Protein AF-A0A1W9S7Y4-F1 (afdb_monomer)

Solvent-accessible surface area (backbone atoms only — not comparable to full-atom values): 22734 Å² total; per-residue (Å²): 76,41,42,30,61,41,64,40,86,88,25,51,48,56,68,81,78,66,54,66,69,29,31,41,44,26,36,72,85,42,73,23,64,47,72,65,46,46,64,62,51,49,66,34,43,63,36,37,33,36,35,32,50,96,88,46,73,50,77,47,74,38,72,44,56,48,90,48,71,52,38,79,37,60,56,84,74,87,75,45,64,47,84,69,55,33,65,71,39,63,50,79,38,55,73,86,80,46,40,71,72,58,64,60,48,64,41,31,66,64,48,6,48,75,71,58,40,63,22,66,68,70,80,64,48,71,72,54,56,50,48,35,53,78,69,57,55,55,48,32,25,33,41,58,49,42,67,50,62,67,52,40,19,60,47,30,59,35,99,75,60,73,69,56,60,68,54,54,49,55,34,38,79,55,76,30,33,28,37,36,32,30,62,37,39,71,92,68,30,45,68,72,47,38,54,54,29,53,50,62,42,53,73,40,52,77,23,44,56,30,36,39,44,33,69,44,77,58,44,75,58,41,57,82,88,63,57,69,68,45,44,74,51,19,44,49,51,47,50,52,29,52,48,45,21,68,73,67,27,50,94,91,45,43,38,43,41,53,16,48,64,37,32,58,52,41,73,44,78,81,65,62,69,84,76,46,64,91,43,90,42,40,95,66,43,24,48,52,66,43,58,28,57,76,32,55,68,80,62,77,94,65,95,57,61,27,34,37,44,37,12,48,56,58,45,62,52,42,66,71,58,52,64,77,61,40,93,67,57,49,43,78,40,64,39,64,24,69,88,47,24,75,77,42,27,59,40,59,73,37,36,46,68,35,50,45,59,55,54,73,73,46,90,75,88,53,52,40,34,36,35,49,47,55,25,38,50,97,86,51,30,18,51,58,60,37,44,62,63,66,46,24,73,75,67,74,37,48,74,40,77,34,51,74,36,51,48,58,34,53,59,76,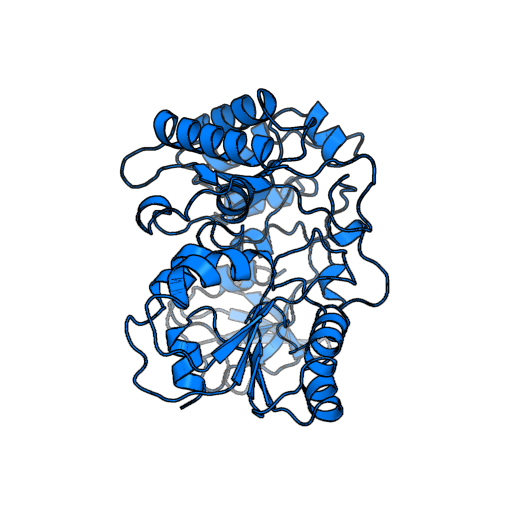74,107

Sequence (414 aa):
MLNIKKIITGSPADNGIIKPGDELMSINGHDITDVIDYLFHQADAFPKLILKRKGKKYEVKINKDIDREMGLVFYPDKIIRCNNKCIFCFCHNNPKHLRRSLYIKDDDYRLSFLYGNFITLTNLLEKNIQRIIDMKLSPLYISVQAIDDETRRKLFAKKHVPPILPILRRFAENDIYFHCQVVVVPGYNDKEILYKTAAALADLKPYASSLAVVPVGLTRYSNPDLKPVGTKGATRLVNDVFYFRKRYGTKGNHFAYAADELFISAGLDIPPESYYDDFPQIENGVGMVRRFLDTIPGRLNKDIKGYWVTGRLMFKLWRNTIIRENNFRLKLVPVANYLFGPRVTVSGLLAGKDILKVLSRMRLKDNLVILPPNCLNDDGLFIDNLTPSDIENQLGVKLIKGDYSFAETLEMLS

Mean predicted aligned error: 5.82 Å

Structure (mmCIF, N/CA/C/O backbone):
data_AF-A0A1W9S7Y4-F1
#
_entry.id   AF-A0A1W9S7Y4-F1
#
loop_
_atom_site.group_PDB
_atom_site.id
_atom_site.type_symbol
_atom_site.label_atom_id
_atom_site.label_alt_id
_atom_site.label_comp_id
_atom_site.label_asym_id
_atom_site.label_entity_id
_atom_site.label_seq_id
_atom_site.pdbx_PDB_ins_code
_atom_site.Cartn_x
_atom_site.Cartn_y
_atom_site.Cartn_z
_atom_site.occupancy
_atom_site.B_iso_or_equiv
_atom_site.auth_seq_id
_atom_site.auth_comp_id
_atom_site.auth_asym_id
_atom_site.auth_atom_id
_atom_site.pdbx_PDB_model_num
ATOM 1 N N . MET A 1 1 ? 3.844 -20.150 -18.969 1.00 84.31 1 MET A N 1
ATOM 2 C CA . MET A 1 1 ? 2.609 -20.632 -19.616 1.00 84.31 1 MET A CA 1
ATOM 3 C C . MET A 1 1 ? 1.455 -20.223 -18.737 1.00 84.31 1 MET A C 1
ATOM 5 O O . MET A 1 1 ? 1.572 -20.364 -17.521 1.00 84.31 1 MET A O 1
ATOM 9 N N . LEU A 1 2 ? 0.379 -19.723 -19.332 1.00 91.75 2 LEU A N 1
ATOM 10 C CA . LEU A 1 2 ? -0.789 -19.246 -18.595 1.00 91.75 2 LEU A CA 1
ATOM 11 C C . LEU A 1 2 ? -1.982 -20.174 -18.808 1.00 91.75 2 LEU A C 1
ATOM 13 O O . LEU A 1 2 ? -2.216 -20.628 -19.921 1.00 91.75 2 LEU A O 1
ATOM 17 N N . ASN A 1 3 ? -2.763 -20.419 -17.758 1.00 93.31 3 ASN A N 1
ATOM 18 C CA . ASN A 1 3 ? -3.982 -21.224 -17.850 1.00 93.31 3 ASN A CA 1
ATOM 19 C C . ASN A 1 3 ? -5.204 -20.320 -17.972 1.00 93.31 3 ASN A C 1
ATOM 21 O O . ASN A 1 3 ? -5.435 -19.480 -17.097 1.00 93.31 3 ASN A O 1
ATOM 25 N N . ILE A 1 4 ? -6.001 -20.513 -19.019 1.00 95.62 4 ILE A N 1
ATOM 26 C CA . ILE A 1 4 ? -7.210 -19.724 -19.264 1.00 95.62 4 ILE A CA 1
ATOM 27 C C . ILE A 1 4 ? -8.286 -20.144 -18.256 1.00 95.62 4 ILE A C 1
ATOM 29 O O . ILE A 1 4 ? -8.739 -21.286 -18.243 1.00 95.62 4 ILE A O 1
ATOM 33 N N . LYS A 1 5 ? -8.709 -19.213 -17.401 1.00 94.81 5 LYS A N 1
ATOM 34 C CA . LYS A 1 5 ? -9.783 -19.393 -16.413 1.00 94.81 5 LYS A CA 1
ATOM 35 C C . LYS A 1 5 ? -11.151 -19.120 -17.026 1.00 94.81 5 LYS A C 1
ATOM 37 O O . LYS A 1 5 ? -12.103 -19.850 -16.765 1.00 94.81 5 LYS A O 1
ATOM 42 N N . LYS A 1 6 ? -11.263 -18.043 -17.801 1.00 95.62 6 LYS A N 1
ATOM 43 C CA . LYS A 1 6 ? -12.522 -17.581 -18.392 1.00 95.62 6 LYS A CA 1
ATOM 44 C C . LYS A 1 6 ? -12.239 -16.857 -19.706 1.00 95.62 6 LYS A C 1
ATOM 46 O O . LYS A 1 6 ? -11.176 -16.269 -19.877 1.00 95.62 6 LYS A O 1
ATOM 51 N N . ILE A 1 7 ? -13.214 -16.892 -20.606 1.00 96.56 7 ILE A N 1
ATOM 52 C CA . ILE A 1 7 ? -13.256 -16.065 -21.812 1.00 96.56 7 ILE A CA 1
ATOM 53 C C . ILE A 1 7 ? -14.382 -15.049 -21.613 1.00 96.56 7 ILE A C 1
ATOM 55 O O . ILE A 1 7 ? -15.461 -15.407 -21.127 1.00 96.56 7 ILE A O 1
ATOM 59 N N . ILE A 1 8 ? -14.117 -13.777 -21.899 1.00 95.81 8 ILE A N 1
ATOM 60 C CA . ILE A 1 8 ? -15.126 -12.718 -21.816 1.00 95.81 8 ILE A CA 1
ATOM 61 C C . ILE A 1 8 ? -16.103 -12.892 -22.982 1.00 95.81 8 ILE A C 1
ATOM 63 O O . ILE A 1 8 ? -15.686 -12.978 -24.134 1.00 95.81 8 ILE A O 1
ATOM 67 N N . THR A 1 9 ? -17.401 -12.944 -22.691 1.00 94.50 9 THR A N 1
ATOM 68 C CA . THR A 1 9 ? -18.445 -13.094 -23.712 1.00 94.50 9 THR A CA 1
ATOM 69 C C . THR A 1 9 ? -18.417 -11.928 -24.698 1.00 94.50 9 THR A C 1
ATOM 71 O O . THR A 1 9 ? -18.336 -10.772 -24.281 1.00 94.50 9 THR A O 1
ATOM 74 N N . GLY A 1 10 ? -18.466 -12.228 -25.998 1.00 92.25 10 GLY A N 1
ATOM 75 C CA . GLY A 1 10 ? -18.404 -11.223 -27.068 1.00 92.25 10 GLY A CA 1
ATOM 76 C C . GLY A 1 10 ? -17.015 -10.610 -27.302 1.00 92.25 10 GLY A C 1
ATOM 77 O O . GLY A 1 10 ? -16.880 -9.657 -28.074 1.00 92.25 10 GLY A O 1
ATOM 78 N N . SER A 1 11 ? -15.975 -11.131 -26.644 1.00 94.38 11 SER A N 1
ATOM 79 C CA . SER A 1 11 ? -14.586 -10.745 -26.910 1.00 94.38 11 SER A CA 1
ATOM 80 C C . SER A 1 11 ? -14.032 -11.422 -28.172 1.00 94.38 11 SER A C 1
ATOM 82 O O . SER A 1 11 ? -14.582 -12.430 -28.614 1.00 94.38 11 SER A O 1
ATOM 84 N N . PRO A 1 12 ? -12.921 -10.930 -28.752 1.00 92.38 12 PRO A N 1
ATOM 85 C CA . PRO A 1 12 ? -12.281 -11.579 -29.900 1.00 92.38 12 PRO A CA 1
ATOM 86 C C . PRO A 1 12 ? -11.898 -13.053 -29.674 1.00 92.38 12 PRO A C 1
ATOM 88 O O . PRO A 1 12 ? -11.881 -13.843 -30.619 1.00 92.38 12 PRO A O 1
ATOM 91 N N . ALA A 1 13 ? -11.602 -13.446 -28.430 1.00 94.00 13 ALA A N 1
ATOM 92 C CA . ALA A 1 13 ? -11.313 -14.834 -28.076 1.00 94.00 13 ALA A CA 1
ATOM 93 C C . ALA A 1 13 ? -12.567 -15.716 -27.926 1.00 94.00 13 ALA A C 1
ATOM 95 O O . ALA A 1 13 ? -12.436 -16.942 -27.872 1.00 94.00 13 ALA A O 1
ATOM 96 N N . ASP A 1 14 ? -13.771 -15.138 -27.891 1.00 94.06 14 ASP A N 1
ATOM 97 C CA . ASP A 1 14 ? -15.051 -15.857 -27.836 1.00 94.06 14 ASP A CA 1
ATOM 98 C C . ASP A 1 14 ? -15.470 -16.369 -29.227 1.00 94.06 14 ASP A C 1
ATOM 100 O O . ASP A 1 14 ? -16.532 -16.064 -29.761 1.00 94.06 14 ASP A O 1
ATOM 104 N N . ASN A 1 15 ? -14.579 -17.135 -29.855 1.00 89.19 15 ASN A N 1
ATOM 105 C CA . ASN A 1 15 ? -14.715 -17.630 -31.228 1.00 89.19 15 ASN A CA 1
ATOM 106 C C . ASN A 1 15 ? -15.115 -19.114 -31.302 1.00 89.19 15 ASN A C 1
ATOM 108 O O . ASN A 1 15 ? -15.084 -19.730 -32.365 1.00 89.19 15 ASN A O 1
ATOM 112 N N . GLY A 1 16 ? -15.424 -19.727 -30.157 1.00 89.44 16 GLY A N 1
ATOM 113 C CA . GLY A 1 16 ? -15.772 -21.144 -30.047 1.00 89.44 16 GLY A CA 1
ATOM 114 C C . GLY A 1 16 ? -14.591 -22.127 -30.103 1.00 89.44 16 GLY A C 1
ATOM 115 O O . GLY A 1 16 ? -14.786 -23.286 -29.724 1.00 89.44 16 GLY A O 1
ATOM 116 N N . ILE A 1 17 ? -13.386 -21.692 -30.493 1.00 93.62 17 ILE A N 1
ATOM 117 C CA . ILE A 1 17 ? -12.183 -22.533 -30.624 1.00 93.62 17 ILE A CA 1
ATOM 118 C C . ILE A 1 17 ? -11.446 -22.637 -29.283 1.00 93.62 17 ILE A C 1
ATOM 120 O O . ILE A 1 17 ? -11.158 -23.743 -28.803 1.00 93.62 17 ILE A O 1
ATOM 124 N N . ILE A 1 18 ? -11.180 -21.487 -28.659 1.00 95.75 18 ILE A N 1
ATOM 125 C CA . ILE A 1 18 ? -10.519 -21.395 -27.352 1.00 95.75 18 ILE A CA 1
ATOM 126 C C . ILE A 1 18 ? -11.514 -21.793 -26.257 1.00 95.75 18 ILE A C 1
ATOM 128 O O . ILE A 1 18 ? -12.708 -21.492 -26.345 1.00 95.75 18 ILE A O 1
ATOM 132 N N . LYS A 1 19 ? -11.050 -22.507 -25.229 1.00 95.56 19 LYS A N 1
ATOM 133 C CA . LYS A 1 19 ? -11.876 -22.950 -24.099 1.00 95.56 19 LYS A CA 1
ATOM 134 C C . LYS A 1 19 ? -11.193 -22.650 -22.760 1.00 95.56 19 LYS A C 1
ATOM 136 O O . LYS A 1 19 ? -9.965 -22.680 -22.668 1.00 95.56 19 LYS A O 1
ATOM 141 N N . PRO A 1 20 ? -11.973 -22.421 -21.688 1.00 95.69 20 PRO A N 1
ATOM 142 C CA . PRO A 1 20 ? -11.446 -22.475 -20.330 1.00 95.69 20 PRO A CA 1
ATOM 143 C C . PRO A 1 20 ? -10.683 -23.784 -20.079 1.00 95.69 20 PRO A C 1
ATOM 145 O O . PRO A 1 20 ? -11.123 -24.858 -20.492 1.00 95.69 20 PRO A O 1
ATOM 148 N N . GLY A 1 21 ? -9.542 -23.683 -19.404 1.00 94.38 21 GLY A N 1
ATOM 149 C CA . GLY A 1 21 ? -8.611 -24.782 -19.151 1.00 94.38 21 GLY A CA 1
ATOM 150 C C . GLY A 1 21 ? -7.497 -24.936 -20.190 1.00 94.38 21 GLY A C 1
ATOM 151 O O . GLY A 1 21 ? -6.595 -25.739 -19.967 1.00 94.38 21 GLY A O 1
ATOM 152 N N . ASP A 1 22 ? -7.523 -24.185 -21.293 1.00 96.19 22 ASP A N 1
ATOM 153 C CA . ASP A 1 22 ? -6.417 -24.177 -22.251 1.00 96.19 22 ASP A CA 1
ATOM 154 C C . ASP A 1 22 ? -5.169 -23.478 -21.694 1.00 96.19 22 ASP A C 1
ATOM 156 O O . ASP A 1 22 ? -5.253 -22.459 -21.002 1.00 96.19 22 ASP A O 1
ATOM 160 N N . GLU A 1 23 ? -4.002 -24.024 -22.039 1.00 95.56 23 GLU A N 1
ATOM 161 C CA . GLU A 1 23 ? -2.683 -23.484 -21.705 1.00 95.56 23 GLU A CA 1
ATOM 162 C C . GLU A 1 23 ? -2.187 -22.583 -22.850 1.00 95.56 23 GLU A C 1
ATOM 164 O O . GLU A 1 23 ? -1.911 -23.072 -23.948 1.00 95.56 23 GLU A O 1
ATOM 169 N N . LEU A 1 24 ? -2.024 -21.282 -22.605 1.00 96.00 24 LEU A N 1
ATOM 170 C CA . LEU A 1 24 ? -1.359 -20.356 -23.522 1.00 96.00 24 LEU A CA 1
ATOM 171 C C . LEU A 1 24 ? 0.159 -20.509 -23.426 1.00 96.00 24 LEU A C 1
ATOM 173 O O . LEU A 1 24 ? 0.757 -20.322 -22.358 1.00 96.00 24 LEU A O 1
ATOM 177 N N . MET A 1 25 ? 0.758 -20.872 -24.561 1.00 95.94 25 MET A N 1
ATOM 178 C CA . MET A 1 25 ? 2.175 -21.203 -24.676 1.00 95.94 25 MET A CA 1
ATOM 179 C C . MET A 1 25 ? 2.980 -20.078 -25.306 1.00 95.94 25 MET A C 1
ATOM 181 O O . MET A 1 25 ? 3.981 -19.680 -24.723 1.00 95.94 25 MET A O 1
ATOM 185 N N . SER A 1 26 ? 2.542 -19.561 -26.454 1.00 96.06 26 SER A N 1
ATOM 186 C CA . SER A 1 26 ? 3.204 -18.447 -27.134 1.00 96.06 26 SER A CA 1
ATOM 187 C C . SER A 1 26 ? 2.210 -17.558 -27.880 1.00 96.06 26 SER A C 1
ATOM 189 O O . SER A 1 26 ? 1.127 -18.016 -28.260 1.00 96.06 26 SER A O 1
ATOM 191 N N . ILE A 1 27 ? 2.585 -16.295 -28.090 1.00 95.06 27 ILE A N 1
ATOM 192 C CA . ILE A 1 27 ? 1.908 -15.353 -28.990 1.00 95.06 27 ILE A CA 1
ATOM 193 C C . ILE A 1 27 ? 2.948 -14.838 -29.981 1.00 95.06 27 ILE A C 1
ATOM 195 O O . ILE A 1 27 ? 4.027 -14.417 -29.576 1.00 95.06 27 ILE A O 1
ATOM 199 N N . ASN A 1 28 ? 2.651 -14.896 -31.280 1.00 91.75 28 ASN A N 1
ATOM 200 C CA . ASN A 1 28 ? 3.536 -14.412 -32.347 1.00 91.75 28 ASN A CA 1
ATOM 201 C C . ASN A 1 28 ? 4.960 -15.001 -32.290 1.00 91.75 28 ASN A C 1
ATOM 203 O O . ASN A 1 28 ? 5.932 -14.356 -32.661 1.00 91.75 28 ASN A O 1
ATOM 207 N N . GLY A 1 29 ? 5.089 -16.246 -31.820 1.00 91.00 29 GLY A N 1
ATOM 208 C CA . GLY A 1 29 ? 6.383 -16.919 -31.662 1.00 91.00 29 GLY A CA 1
ATOM 209 C C . GLY A 1 29 ? 7.135 -16.588 -30.368 1.00 91.00 29 GLY A C 1
ATOM 210 O O . GLY A 1 29 ? 8.151 -17.224 -30.105 1.00 91.00 29 GLY A O 1
ATOM 211 N N . HIS A 1 30 ? 6.625 -15.676 -29.536 1.00 92.31 30 HIS A N 1
ATOM 212 C CA . HIS A 1 30 ? 7.187 -15.355 -28.225 1.00 92.31 30 HIS A CA 1
ATOM 213 C C . HIS A 1 30 ? 6.542 -16.198 -27.127 1.00 92.31 30 HIS A C 1
ATOM 215 O O . HIS A 1 30 ? 5.315 -16.252 -27.020 1.00 92.31 30 HIS A O 1
ATOM 221 N N . ASP A 1 31 ? 7.360 -16.853 -26.306 1.00 93.25 31 ASP A N 1
ATOM 222 C CA . ASP A 1 31 ? 6.884 -17.652 -25.178 1.00 93.25 31 ASP A CA 1
ATOM 223 C C . ASP A 1 31 ? 6.171 -16.781 -24.136 1.00 93.25 31 ASP A C 1
ATOM 225 O O . ASP A 1 31 ? 6.691 -15.761 -23.694 1.00 93.25 31 ASP A O 1
ATOM 229 N N . ILE A 1 32 ? 4.991 -17.224 -23.697 1.00 92.81 32 ILE A N 1
ATOM 230 C CA . ILE A 1 32 ? 4.214 -16.549 -22.656 1.00 92.81 32 ILE A CA 1
ATOM 231 C C . ILE A 1 32 ? 4.492 -17.221 -21.320 1.00 92.81 32 ILE A C 1
ATOM 233 O O . ILE A 1 32 ? 4.051 -18.351 -21.050 1.00 92.81 32 ILE A O 1
ATOM 237 N N . THR A 1 33 ? 5.228 -16.532 -20.453 1.00 89.44 33 THR A N 1
ATOM 238 C CA . THR A 1 33 ? 5.569 -17.039 -19.123 1.00 89.44 33 THR A CA 1
ATOM 239 C C . THR A 1 33 ? 4.590 -16.570 -18.060 1.00 89.44 33 THR A C 1
ATOM 241 O O . THR A 1 33 ? 4.237 -17.390 -17.210 1.00 89.44 33 THR A O 1
ATOM 244 N N . ASP A 1 34 ? 4.102 -15.336 -18.171 1.00 91.31 34 ASP A N 1
ATOM 245 C CA . ASP A 1 34 ? 3.159 -14.710 -17.247 1.00 91.31 34 ASP A CA 1
ATOM 246 C C . ASP A 1 34 ? 2.247 -13.678 -17.934 1.00 91.31 34 ASP A C 1
ATOM 248 O O . ASP A 1 34 ? 2.296 -13.484 -19.153 1.00 91.31 34 ASP A O 1
ATOM 252 N N . VAL A 1 35 ? 1.377 -13.037 -17.147 1.00 89.94 35 VAL A N 1
ATOM 253 C CA . VAL A 1 35 ? 0.405 -12.057 -17.654 1.00 89.94 35 VAL A CA 1
ATOM 254 C C . VAL A 1 35 ? 1.050 -10.841 -18.334 1.00 89.94 35 VAL A C 1
ATOM 256 O O . VAL A 1 35 ? 0.437 -10.278 -19.234 1.00 89.94 35 VAL A O 1
ATOM 259 N N . ILE A 1 36 ? 2.279 -10.449 -17.976 1.00 91.56 36 ILE A N 1
ATOM 260 C CA . ILE A 1 36 ? 2.946 -9.299 -18.609 1.00 91.56 36 ILE A CA 1
ATOM 261 C C . ILE A 1 36 ? 3.334 -9.646 -20.045 1.00 91.56 36 ILE A C 1
ATOM 263 O O . ILE A 1 36 ? 3.079 -8.847 -20.943 1.00 91.56 36 ILE A O 1
ATOM 267 N N . ASP A 1 37 ? 3.866 -10.849 -20.286 1.00 91.56 37 ASP A N 1
ATOM 268 C CA . ASP A 1 37 ? 4.162 -11.302 -21.653 1.00 91.56 37 ASP A CA 1
ATOM 269 C C . ASP A 1 37 ? 2.886 -11.328 -22.502 1.00 91.56 37 ASP A C 1
ATOM 271 O O . ASP A 1 37 ? 2.889 -10.912 -23.659 1.00 91.56 37 ASP A O 1
ATOM 275 N N . TYR A 1 38 ? 1.773 -11.787 -21.917 1.00 91.56 38 TYR A N 1
ATOM 276 C CA . TYR A 1 38 ? 0.475 -11.778 -22.589 1.00 91.56 38 TYR A CA 1
ATOM 277 C C . TYR A 1 38 ? 0.044 -10.358 -22.967 1.00 91.56 38 TYR A C 1
ATOM 279 O O . TYR A 1 38 ? -0.307 -10.128 -24.123 1.00 91.56 38 TYR A O 1
ATOM 287 N N . LEU A 1 39 ? 0.087 -9.416 -22.018 1.00 88.25 39 LEU A N 1
ATOM 288 C CA . LEU A 1 39 ? -0.305 -8.026 -22.259 1.00 88.25 39 LEU A CA 1
ATOM 289 C C . LEU A 1 39 ? 0.579 -7.365 -23.324 1.00 88.25 39 LEU A C 1
ATOM 291 O O . LEU A 1 39 ? 0.069 -6.629 -24.164 1.00 88.25 39 LEU A O 1
ATOM 295 N N . PHE A 1 40 ? 1.877 -7.663 -23.314 1.00 87.44 40 PHE A N 1
ATOM 296 C CA . PHE A 1 40 ? 2.838 -7.104 -24.257 1.00 87.44 40 PHE A CA 1
ATOM 297 C C . PHE A 1 40 ? 2.645 -7.663 -25.672 1.00 87.44 40 PHE A C 1
ATOM 299 O O . PHE A 1 40 ? 2.549 -6.912 -26.639 1.00 87.44 40 PHE A O 1
ATOM 306 N N . HIS A 1 41 ? 2.533 -8.986 -25.809 1.00 88.19 41 HIS A N 1
ATOM 307 C CA . HIS A 1 41 ? 2.468 -9.632 -27.120 1.00 88.19 41 HIS A CA 1
ATOM 308 C C . HIS A 1 41 ? 1.056 -9.697 -27.719 1.00 88.19 41 HIS A C 1
ATOM 310 O O . HIS A 1 41 ? 0.923 -10.017 -28.899 1.00 88.19 41 HIS A O 1
ATOM 316 N N . GLN A 1 42 ? -0.004 -9.383 -26.960 1.00 84.81 42 GLN A N 1
ATOM 317 C CA . GLN A 1 42 ? -1.357 -9.276 -27.525 1.00 84.81 42 GLN A CA 1
ATOM 318 C C . GLN A 1 42 ? -1.591 -8.002 -28.347 1.00 84.81 42 GLN A C 1
ATOM 320 O O . GLN A 1 42 ? -2.614 -7.922 -29.026 1.00 84.81 42 GLN A O 1
ATOM 325 N N . ALA A 1 43 ? -0.706 -7.005 -28.269 1.00 81.00 43 ALA A N 1
ATOM 326 C CA . ALA A 1 43 ? -0.836 -5.712 -28.944 1.00 81.00 43 ALA A CA 1
ATOM 327 C C . ALA A 1 43 ? -0.522 -5.809 -30.456 1.00 81.00 43 ALA A C 1
ATOM 329 O O . ALA A 1 43 ? 0.362 -5.139 -30.977 1.00 81.00 43 ALA A O 1
ATOM 330 N N . ASP A 1 44 ? -1.247 -6.684 -31.153 1.00 77.44 44 ASP A N 1
ATOM 331 C CA . ASP A 1 44 ? -1.179 -6.935 -32.594 1.00 77.44 44 ASP A CA 1
ATOM 332 C C . ASP A 1 44 ? -2.616 -7.048 -33.145 1.00 77.44 44 ASP A C 1
ATOM 334 O O . ASP A 1 44 ? -3.548 -7.382 -32.405 1.00 77.44 44 ASP A O 1
ATOM 338 N N . ALA A 1 45 ? -2.811 -6.768 -34.433 1.00 75.12 45 ALA A N 1
ATOM 339 C CA . ALA A 1 45 ? -4.094 -6.925 -35.118 1.00 75.12 45 ALA A CA 1
ATOM 340 C C . ALA A 1 45 ? -4.444 -8.408 -35.356 1.00 75.12 45 ALA A C 1
ATOM 342 O O . ALA A 1 45 ? -5.613 -8.803 -35.319 1.00 75.12 45 ALA A O 1
ATOM 343 N N . PHE A 1 46 ? -3.426 -9.254 -35.561 1.00 83.06 46 PHE A N 1
ATOM 344 C CA . PHE A 1 46 ? -3.619 -10.680 -35.841 1.00 83.06 46 PHE A CA 1
ATOM 345 C C . PHE A 1 46 ? -2.723 -11.579 -34.985 1.00 83.06 46 PHE A C 1
ATOM 347 O O . PHE A 1 46 ? -1.920 -12.343 -35.536 1.00 83.06 46 PHE A O 1
ATOM 354 N N . PRO A 1 47 ? -2.843 -11.540 -33.643 1.00 89.00 47 PRO A N 1
ATOM 355 C CA . PRO A 1 47 ? -1.977 -12.340 -32.802 1.00 89.00 47 PRO A CA 1
ATOM 356 C C . PRO A 1 47 ? -2.214 -13.829 -33.078 1.00 89.00 47 PRO A C 1
ATOM 358 O O . PRO A 1 47 ? -3.347 -14.333 -33.085 1.00 89.00 47 PRO A O 1
ATOM 361 N N . LYS A 1 48 ? -1.113 -14.538 -33.320 1.00 93.88 48 LYS A N 1
ATOM 362 C CA . LYS A 1 48 ? -1.063 -15.982 -33.541 1.00 93.88 48 LYS A CA 1
ATOM 363 C C . LYS A 1 48 ? -0.718 -16.676 -32.232 1.00 93.88 48 LYS A C 1
ATOM 365 O O . LYS A 1 48 ? 0.411 -16.589 -31.754 1.00 93.88 48 LYS A O 1
ATOM 370 N N . LEU A 1 49 ? -1.693 -17.373 -31.664 1.00 95.88 49 LEU A N 1
ATOM 371 C CA . LEU A 1 49 ? -1.592 -18.047 -30.378 1.00 95.88 49 LEU A CA 1
ATOM 372 C C . LEU A 1 49 ? -1.238 -19.514 -30.602 1.00 95.88 49 LEU A C 1
ATOM 374 O O . LEU A 1 49 ? -1.904 -20.204 -31.376 1.00 95.88 49 LEU A O 1
ATOM 378 N N . ILE A 1 50 ? -0.254 -20.013 -29.859 1.00 97.00 50 ILE A N 1
ATOM 379 C CA . ILE A 1 50 ? -0.066 -21.450 -29.663 1.00 97.00 50 ILE A CA 1
ATOM 380 C C . ILE A 1 50 ? -0.673 -21.817 -28.314 1.00 97.00 50 ILE A C 1
ATOM 382 O O . ILE A 1 50 ? -0.219 -21.368 -27.258 1.00 97.00 50 ILE A O 1
ATOM 386 N N . LEU A 1 51 ? -1.710 -22.645 -28.362 1.00 96.88 51 LEU A N 1
ATOM 387 C CA . LEU A 1 51 ? -2.440 -23.146 -27.206 1.00 96.88 51 LEU A CA 1
ATOM 388 C C . LEU A 1 51 ? -2.166 -24.637 -27.033 1.00 96.88 51 LEU A C 1
ATOM 390 O O . LEU A 1 51 ? -1.814 -25.345 -27.979 1.00 96.88 51 LEU A O 1
ATOM 394 N N . LYS A 1 52 ? -2.349 -25.140 -25.818 1.00 97.00 52 LYS A N 1
ATOM 395 C CA . LYS A 1 52 ? -2.251 -26.563 -25.510 1.00 97.00 52 LYS A CA 1
ATOM 396 C C . LYS A 1 52 ? -3.475 -27.011 -24.721 1.00 97.00 52 LYS A C 1
ATOM 398 O O . LYS A 1 52 ? -3.826 -26.424 -23.704 1.00 97.00 52 LYS A O 1
ATOM 403 N N . ARG A 1 53 ? -4.109 -28.087 -25.195 1.00 95.88 53 ARG A N 1
ATOM 404 C CA . ARG A 1 53 ? -5.266 -28.734 -24.559 1.00 95.88 53 ARG A CA 1
ATOM 405 C C . ARG A 1 53 ? -4.973 -30.216 -24.391 1.00 95.88 53 ARG A C 1
ATOM 407 O O . ARG A 1 53 ? -4.708 -30.908 -25.373 1.00 95.88 53 ARG A O 1
ATOM 414 N N . LYS A 1 54 ? -5.020 -30.719 -23.152 1.00 93.38 54 LYS A N 1
ATOM 415 C CA . LYS A 1 54 ? -4.770 -32.144 -22.834 1.00 93.38 54 LYS A CA 1
ATOM 416 C C . LYS A 1 54 ? -3.475 -32.680 -23.479 1.00 93.38 54 LYS A C 1
ATOM 418 O O . LYS A 1 54 ? -3.459 -33.759 -24.062 1.00 93.38 54 LYS A O 1
ATOM 423 N N . GLY A 1 55 ? -2.401 -31.889 -23.442 1.00 92.81 55 GLY A N 1
ATOM 424 C CA . GLY A 1 55 ? -1.101 -32.267 -24.014 1.00 92.81 55 GLY A CA 1
ATOM 425 C C . GLY A 1 55 ? -0.912 -31.970 -25.506 1.00 92.81 55 GLY A C 1
ATOM 426 O O . GLY A 1 55 ? 0.232 -31.895 -25.948 1.00 92.81 55 GLY A O 1
ATOM 427 N N . LYS A 1 56 ? -1.982 -31.743 -26.277 1.00 95.62 56 LYS A N 1
ATOM 428 C CA . LYS A 1 56 ? -1.892 -31.458 -27.717 1.00 95.62 56 LYS A CA 1
ATOM 429 C C . LYS A 1 56 ? -1.819 -29.956 -27.972 1.00 95.62 56 LYS A C 1
ATOM 431 O O . LYS A 1 56 ? -2.669 -29.211 -27.484 1.00 95.62 56 LYS A O 1
ATOM 436 N N . LYS A 1 57 ? -0.809 -29.529 -28.735 1.00 96.69 57 LYS A N 1
ATOM 437 C CA . LYS A 1 57 ? -0.661 -28.141 -29.187 1.00 96.69 57 LYS A CA 1
ATOM 438 C C . LYS A 1 57 ? -1.543 -27.880 -30.403 1.00 96.69 57 LYS A C 1
ATOM 440 O O . LYS A 1 57 ? -1.681 -28.753 -31.257 1.00 96.69 57 LYS A O 1
ATOM 445 N N . TYR A 1 58 ? -2.108 -26.686 -30.478 1.00 97.06 58 TYR A N 1
ATOM 446 C CA . TYR A 1 58 ? -2.857 -26.208 -31.630 1.00 97.06 58 TYR A CA 1
ATOM 447 C C . TYR A 1 58 ? -2.706 -24.691 -31.756 1.00 97.06 58 TYR A C 1
ATOM 449 O O . TYR A 1 58 ? -2.321 -24.009 -30.806 1.00 97.06 58 TYR A O 1
ATOM 457 N N . GLU A 1 59 ? -2.972 -24.178 -32.950 1.00 96.81 59 GLU A N 1
ATOM 458 C CA . GLU A 1 59 ? -2.800 -22.770 -33.286 1.00 96.81 59 GLU A CA 1
ATOM 459 C C . GLU A 1 59 ? -4.152 -22.092 -33.482 1.00 96.81 59 GLU A C 1
ATOM 461 O O . GLU A 1 59 ? -5.062 -22.672 -34.078 1.00 96.81 59 GLU A O 1
ATOM 466 N N . VAL A 1 60 ? -4.267 -20.855 -33.004 1.00 95.12 60 VAL A N 1
ATOM 467 C CA . VAL A 1 60 ? -5.432 -19.997 -33.232 1.00 95.12 60 VAL A CA 1
ATOM 468 C C . VAL A 1 60 ? -4.947 -18.607 -33.605 1.00 95.12 60 VAL A C 1
ATOM 470 O O . VAL A 1 60 ? -4.107 -18.036 -32.916 1.00 95.12 60 VAL A O 1
ATOM 473 N N . LYS A 1 61 ? -5.492 -18.044 -34.682 1.00 92.94 61 LYS A N 1
ATOM 474 C CA . LYS A 1 61 ? -5.326 -16.625 -35.008 1.00 92.94 61 LYS A CA 1
ATOM 475 C C . LYS A 1 61 ? -6.541 -15.869 -34.501 1.00 92.94 61 LYS A C 1
ATOM 477 O O . LYS A 1 61 ? -7.669 -16.278 -34.778 1.00 92.94 61 LYS A O 1
ATOM 482 N N . ILE A 1 62 ? -6.315 -14.794 -33.761 1.00 91.75 62 ILE A N 1
ATOM 483 C CA . ILE A 1 62 ? -7.387 -13.899 -33.328 1.00 91.75 62 ILE A CA 1
ATOM 484 C C . ILE A 1 62 ? -7.450 -12.725 -34.295 1.00 91.75 62 ILE A C 1
ATOM 486 O O . ILE A 1 62 ? -6.417 -12.187 -34.669 1.00 91.75 62 ILE A O 1
ATOM 490 N N . ASN A 1 63 ? -8.658 -12.351 -34.709 1.00 88.75 63 ASN A N 1
ATOM 491 C CA . ASN A 1 63 ? -8.895 -11.125 -35.458 1.00 88.75 63 ASN A CA 1
ATOM 492 C C . ASN A 1 63 ? -9.408 -10.066 -34.483 1.00 88.75 63 ASN A C 1
ATOM 494 O O . ASN A 1 63 ? -10.462 -10.262 -33.867 1.00 88.75 63 ASN A O 1
ATOM 498 N N . LYS A 1 64 ? -8.651 -8.986 -34.309 1.00 87.81 64 LYS A N 1
ATOM 499 C CA . LYS A 1 64 ? -9.014 -7.882 -33.424 1.00 87.81 64 LYS A CA 1
ATOM 500 C C . LYS A 1 64 ? -8.377 -6.587 -33.908 1.00 87.81 64 LYS A C 1
ATOM 502 O O . LYS A 1 64 ? -7.333 -6.603 -34.548 1.00 87.81 64 LYS A O 1
ATOM 507 N N . ASP A 1 65 ? -8.952 -5.465 -33.508 1.00 83.81 65 ASP A N 1
ATOM 508 C CA . ASP A 1 65 ? -8.238 -4.196 -33.589 1.00 83.81 65 ASP A CA 1
ATOM 509 C C . ASP A 1 65 ? -7.044 -4.217 -32.624 1.00 83.81 65 ASP A C 1
ATOM 511 O O . ASP A 1 65 ? -7.075 -4.895 -31.586 1.00 83.81 65 ASP A O 1
ATOM 515 N N . ILE A 1 66 ? -5.982 -3.480 -32.952 1.00 80.12 66 ILE A N 1
ATOM 516 C CA . ILE A 1 66 ? -4.744 -3.443 -32.153 1.00 80.12 66 ILE A CA 1
ATOM 517 C C . ILE A 1 66 ? -5.055 -3.076 -30.695 1.00 80.12 66 ILE A C 1
ATOM 519 O O . ILE A 1 66 ? -4.601 -3.770 -29.783 1.00 80.12 66 ILE A O 1
ATOM 523 N N . ASP A 1 67 ? -5.934 -2.092 -30.497 1.00 81.62 67 ASP A N 1
ATOM 524 C CA . ASP A 1 67 ? -6.296 -1.548 -29.182 1.00 81.62 67 ASP A CA 1
ATOM 525 C C . ASP A 1 67 ? -7.358 -2.373 -28.439 1.00 81.62 67 ASP A C 1
ATOM 527 O O . ASP A 1 67 ? -7.648 -2.126 -27.268 1.00 81.62 67 ASP A O 1
ATOM 531 N N . ARG A 1 68 ? -7.964 -3.371 -29.095 1.00 87.06 68 ARG A N 1
ATOM 532 C CA . ARG A 1 68 ? -8.984 -4.216 -28.471 1.00 87.06 68 ARG A CA 1
ATOM 533 C C . ARG A 1 68 ? -8.327 -5.399 -27.769 1.00 87.06 68 ARG A C 1
ATOM 535 O O . ARG A 1 68 ? -7.571 -6.154 -28.381 1.00 87.06 68 ARG A O 1
ATOM 542 N N . GLU A 1 69 ? -8.646 -5.614 -26.496 1.00 90.12 69 GLU A N 1
ATOM 543 C CA . GLU A 1 69 ? -8.178 -6.795 -25.762 1.00 90.12 69 GLU A CA 1
ATOM 544 C C . GLU A 1 69 ? -8.764 -8.095 -26.330 1.00 90.12 69 GLU A C 1
ATOM 546 O O . GLU A 1 69 ? -9.913 -8.136 -26.780 1.00 90.12 69 GLU A O 1
ATOM 551 N N . MET A 1 70 ? -8.008 -9.197 -26.248 1.00 91.62 70 MET A N 1
ATOM 552 C CA . MET A 1 70 ? -8.508 -10.510 -26.682 1.00 91.62 70 MET A CA 1
ATOM 553 C C . MET A 1 70 ? -9.642 -11.050 -25.800 1.00 91.62 70 MET A C 1
ATOM 555 O O . MET A 1 70 ? -10.451 -11.838 -26.280 1.00 91.62 70 MET A O 1
ATOM 559 N N . GLY A 1 71 ? -9.711 -10.643 -24.529 1.00 92.75 71 GLY A N 1
ATOM 560 C CA . GLY A 1 71 ? -10.716 -11.109 -23.567 1.00 92.75 71 GLY A CA 1
ATOM 561 C C . GLY A 1 71 ? -10.429 -12.474 -22.934 1.00 92.75 71 GLY A C 1
ATOM 562 O O . GLY A 1 71 ? -11.355 -13.162 -22.494 1.00 92.75 71 GLY A O 1
ATOM 563 N N . LEU A 1 72 ? -9.157 -12.876 -22.869 1.00 94.50 72 LEU A N 1
ATOM 564 C CA . LEU A 1 72 ? -8.718 -14.042 -22.103 1.00 94.50 72 LEU A CA 1
ATOM 565 C C . LEU A 1 72 ? -8.431 -13.648 -20.651 1.00 94.50 72 LEU A C 1
ATOM 567 O O . LEU A 1 72 ? -7.611 -12.776 -20.382 1.00 94.50 72 LEU A O 1
ATOM 571 N N . VAL A 1 73 ? -9.078 -14.330 -19.708 1.00 92.94 73 VAL A N 1
ATOM 572 C CA . VAL A 1 73 ? -8.834 -14.174 -18.269 1.00 92.94 73 VAL A CA 1
ATOM 573 C C . VAL A 1 73 ? -8.112 -15.413 -17.768 1.00 92.94 73 VAL A C 1
ATOM 575 O O . VAL A 1 73 ? -8.605 -16.531 -17.933 1.00 92.94 73 VAL A O 1
ATOM 578 N N . PHE A 1 74 ? -6.967 -15.228 -17.119 1.00 93.00 74 PHE A N 1
ATOM 579 C CA . PHE A 1 74 ? -6.111 -16.320 -16.658 1.00 93.00 74 PHE A CA 1
ATOM 580 C C . PHE A 1 74 ? -6.272 -16.606 -15.163 1.00 93.00 74 PHE A C 1
ATOM 582 O O . PHE A 1 74 ? -6.782 -15.790 -14.391 1.00 93.00 74 PHE A O 1
ATOM 589 N N . TYR A 1 75 ? -5.838 -17.791 -14.738 1.00 88.88 75 TYR A N 1
ATOM 590 C CA . TYR A 1 75 ? -5.586 -18.035 -13.320 1.00 88.88 75 TYR A CA 1
ATOM 591 C C . TYR A 1 75 ? -4.400 -17.184 -12.839 1.00 88.88 75 TYR A C 1
ATOM 593 O O . TYR A 1 75 ? -3.451 -17.010 -13.603 1.00 88.88 75 TYR A O 1
ATOM 601 N N . PRO A 1 76 ? -4.415 -16.693 -11.585 1.00 81.62 76 PRO A N 1
ATOM 602 C CA . PRO A 1 76 ? -3.306 -15.915 -11.046 1.00 81.62 76 PRO A CA 1
ATOM 603 C C . PRO A 1 76 ? -1.981 -16.678 -11.094 1.00 81.62 76 PRO A C 1
ATOM 605 O O . PRO A 1 76 ? -1.917 -17.861 -10.739 1.00 81.62 76 PRO A O 1
ATOM 608 N N . ASP A 1 77 ? -0.917 -15.978 -11.480 1.00 80.69 77 ASP A N 1
ATOM 609 C CA . ASP A 1 77 ? 0.436 -16.516 -11.474 1.00 80.69 77 ASP A CA 1
ATOM 610 C C . ASP A 1 77 ? 0.907 -16.879 -10.061 1.00 80.69 77 ASP A C 1
ATO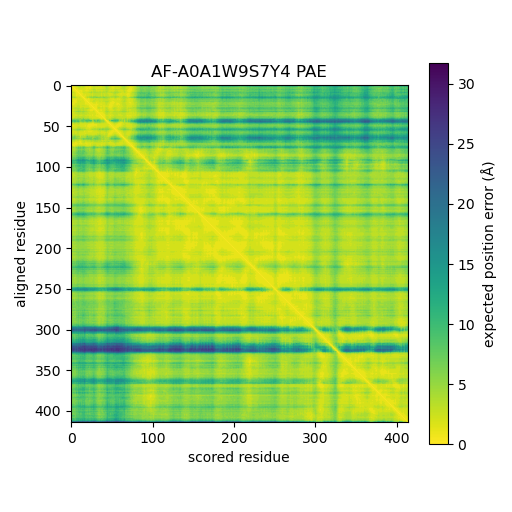M 612 O O . ASP A 1 77 ? 0.469 -16.334 -9.041 1.00 80.69 77 ASP A O 1
ATOM 616 N N . LYS A 1 78 ? 1.883 -17.791 -9.988 1.00 85.94 78 LYS A N 1
ATOM 617 C CA . LYS A 1 78 ? 2.614 -18.007 -8.737 1.00 85.94 78 LYS A CA 1
ATOM 618 C C . LYS A 1 78 ? 3.388 -16.736 -8.398 1.00 85.94 78 LYS A C 1
ATOM 620 O O . LYS A 1 78 ? 4.278 -16.338 -9.144 1.00 85.94 78 LYS A O 1
ATOM 625 N N . ILE A 1 79 ? 3.059 -16.148 -7.254 1.00 87.50 79 ILE A N 1
ATOM 626 C CA . ILE A 1 79 ? 3.686 -14.929 -6.740 1.00 87.50 79 ILE A CA 1
ATOM 627 C C . ILE A 1 79 ? 5.137 -15.212 -6.335 1.00 87.50 79 ILE A C 1
ATOM 629 O O . ILE A 1 79 ? 5.408 -16.182 -5.613 1.00 87.50 79 ILE A O 1
ATOM 633 N N . ILE A 1 80 ? 6.058 -14.341 -6.748 1.00 89.50 80 ILE A N 1
ATOM 634 C CA . ILE A 1 80 ? 7.430 -14.306 -6.233 1.00 89.50 80 ILE A CA 1
ATOM 635 C C . ILE A 1 80 ? 7.377 -13.862 -4.770 1.00 89.50 80 ILE A C 1
ATOM 637 O O . ILE A 1 80 ? 6.944 -12.757 -4.443 1.00 89.50 80 ILE A O 1
ATOM 641 N N . ARG A 1 81 ? 7.794 -14.753 -3.867 1.00 90.06 81 ARG A N 1
ATOM 642 C CA . ARG A 1 81 ? 7.665 -14.527 -2.426 1.00 90.06 81 ARG A CA 1
ATOM 643 C C . ARG A 1 81 ? 8.878 -13.834 -1.827 1.00 90.06 81 ARG A C 1
ATOM 645 O O . ARG A 1 81 ? 10.018 -14.218 -2.083 1.00 90.06 81 ARG A O 1
ATOM 652 N N . CYS A 1 82 ? 8.613 -12.909 -0.911 1.00 91.75 82 CYS A N 1
ATOM 653 C CA . CYS A 1 82 ? 9.635 -12.267 -0.101 1.00 91.75 82 CYS A CA 1
ATOM 654 C C . CYS A 1 82 ? 10.265 -13.253 0.892 1.00 91.75 82 CYS A C 1
ATOM 656 O O . CYS A 1 82 ? 9.570 -13.821 1.748 1.00 91.75 82 CYS A O 1
ATOM 658 N N . ASN A 1 83 ? 11.595 -13.367 0.896 1.00 90.81 83 ASN A N 1
ATOM 659 C CA . ASN A 1 83 ? 12.322 -14.152 1.903 1.00 90.81 83 ASN A CA 1
ATOM 660 C C . ASN A 1 83 ? 12.886 -13.315 3.075 1.00 90.81 83 ASN A C 1
ATOM 662 O O . ASN A 1 83 ? 13.539 -13.874 3.956 1.00 90.81 83 ASN A O 1
ATOM 666 N N . ASN A 1 84 ? 12.620 -12.002 3.128 1.00 92.00 84 ASN A N 1
ATOM 667 C CA . ASN A 1 84 ? 13.108 -11.140 4.214 1.00 92.00 84 ASN A CA 1
ATOM 668 C C . ASN A 1 84 ? 12.493 -11.504 5.563 1.00 92.00 84 ASN A C 1
ATOM 670 O O . ASN A 1 84 ? 11.347 -11.945 5.629 1.00 92.00 84 ASN A O 1
ATOM 674 N N . LYS A 1 85 ? 13.218 -11.272 6.655 1.00 92.00 85 LYS A N 1
ATOM 675 C CA . LYS A 1 85 ? 12.725 -11.499 8.020 1.00 92.00 85 LYS A CA 1
ATOM 676 C C . LYS A 1 85 ? 12.590 -10.171 8.752 1.00 92.00 85 LYS A C 1
ATOM 678 O O . LYS A 1 85 ? 13.077 -10.030 9.865 1.00 92.00 85 LYS A O 1
ATOM 683 N N . CYS A 1 86 ? 11.986 -9.182 8.085 1.00 93.75 86 CYS A N 1
ATOM 684 C CA . CYS A 1 86 ? 12.022 -7.809 8.568 1.00 93.75 86 CYS A CA 1
ATOM 685 C C . CYS A 1 86 ? 11.555 -7.729 10.019 1.00 93.75 86 CYS A C 1
ATOM 687 O O . CYS A 1 86 ? 10.519 -8.307 10.357 1.00 93.75 86 CYS A O 1
ATOM 689 N N . ILE A 1 87 ? 12.274 -6.975 10.848 1.00 93.75 87 ILE A N 1
ATOM 690 C CA . ILE A 1 87 ? 11.971 -6.857 12.283 1.00 93.75 87 ILE A CA 1
ATOM 691 C C . ILE A 1 87 ? 10.553 -6.312 12.527 1.00 93.75 87 ILE A C 1
ATOM 693 O O . ILE A 1 87 ? 9.933 -6.611 13.542 1.00 93.75 87 ILE A O 1
ATOM 697 N N . PHE A 1 88 ? 10.016 -5.576 11.550 1.00 92.06 88 PHE A N 1
ATOM 698 C CA . PHE A 1 88 ? 8.682 -4.980 11.538 1.00 92.06 88 PHE A CA 1
ATOM 699 C C . PHE A 1 88 ? 7.686 -5.683 10.593 1.00 92.06 88 PHE A C 1
ATOM 701 O O . PHE A 1 88 ? 6.617 -5.145 10.315 1.00 92.06 88 PHE A O 1
ATOM 708 N N . CYS A 1 89 ? 8.010 -6.864 10.050 1.00 90.44 89 CYS A N 1
ATOM 709 C CA . CYS A 1 89 ? 7.173 -7.520 9.041 1.00 90.44 89 CYS A CA 1
ATOM 710 C C . CYS A 1 89 ? 5.795 -7.897 9.609 1.00 90.44 89 CYS A C 1
ATOM 712 O O . CYS A 1 89 ? 5.690 -8.773 10.469 1.00 90.44 89 CYS A O 1
ATOM 714 N N . PHE A 1 90 ? 4.732 -7.287 9.078 1.00 85.81 90 PHE A N 1
ATOM 715 C CA . PHE A 1 90 ? 3.357 -7.592 9.476 1.00 85.81 90 PHE A CA 1
ATOM 716 C C . PHE A 1 90 ? 3.008 -9.071 9.237 1.00 85.81 90 PHE A C 1
ATOM 718 O O . PHE A 1 90 ? 2.583 -9.768 10.152 1.00 85.81 90 PHE A O 1
ATOM 725 N N . CYS A 1 91 ? 3.298 -9.587 8.038 1.00 85.50 91 CYS A N 1
ATOM 726 C CA . CYS A 1 91 ? 2.989 -10.967 7.656 1.00 85.50 91 CYS A CA 1
ATOM 727 C C . CYS A 1 91 ? 3.691 -12.022 8.527 1.00 85.50 91 CYS A C 1
ATOM 729 O O . CYS A 1 91 ? 3.132 -13.087 8.775 1.00 85.50 91 CYS A O 1
ATOM 731 N N . HIS A 1 92 ? 4.925 -11.754 8.971 1.00 83.50 92 HIS A N 1
ATOM 732 C CA . HIS A 1 92 ? 5.698 -12.708 9.774 1.00 83.50 92 HIS A CA 1
ATOM 733 C C . HIS A 1 92 ? 5.157 -12.843 11.199 1.00 83.50 92 HIS A C 1
ATOM 735 O O . HIS A 1 92 ? 5.187 -13.930 11.766 1.00 83.50 92 HIS A O 1
ATOM 741 N N . ASN A 1 93 ? 4.650 -11.742 11.751 1.00 81.44 93 ASN A N 1
ATOM 742 C CA . ASN A 1 93 ? 4.211 -11.660 13.139 1.00 81.44 93 ASN A CA 1
ATOM 743 C C . ASN A 1 93 ? 2.719 -11.996 13.315 1.00 81.44 93 ASN A C 1
ATOM 745 O O . ASN A 1 93 ? 2.203 -11.917 14.424 1.00 81.44 93 ASN A O 1
ATOM 749 N N . ASN A 1 94 ? 1.997 -12.356 12.251 1.00 85.75 94 ASN A N 1
ATOM 750 C CA . ASN A 1 94 ? 0.566 -12.633 12.348 1.00 85.75 94 ASN A CA 1
ATOM 751 C C . ASN A 1 94 ? 0.274 -13.909 13.169 1.00 85.75 94 ASN A C 1
ATOM 753 O O . ASN A 1 94 ? 0.967 -14.918 13.008 1.00 85.75 94 ASN A O 1
ATOM 757 N N . PRO A 1 95 ? -0.781 -13.913 14.012 1.00 87.00 95 PRO A N 1
ATOM 758 C CA . PRO A 1 95 ? -1.228 -15.123 14.700 1.00 87.00 95 PRO A CA 1
ATOM 759 C C . PRO A 1 95 ? -1.717 -16.153 13.681 1.00 87.00 95 PRO A C 1
ATOM 761 O O . PRO A 1 95 ? -1.990 -15.804 12.538 1.00 87.00 95 PRO A O 1
ATOM 764 N N . LYS A 1 96 ? -1.858 -17.422 14.078 1.00 86.94 96 LYS A N 1
ATOM 765 C CA . LYS A 1 96 ? -2.422 -18.480 13.218 1.00 86.94 96 LYS A CA 1
ATOM 766 C C . LYS A 1 96 ? -3.929 -18.266 12.973 1.00 86.94 96 LYS A C 1
ATOM 768 O O . LYS A 1 96 ? -4.591 -17.591 13.754 1.00 86.94 96 LYS A O 1
ATOM 773 N N . HIS A 1 97 ? -4.463 -18.911 11.933 1.00 86.62 97 HIS A N 1
ATOM 774 C CA . HIS A 1 97 ? -5.901 -18.985 11.600 1.00 86.62 97 HIS A CA 1
ATOM 775 C C . HIS A 1 97 ? -6.572 -17.687 11.119 1.00 86.62 97 HIS A C 1
ATOM 777 O O . HIS A 1 97 ? -7.796 -17.579 11.144 1.00 86.62 97 HIS A O 1
ATOM 783 N N . LEU A 1 98 ? -5.793 -16.723 10.636 1.00 89.69 98 LEU A N 1
ATOM 784 C CA . LEU A 1 98 ? -6.308 -15.578 9.888 1.00 89.69 98 LEU A CA 1
ATOM 785 C C . LEU A 1 98 ? -6.529 -15.935 8.416 1.00 89.69 98 LEU A C 1
ATOM 787 O O . LEU A 1 98 ? -6.167 -17.027 7.960 1.00 89.69 98 LEU A O 1
ATOM 791 N N . ARG A 1 99 ? -7.129 -15.019 7.656 1.00 87.88 99 ARG A N 1
ATOM 792 C CA . ARG A 1 99 ? -7.307 -15.208 6.212 1.00 87.88 99 ARG A CA 1
ATOM 793 C C . ARG A 1 99 ? -5.969 -15.406 5.501 1.00 87.88 99 ARG A C 1
ATOM 795 O O . ARG A 1 99 ? -4.974 -14.744 5.804 1.00 87.88 99 ARG A O 1
ATOM 802 N N . ARG A 1 100 ? -5.950 -16.322 4.527 1.00 84.25 100 ARG A N 1
ATOM 803 C CA . ARG A 1 100 ? -4.721 -16.814 3.876 1.00 84.25 100 ARG A CA 1
ATOM 804 C C . ARG A 1 100 ? -3.864 -15.700 3.274 1.00 84.25 100 ARG A C 1
ATOM 806 O O . ARG A 1 100 ? -2.638 -15.793 3.333 1.00 84.25 100 ARG A O 1
ATOM 813 N N . SER A 1 101 ? -4.497 -14.670 2.713 1.00 83.06 101 SER A N 1
ATOM 814 C CA . SER A 1 101 ? -3.815 -13.539 2.078 1.00 83.06 101 SER A CA 1
ATOM 815 C C . SER A 1 101 ? -2.835 -12.826 3.015 1.00 83.06 101 SER A C 1
ATOM 817 O O . SER A 1 101 ? -1.792 -12.382 2.558 1.00 83.06 101 SER A O 1
ATOM 819 N N . LEU A 1 102 ? -3.078 -12.819 4.331 1.00 84.88 102 LEU A N 1
ATOM 820 C CA . LEU A 1 102 ? -2.198 -12.168 5.310 1.00 84.88 102 LEU A CA 1
ATOM 821 C C . LEU A 1 102 ? -0.869 -12.879 5.588 1.00 84.88 102 LEU A C 1
ATOM 823 O O . LEU A 1 102 ? -0.008 -12.327 6.277 1.00 84.88 102 LEU A O 1
ATOM 827 N N . TYR A 1 103 ? -0.713 -14.112 5.113 1.00 85.94 103 TYR A N 1
ATOM 828 C CA . TYR A 1 103 ? 0.533 -14.870 5.244 1.00 85.94 103 TYR A CA 1
ATOM 829 C C . TYR A 1 103 ? 1.328 -14.904 3.939 1.00 85.94 103 TYR A C 1
ATOM 831 O O . TYR A 1 103 ? 2.410 -15.496 3.882 1.00 85.94 103 TYR A O 1
ATOM 839 N N . ILE A 1 104 ? 0.791 -14.307 2.874 1.00 85.56 104 ILE A N 1
ATOM 840 C CA . ILE A 1 104 ? 1.486 -14.194 1.601 1.00 85.56 104 ILE A CA 1
ATOM 841 C C . ILE A 1 104 ? 2.388 -12.971 1.698 1.00 85.56 104 ILE A C 1
ATOM 843 O O . ILE A 1 104 ? 1.920 -11.846 1.769 1.00 85.56 104 ILE A O 1
ATOM 847 N N . LYS A 1 105 ? 3.696 -13.217 1.713 1.00 88.81 105 LYS A N 1
ATOM 848 C CA . LYS A 1 105 ? 4.697 -12.164 1.584 1.00 88.81 105 LYS A CA 1
ATOM 849 C C . LYS A 1 105 ? 5.079 -12.057 0.121 1.00 88.81 105 LYS A C 1
ATOM 851 O O . LYS A 1 105 ? 5.812 -12.924 -0.364 1.00 88.81 105 LYS A O 1
ATOM 856 N N . ASP A 1 106 ? 4.581 -11.053 -0.568 1.00 89.12 106 ASP A N 1
ATOM 857 C CA . ASP A 1 106 ? 4.960 -10.750 -1.938 1.00 89.12 106 ASP A CA 1
ATOM 858 C C . ASP A 1 106 ? 6.240 -9.901 -1.987 1.00 89.12 106 ASP A C 1
ATOM 860 O O . ASP A 1 106 ? 6.588 -9.186 -1.050 1.00 89.12 106 ASP A O 1
ATOM 864 N N . ASP A 1 107 ? 7.012 -10.092 -3.051 1.00 92.62 107 ASP A N 1
ATOM 865 C CA . ASP A 1 107 ? 8.142 -9.241 -3.452 1.00 92.62 107 ASP A CA 1
ATOM 866 C C . ASP A 1 107 ? 8.267 -9.318 -4.982 1.00 92.62 107 ASP A C 1
ATOM 868 O O . ASP A 1 107 ? 9.345 -9.518 -5.542 1.00 92.62 107 ASP A O 1
ATOM 872 N N . ASP A 1 108 ? 7.111 -9.299 -5.648 1.00 94.06 108 ASP A N 1
ATOM 873 C CA . ASP A 1 108 ? 6.960 -9.608 -7.063 1.00 94.06 108 ASP A CA 1
ATOM 874 C C . ASP A 1 108 ? 6.858 -8.322 -7.881 1.00 94.06 108 ASP A C 1
ATOM 876 O O . ASP A 1 108 ? 5.867 -7.598 -7.802 1.00 94.06 108 ASP A O 1
ATOM 880 N N . TYR A 1 109 ? 7.880 -8.043 -8.692 1.00 95.19 109 TYR A N 1
ATOM 881 C CA . TYR A 1 109 ? 7.920 -6.838 -9.522 1.00 95.19 109 TYR A CA 1
ATOM 882 C C . TYR A 1 109 ? 6.765 -6.762 -10.523 1.00 95.19 109 TYR A C 1
ATOM 884 O O . TYR A 1 109 ? 6.382 -5.666 -10.921 1.00 95.19 109 TYR A O 1
ATOM 892 N N . ARG A 1 110 ? 6.170 -7.903 -10.888 1.00 94.62 110 ARG A N 1
ATOM 893 C CA . ARG A 1 110 ? 5.020 -7.934 -11.793 1.00 94.62 110 ARG A CA 1
ATOM 894 C C . ARG A 1 110 ? 3.789 -7.349 -11.118 1.00 94.62 110 ARG A C 1
ATOM 896 O O . ARG A 1 110 ? 3.085 -6.553 -11.719 1.00 94.62 110 ARG A O 1
ATOM 903 N N . LEU A 1 111 ? 3.566 -7.698 -9.850 1.00 93.00 111 LEU A N 1
ATOM 904 C CA . LEU A 1 111 ? 2.487 -7.113 -9.050 1.00 93.00 111 LEU A CA 1
ATOM 905 C C . LEU A 1 111 ? 2.775 -5.651 -8.705 1.00 93.00 111 LEU A C 1
ATOM 907 O O . LEU A 1 111 ? 1.845 -4.862 -8.590 1.00 93.00 111 LEU A O 1
ATOM 911 N N . SER A 1 112 ? 4.052 -5.288 -8.572 1.00 95.19 112 SER A N 1
ATOM 912 C CA . SER A 1 112 ? 4.460 -3.893 -8.407 1.00 95.19 112 SER A CA 1
ATOM 913 C C . SER A 1 112 ? 4.022 -3.032 -9.586 1.00 95.19 112 SER A C 1
ATOM 915 O O . SER A 1 112 ? 3.365 -2.019 -9.386 1.00 95.19 112 SER A O 1
ATOM 917 N N . PHE A 1 113 ? 4.316 -3.482 -10.805 1.00 95.00 113 PHE A N 1
ATOM 918 C CA . PHE A 1 113 ? 3.914 -2.800 -12.031 1.00 95.00 113 PHE A CA 1
ATOM 919 C C . PHE A 1 113 ? 2.391 -2.814 -12.252 1.00 95.00 113 PHE A C 1
ATOM 921 O O . PHE A 1 113 ? 1.809 -1.785 -12.571 1.00 95.00 113 PHE A O 1
ATOM 928 N N . LEU A 1 114 ? 1.734 -3.965 -12.070 1.00 91.75 114 LEU A N 1
ATOM 929 C CA . LEU A 1 114 ? 0.312 -4.124 -12.406 1.00 91.75 114 LEU A CA 1
ATOM 930 C C . LEU A 1 114 ? -0.645 -3.520 -11.373 1.00 91.75 114 LEU A C 1
ATOM 932 O O . LEU A 1 114 ? -1.729 -3.078 -11.738 1.00 91.75 114 LEU A O 1
ATOM 936 N N . TYR A 1 115 ? -0.280 -3.561 -10.089 1.00 89.88 115 TYR A N 1
ATOM 937 C CA . TYR A 1 115 ? -1.202 -3.269 -8.984 1.00 89.88 115 TYR A CA 1
ATOM 938 C C . TYR A 1 115 ? -0.624 -2.321 -7.931 1.00 89.88 115 TYR A C 1
ATOM 940 O O . TYR A 1 115 ? -1.281 -2.043 -6.935 1.00 89.88 115 TYR A O 1
ATOM 948 N N . GLY A 1 116 ? 0.606 -1.841 -8.110 1.00 92.19 116 GLY A N 1
ATOM 949 C CA . GLY A 1 116 ? 1.221 -0.919 -7.163 1.00 92.19 116 GLY A CA 1
ATOM 950 C C . GLY A 1 116 ? 1.799 -1.559 -5.901 1.00 92.19 116 GLY A C 1
ATOM 951 O O . GLY A 1 116 ? 2.100 -0.863 -4.930 1.00 92.19 116 GLY A O 1
ATOM 952 N N . ASN A 1 117 ? 1.984 -2.883 -5.884 1.00 92.12 117 ASN A N 1
ATOM 953 C CA . ASN A 1 117 ? 2.536 -3.570 -4.717 1.00 92.12 117 ASN A CA 1
ATOM 954 C C . ASN A 1 117 ? 3.997 -3.175 -4.448 1.00 92.12 117 ASN A C 1
ATOM 956 O O . ASN A 1 117 ? 4.849 -3.162 -5.341 1.00 92.12 117 ASN A O 1
ATOM 960 N N . PHE A 1 118 ? 4.319 -2.929 -3.178 1.00 93.88 118 PHE A N 1
ATOM 961 C CA . PHE A 1 118 ? 5.652 -2.498 -2.774 1.00 93.88 118 PHE A CA 1
ATOM 962 C C . PHE A 1 118 ? 6.655 -3.653 -2.708 1.00 93.88 118 PHE A C 1
ATOM 964 O O . PHE A 1 118 ? 6.525 -4.558 -1.885 1.00 93.88 118 PHE A O 1
ATOM 971 N N . ILE A 1 119 ? 7.721 -3.566 -3.506 1.00 95.88 119 ILE A N 1
ATOM 972 C CA . ILE A 1 119 ? 8.826 -4.529 -3.515 1.00 95.88 119 ILE A CA 1
ATOM 973 C C . ILE A 1 119 ? 10.076 -3.960 -2.848 1.00 95.88 119 ILE A C 1
ATOM 975 O O . ILE A 1 119 ? 10.415 -2.787 -2.950 1.00 95.88 119 ILE A O 1
ATOM 979 N N . THR A 1 120 ? 10.814 -4.815 -2.165 1.00 95.31 120 THR A N 1
ATOM 980 C CA . THR A 1 120 ? 12.039 -4.483 -1.425 1.00 95.31 120 THR A CA 1
ATOM 981 C C . THR A 1 120 ? 13.299 -4.505 -2.295 1.00 95.31 120 THR A C 1
ATOM 983 O O . THR A 1 120 ? 14.372 -4.110 -1.829 1.00 95.31 120 THR A O 1
ATOM 986 N N . LEU A 1 121 ? 13.188 -5.041 -3.520 1.00 95.31 121 LEU A N 1
ATOM 987 C CA . LEU A 1 121 ? 14.281 -5.369 -4.452 1.00 95.31 121 LEU A CA 1
ATOM 988 C C . LEU A 1 121 ? 15.300 -6.394 -3.930 1.00 95.31 121 LEU A C 1
ATOM 990 O O . LEU A 1 121 ? 16.276 -6.710 -4.600 1.00 95.31 121 LEU A O 1
ATOM 994 N N . THR A 1 122 ? 15.087 -6.954 -2.742 1.00 92.00 122 THR A N 1
ATOM 995 C CA . THR A 1 122 ? 16.060 -7.866 -2.120 1.00 92.00 122 THR A CA 1
ATOM 996 C C . THR A 1 122 ? 16.072 -9.265 -2.729 1.00 92.00 122 THR A C 1
ATOM 998 O O . THR A 1 122 ? 17.059 -9.982 -2.567 1.00 92.00 122 THR A O 1
ATOM 1001 N N . ASN A 1 123 ? 14.978 -9.662 -3.386 1.00 86.94 123 ASN A N 1
ATOM 1002 C CA . ASN A 1 123 ? 14.815 -10.966 -4.036 1.00 86.94 123 ASN A CA 1
ATOM 1003 C C . ASN A 1 123 ? 14.868 -10.866 -5.564 1.00 86.94 123 ASN A C 1
ATOM 1005 O O . ASN A 1 123 ? 14.603 -11.847 -6.262 1.00 86.94 123 ASN A O 1
ATOM 1009 N N . LEU A 1 124 ? 15.188 -9.679 -6.086 1.00 91.69 124 LEU A N 1
ATOM 1010 C CA . LEU A 1 124 ? 15.189 -9.417 -7.511 1.00 91.69 124 LEU A CA 1
ATOM 1011 C C . LEU A 1 124 ? 16.484 -9.950 -8.133 1.00 91.69 124 LEU A C 1
ATOM 1013 O O . LEU A 1 124 ? 17.580 -9.511 -7.799 1.00 91.69 124 LEU A O 1
ATOM 1017 N N . LEU A 1 125 ? 16.347 -10.939 -9.015 1.00 93.44 125 LEU A N 1
ATOM 1018 C CA . LEU A 1 125 ? 17.462 -11.506 -9.768 1.00 93.44 125 LEU A CA 1
ATOM 1019 C C . LEU A 1 125 ? 17.854 -10.579 -10.922 1.00 93.44 125 LEU A C 1
ATOM 1021 O O . LEU A 1 125 ? 17.000 -9.890 -11.473 1.00 93.44 125 LEU A O 1
ATOM 1025 N N . GLU A 1 126 ? 19.106 -10.659 -11.366 1.00 95.38 126 GLU A N 1
ATOM 1026 C CA . GLU A 1 126 ? 19.626 -9.870 -12.493 1.00 95.38 126 GLU A CA 1
ATOM 1027 C C . GLU A 1 126 ? 18.773 -10.012 -13.766 1.00 95.38 126 GLU A C 1
ATOM 1029 O O . GLU A 1 126 ? 18.385 -9.022 -14.372 1.00 95.38 126 GLU A O 1
ATOM 1034 N N . LYS A 1 127 ? 18.347 -11.236 -14.106 1.00 95.19 127 LYS A N 1
ATOM 1035 C CA . LYS A 1 127 ? 17.431 -11.472 -15.236 1.00 95.19 127 LYS A CA 1
ATOM 1036 C C . LYS A 1 127 ? 16.094 -10.727 -15.114 1.00 95.19 127 LYS A C 1
ATOM 1038 O O . LYS A 1 127 ? 15.496 -10.377 -16.122 1.00 95.19 127 LYS A O 1
ATOM 1043 N N . ASN A 1 128 ? 15.612 -10.503 -13.889 1.00 95.44 128 ASN A N 1
ATOM 1044 C CA . ASN A 1 128 ? 14.371 -9.768 -13.654 1.00 95.44 128 ASN A CA 1
ATOM 1045 C C . ASN A 1 128 ? 14.611 -8.259 -13.785 1.00 95.44 128 ASN A C 1
ATOM 1047 O O . ASN A 1 128 ? 13.752 -7.569 -14.315 1.00 95.44 128 ASN A O 1
ATOM 1051 N N . ILE A 1 129 ? 15.773 -7.762 -13.338 1.00 96.94 129 ILE A N 1
ATOM 1052 C CA . ILE A 1 129 ? 16.198 -6.368 -13.553 1.00 96.94 129 ILE A CA 1
ATOM 1053 C C . ILE A 1 129 ? 16.275 -6.082 -15.053 1.00 96.94 129 ILE A C 1
ATOM 1055 O O . ILE A 1 129 ? 15.687 -5.108 -15.513 1.00 96.94 129 ILE A O 1
ATOM 1059 N N . GLN A 1 130 ? 16.937 -6.955 -15.815 1.00 97.50 130 GLN A N 1
ATOM 1060 C CA . GLN A 1 130 ? 17.046 -6.790 -17.261 1.00 97.50 130 GLN A CA 1
ATOM 1061 C C . GLN A 1 130 ? 15.671 -6.838 -17.937 1.00 97.50 130 GLN A C 1
ATOM 1063 O O . GLN A 1 130 ? 15.361 -5.960 -18.728 1.00 97.50 130 GLN A O 1
ATOM 1068 N N . ARG A 1 131 ? 14.794 -7.770 -17.541 1.00 95.56 131 ARG A N 1
ATOM 1069 C CA . ARG A 1 131 ? 13.423 -7.831 -18.069 1.00 95.56 131 ARG A CA 1
ATOM 1070 C C . ARG A 1 131 ? 12.608 -6.564 -17.784 1.00 95.56 131 ARG A C 1
ATOM 1072 O O . ARG A 1 131 ? 11.884 -6.113 -18.662 1.00 95.56 131 ARG A O 1
ATOM 1079 N N . ILE A 1 132 ? 12.721 -5.986 -16.583 1.00 97.44 132 ILE A N 1
ATOM 1080 C CA . ILE A 1 132 ? 12.079 -4.700 -16.246 1.00 97.44 132 ILE A CA 1
ATOM 1081 C C . ILE A 1 132 ? 12.522 -3.608 -17.225 1.00 97.44 132 ILE A C 1
ATOM 1083 O O . ILE A 1 132 ? 11.685 -2.839 -17.689 1.00 97.44 132 ILE A O 1
ATOM 1087 N N . ILE A 1 133 ? 13.818 -3.560 -17.537 1.00 97.69 133 ILE A N 1
ATOM 1088 C CA . ILE A 1 133 ? 14.409 -2.576 -18.448 1.00 97.69 133 ILE A CA 1
ATOM 1089 C C . ILE A 1 133 ? 13.951 -2.819 -19.890 1.00 97.69 133 ILE A C 1
ATOM 1091 O O . ILE A 1 133 ? 13.420 -1.902 -20.516 1.00 97.69 133 ILE A O 1
ATOM 1095 N N . ASP A 1 134 ? 14.103 -4.047 -20.390 1.00 95.00 134 ASP A N 1
ATOM 1096 C CA . ASP A 1 134 ? 13.789 -4.422 -21.775 1.00 95.00 134 ASP A CA 1
ATOM 1097 C C . ASP A 1 134 ? 12.313 -4.180 -22.107 1.00 95.00 134 ASP A C 1
ATOM 1099 O O . ASP A 1 134 ? 11.982 -3.717 -23.196 1.00 95.00 134 ASP A O 1
ATOM 1103 N N . MET A 1 135 ? 11.423 -4.465 -21.152 1.00 94.19 135 MET A N 1
ATOM 1104 C CA . MET A 1 135 ? 9.976 -4.299 -21.313 1.00 94.19 135 MET A CA 1
ATOM 1105 C C . MET A 1 135 ? 9.458 -2.947 -20.804 1.00 94.19 135 MET A C 1
ATOM 1107 O O . MET A 1 135 ? 8.249 -2.727 -20.823 1.00 94.19 135 MET A O 1
ATOM 1111 N N . LYS A 1 136 ? 10.338 -2.058 -20.320 1.00 95.75 136 LYS A N 1
ATOM 1112 C CA . LYS A 1 136 ? 9.988 -0.741 -19.754 1.00 95.75 136 LYS A CA 1
ATOM 1113 C C . LYS A 1 136 ? 8.875 -0.804 -18.695 1.00 95.75 136 LYS A C 1
ATOM 1115 O O . LYS A 1 136 ? 7.949 0.003 -18.698 1.00 95.75 136 LYS A O 1
ATOM 1120 N N . LEU A 1 137 ? 8.963 -1.766 -17.771 1.00 96.50 137 LEU A N 1
ATOM 1121 C CA . LEU A 1 137 ? 7.949 -1.969 -16.728 1.00 96.50 137 LEU A CA 1
ATOM 1122 C C . LEU A 1 137 ? 7.978 -0.811 -15.723 1.00 96.50 137 LEU A C 1
ATOM 1124 O O . LEU A 1 137 ? 8.828 -0.772 -14.832 1.00 96.50 137 LEU A O 1
ATOM 1128 N N . SER A 1 138 ? 7.056 0.136 -15.884 1.00 96.25 138 SER A N 1
ATOM 1129 C CA . SER A 1 138 ? 7.027 1.392 -15.141 1.00 96.25 138 SER A CA 1
ATOM 1130 C C . SER A 1 138 ? 5.592 1.927 -14.972 1.00 96.25 138 SER A C 1
ATOM 1132 O O . SER A 1 138 ? 4.819 1.845 -15.924 1.00 96.25 138 SER A O 1
ATOM 1134 N N . PRO A 1 139 ? 5.222 2.499 -13.808 1.00 96.69 139 PRO A N 1
ATOM 1135 C CA . PRO A 1 139 ? 6.063 2.698 -12.633 1.00 96.69 139 PRO A CA 1
ATOM 1136 C C . PRO A 1 139 ? 6.214 1.440 -11.764 1.00 96.69 139 PRO A C 1
ATOM 1138 O O . PRO A 1 139 ? 5.370 0.548 -11.769 1.00 96.69 139 PRO A O 1
ATOM 1141 N N . LEU A 1 140 ? 7.297 1.380 -10.984 1.00 98.06 140 LEU A N 1
ATOM 1142 C CA . LEU A 1 140 ? 7.473 0.395 -9.908 1.00 98.06 140 LEU A CA 1
ATOM 1143 C C . LEU A 1 140 ? 7.234 1.025 -8.535 1.00 98.06 140 LEU A C 1
ATOM 1145 O O . LEU A 1 140 ? 7.473 2.209 -8.330 1.00 98.06 140 LEU A O 1
ATOM 1149 N N . TYR A 1 141 ? 6.837 0.225 -7.554 1.00 97.88 141 TYR A N 1
ATOM 1150 C CA . TYR A 1 141 ? 6.579 0.668 -6.184 1.00 97.88 141 TYR A CA 1
ATOM 1151 C C . TYR A 1 141 ? 7.584 -0.009 -5.257 1.00 97.88 141 TYR A C 1
ATOM 1153 O O . TYR A 1 141 ? 7.603 -1.229 -5.112 1.00 97.88 141 TYR A O 1
ATOM 1161 N N . ILE A 1 142 ? 8.485 0.775 -4.668 1.00 98.19 142 ILE A N 1
ATOM 1162 C CA . ILE A 1 142 ? 9.713 0.281 -4.045 1.00 98.19 142 ILE A CA 1
ATOM 1163 C C . ILE A 1 142 ? 9.767 0.657 -2.565 1.00 98.19 142 ILE A C 1
ATOM 1165 O O . ILE A 1 142 ? 9.785 1.823 -2.171 1.00 98.19 142 ILE A O 1
ATOM 1169 N N . SER A 1 143 ? 9.854 -0.364 -1.719 1.00 96.94 143 SER A N 1
ATOM 1170 C CA . SER A 1 143 ? 10.019 -0.252 -0.274 1.00 96.94 143 SER A CA 1
ATOM 1171 C C . SER A 1 143 ? 11.509 -0.098 0.060 1.00 96.94 143 SER A C 1
ATOM 1173 O O . SER A 1 143 ? 12.212 -1.071 0.346 1.00 96.94 143 SER A O 1
ATOM 1175 N N . VAL A 1 144 ? 12.009 1.139 -0.032 1.00 98.19 144 VAL A N 1
ATOM 1176 C CA . VAL A 1 144 ? 13.439 1.485 0.078 1.00 98.19 144 VAL A CA 1
ATOM 1177 C C . VAL A 1 144 ? 13.962 1.279 1.498 1.00 98.19 144 VAL A C 1
ATOM 1179 O O . VAL A 1 144 ? 15.003 0.649 1.692 1.00 98.19 144 VAL A O 1
ATOM 1182 N N . GLN A 1 145 ? 13.202 1.760 2.487 1.00 98.06 145 GLN A N 1
ATOM 1183 C CA . GLN A 1 145 ? 13.495 1.740 3.929 1.00 98.06 145 GLN A CA 1
ATOM 1184 C C . GLN A 1 145 ? 14.705 2.556 4.392 1.00 98.06 145 GLN A C 1
ATOM 1186 O O . GLN A 1 145 ? 14.594 3.288 5.372 1.00 98.06 145 GLN A O 1
ATOM 1191 N N . ALA A 1 146 ? 15.839 2.435 3.717 1.00 98.06 146 ALA A N 1
ATOM 1192 C CA . ALA A 1 146 ? 17.032 3.247 3.912 1.00 98.06 146 ALA A CA 1
ATOM 1193 C C . ALA A 1 146 ? 17.930 3.116 2.674 1.00 98.06 146 ALA A C 1
ATOM 1195 O O . ALA A 1 146 ? 17.792 2.148 1.926 1.00 98.06 146 ALA A O 1
ATOM 1196 N N . ILE A 1 147 ? 18.860 4.048 2.460 1.00 96.38 147 ILE A N 1
ATOM 1197 C CA . ILE A 1 147 ? 19.884 3.901 1.407 1.00 96.38 147 ILE A CA 1
ATOM 1198 C C . ILE A 1 147 ? 21.156 3.210 1.891 1.00 96.38 147 ILE A C 1
ATOM 1200 O O . ILE A 1 147 ? 21.931 2.738 1.065 1.00 96.38 147 ILE A O 1
ATOM 1204 N N . ASP A 1 148 ? 21.375 3.132 3.205 1.00 93.69 148 ASP A N 1
ATOM 1205 C CA . ASP A 1 148 ? 22.577 2.538 3.768 1.00 93.69 148 ASP A CA 1
ATOM 1206 C C . ASP A 1 148 ? 22.394 1.032 4.004 1.00 93.69 148 ASP A C 1
ATOM 1208 O O . ASP A 1 148 ? 21.388 0.552 4.542 1.00 93.69 148 ASP A O 1
ATOM 1212 N N . ASP A 1 149 ? 23.398 0.260 3.598 1.00 94.62 149 ASP A N 1
ATOM 1213 C CA . ASP A 1 149 ? 23.306 -1.199 3.586 1.00 94.62 149 ASP A CA 1
ATOM 1214 C C . ASP A 1 149 ? 23.284 -1.807 4.991 1.00 94.62 149 ASP A C 1
ATOM 1216 O O . ASP A 1 149 ? 22.737 -2.892 5.196 1.00 94.62 149 ASP A O 1
ATOM 1220 N N . GLU A 1 150 ? 23.883 -1.146 5.983 1.00 95.94 150 GLU A N 1
ATOM 1221 C CA . GLU A 1 150 ? 23.869 -1.632 7.362 1.00 95.94 150 GLU A CA 1
ATOM 1222 C C . GLU A 1 150 ? 22.469 -1.544 7.975 1.00 95.94 150 GLU A C 1
ATOM 1224 O O . GLU A 1 150 ? 21.972 -2.538 8.517 1.00 95.94 150 GLU A O 1
ATOM 1229 N N . THR A 1 151 ? 21.793 -0.405 7.836 1.00 97.31 151 THR A N 1
ATOM 1230 C CA . THR A 1 151 ? 20.419 -0.236 8.318 1.00 97.31 151 THR A CA 1
ATOM 1231 C C . THR A 1 151 ? 19.473 -1.165 7.583 1.00 97.31 151 THR A C 1
ATOM 1233 O O . THR A 1 151 ? 18.671 -1.835 8.235 1.00 97.31 151 THR A O 1
ATOM 1236 N N . ARG A 1 152 ? 19.599 -1.316 6.256 1.00 96.94 152 ARG A N 1
ATOM 1237 C CA . ARG A 1 152 ? 18.778 -2.286 5.509 1.00 96.94 152 ARG A CA 1
ATOM 1238 C C . ARG A 1 152 ? 18.994 -3.722 5.993 1.00 96.94 152 ARG A C 1
ATOM 1240 O O . ARG A 1 152 ? 18.019 -4.451 6.174 1.00 96.94 152 ARG A O 1
ATOM 1247 N N . ARG A 1 153 ? 20.237 -4.135 6.270 1.00 96.38 153 ARG A N 1
ATOM 1248 C CA . ARG A 1 153 ? 20.536 -5.463 6.846 1.00 96.38 153 ARG A CA 1
ATOM 1249 C C . ARG A 1 153 ? 19.885 -5.665 8.214 1.00 96.38 153 ARG A C 1
ATOM 1251 O O . ARG A 1 153 ? 19.286 -6.721 8.438 1.00 96.38 153 ARG A O 1
ATOM 1258 N N . LYS A 1 154 ? 19.949 -4.659 9.096 1.00 96.38 154 LYS A N 1
ATOM 1259 C CA . LYS A 1 154 ? 19.277 -4.674 10.411 1.00 96.38 154 LYS A CA 1
ATOM 1260 C C . LYS A 1 154 ? 17.759 -4.772 10.256 1.00 96.38 154 LYS A C 1
ATOM 1262 O O . LYS A 1 154 ? 17.142 -5.670 10.822 1.00 96.38 154 LYS A O 1
ATOM 1267 N N . LEU A 1 155 ? 17.169 -3.902 9.438 1.00 96.31 155 LEU A N 1
ATOM 1268 C CA . LEU A 1 155 ? 15.727 -3.830 9.206 1.00 96.31 155 LEU A CA 1
ATOM 1269 C C . LEU A 1 155 ? 15.159 -5.110 8.592 1.00 96.31 155 LEU A C 1
ATOM 1271 O O . LEU A 1 155 ? 14.122 -5.584 9.050 1.00 96.31 155 LEU A O 1
ATOM 1275 N N . PHE A 1 156 ? 15.831 -5.690 7.592 1.00 95.31 156 PHE A N 1
ATOM 1276 C CA . PHE A 1 156 ? 15.408 -6.933 6.934 1.00 95.31 156 PHE A CA 1
ATOM 1277 C C . PHE A 1 156 ? 15.833 -8.208 7.677 1.00 95.31 156 PHE A C 1
ATOM 1279 O O . PHE A 1 156 ? 15.457 -9.304 7.249 1.00 95.31 156 PHE A O 1
ATOM 1286 N N . ALA A 1 157 ? 16.591 -8.064 8.771 1.00 94.00 157 ALA A N 1
ATOM 1287 C CA . ALA A 1 157 ? 17.206 -9.139 9.548 1.00 94.00 157 ALA A CA 1
ATOM 1288 C C . ALA A 1 157 ? 17.943 -10.165 8.664 1.00 94.00 157 ALA A C 1
ATOM 1290 O O . ALA A 1 157 ? 17.757 -11.381 8.780 1.00 94.00 157 ALA A O 1
ATOM 1291 N N . LYS A 1 158 ? 18.776 -9.664 7.742 1.00 92.25 158 LYS A N 1
ATOM 1292 C CA . LYS A 1 158 ? 19.571 -10.477 6.809 1.00 92.25 158 LYS A CA 1
ATOM 1293 C C . LYS A 1 158 ? 21.038 -10.076 6.862 1.00 92.25 158 LYS A C 1
ATOM 1295 O O . LYS A 1 158 ? 21.367 -8.896 6.854 1.00 92.25 158 LYS A O 1
ATOM 1300 N N . LYS A 1 159 ? 21.926 -11.078 6.839 1.00 88.31 159 LYS A N 1
ATOM 1301 C CA . LYS A 1 159 ? 23.382 -10.866 6.750 1.00 88.31 159 LYS A CA 1
ATOM 1302 C C . LYS A 1 159 ? 23.785 -10.203 5.433 1.00 88.31 159 LYS A C 1
ATOM 1304 O O . LYS A 1 159 ? 24.657 -9.342 5.426 1.00 88.31 159 LYS A O 1
ATOM 1309 N N . HIS A 1 160 ? 23.117 -10.590 4.347 1.00 89.81 160 HIS A N 1
ATOM 1310 C CA . HIS A 1 160 ? 23.358 -10.077 3.005 1.00 89.81 160 HIS A CA 1
ATOM 1311 C C . HIS A 1 160 ? 22.062 -9.516 2.430 1.00 89.81 160 HIS A C 1
ATOM 1313 O O . HIS A 1 160 ? 21.044 -10.212 2.347 1.00 89.81 160 HIS A O 1
ATOM 1319 N N . VAL A 1 161 ? 22.117 -8.244 2.055 1.00 92.81 161 VAL A N 1
ATOM 1320 C CA . VAL A 1 161 ? 21.068 -7.517 1.348 1.00 92.81 161 VAL A CA 1
ATOM 1321 C C . VAL A 1 161 ? 21.773 -6.805 0.193 1.00 92.81 161 VAL A C 1
ATOM 1323 O O . VAL A 1 161 ? 22.738 -6.094 0.470 1.00 92.81 161 VAL A O 1
ATOM 1326 N N . PRO A 1 162 ? 21.355 -7.003 -1.070 1.00 92.38 162 PRO A N 1
ATOM 1327 C CA . PRO A 1 162 ? 21.951 -6.293 -2.198 1.00 92.38 162 PRO A CA 1
ATOM 1328 C C . PRO A 1 162 ? 21.820 -4.774 -2.019 1.00 92.38 162 PRO A C 1
ATOM 1330 O O . PRO A 1 162 ? 20.729 -4.334 -1.631 1.00 92.38 162 PRO A O 1
ATOM 1333 N N . PRO A 1 163 ? 22.863 -3.975 -2.306 1.00 94.81 163 PRO A N 1
ATOM 1334 C CA . PRO A 1 163 ? 22.773 -2.520 -2.246 1.00 94.81 163 PRO A CA 1
ATOM 1335 C C . PRO A 1 163 ? 21.664 -1.993 -3.157 1.00 94.81 163 PRO A C 1
ATOM 1337 O O . PRO A 1 163 ? 21.529 -2.434 -4.297 1.00 94.81 163 PRO A O 1
ATOM 1340 N N . ILE A 1 164 ? 20.845 -1.063 -2.659 1.00 97.12 164 ILE A N 1
ATOM 1341 C CA . ILE A 1 164 ? 19.664 -0.597 -3.406 1.00 97.12 164 ILE A CA 1
ATOM 1342 C C . ILE A 1 164 ? 20.000 0.476 -4.436 1.00 97.12 164 ILE A C 1
ATOM 1344 O O . ILE A 1 164 ? 19.471 0.442 -5.542 1.00 97.12 164 ILE A O 1
ATOM 1348 N N . LEU A 1 165 ? 20.890 1.411 -4.092 1.00 97.38 165 LEU A N 1
ATOM 1349 C CA . LEU A 1 165 ? 21.194 2.564 -4.940 1.00 97.38 165 LEU A CA 1
ATOM 1350 C C . LEU A 1 165 ? 21.701 2.183 -6.340 1.00 97.38 165 LEU A C 1
ATOM 1352 O O . LEU A 1 165 ? 21.226 2.799 -7.290 1.00 97.38 165 LEU A O 1
ATOM 1356 N N . PRO A 1 166 ? 22.584 1.179 -6.523 1.00 97.56 166 PRO A N 1
ATOM 1357 C CA . PRO A 1 166 ? 22.984 0.752 -7.865 1.00 97.56 166 PRO A CA 1
ATOM 1358 C C . PRO A 1 166 ? 21.806 0.274 -8.723 1.00 97.56 166 PRO A C 1
ATOM 1360 O O . PRO A 1 166 ? 21.742 0.591 -9.905 1.00 97.56 166 PRO A O 1
ATOM 1363 N N . ILE A 1 167 ? 20.845 -0.437 -8.123 1.00 97.94 167 ILE A N 1
ATOM 1364 C CA . ILE A 1 167 ? 19.649 -0.917 -8.829 1.00 97.94 167 ILE A CA 1
ATOM 1365 C C . ILE A 1 167 ? 18.763 0.271 -9.225 1.00 97.94 167 ILE A C 1
ATOM 1367 O O . ILE A 1 167 ? 18.343 0.364 -10.374 1.00 97.94 167 ILE A O 1
ATOM 1371 N N . LEU A 1 168 ? 18.522 1.208 -8.300 1.00 98.50 168 LEU A N 1
ATOM 1372 C CA . LEU A 1 168 ? 17.705 2.397 -8.572 1.00 98.50 168 LEU A CA 1
ATOM 1373 C C . LEU A 1 168 ? 18.333 3.316 -9.626 1.00 98.50 168 LEU A C 1
ATOM 1375 O O . LEU A 1 168 ? 17.615 3.850 -10.465 1.00 98.50 168 LEU A O 1
ATOM 1379 N N . ARG A 1 169 ? 19.662 3.481 -9.612 1.00 98.50 169 ARG A N 1
ATOM 1380 C CA . ARG A 1 169 ? 20.390 4.233 -10.646 1.00 98.50 169 ARG A CA 1
ATOM 1381 C C . ARG A 1 169 ? 20.234 3.588 -12.010 1.00 98.50 169 ARG A C 1
ATOM 1383 O O . ARG A 1 169 ? 19.869 4.275 -12.950 1.00 98.50 169 ARG A O 1
ATOM 1390 N N . ARG A 1 170 ? 20.403 2.268 -12.098 1.00 98.38 170 ARG A N 1
ATOM 1391 C CA . ARG A 1 170 ? 20.212 1.544 -13.357 1.00 98.38 170 ARG A CA 1
ATOM 1392 C C . ARG A 1 170 ? 18.778 1.660 -13.881 1.00 98.38 170 ARG A C 1
ATOM 1394 O O . ARG A 1 170 ? 18.588 1.780 -15.085 1.00 98.38 170 ARG A O 1
ATOM 1401 N N . PHE A 1 171 ? 17.776 1.645 -13.001 1.00 98.62 171 PHE A N 1
ATOM 1402 C CA . PHE A 1 171 ? 16.388 1.928 -13.377 1.00 98.62 171 PHE A CA 1
ATOM 1403 C C . PHE A 1 171 ? 16.220 3.353 -13.916 1.00 98.62 171 PHE A C 1
ATOM 1405 O O . PHE A 1 171 ? 15.661 3.517 -14.997 1.00 98.62 171 PHE A O 1
ATOM 1412 N N . ALA A 1 172 ? 16.763 4.355 -13.225 1.00 98.50 172 ALA A N 1
ATOM 1413 C CA . ALA A 1 172 ? 16.732 5.748 -13.666 1.00 98.50 172 ALA A CA 1
ATOM 1414 C C . ALA A 1 172 ? 17.430 5.957 -15.025 1.00 98.50 172 ALA A C 1
ATOM 1416 O O . ALA A 1 172 ? 16.850 6.544 -15.929 1.00 98.50 172 ALA A O 1
ATOM 1417 N N . GLU A 1 173 ? 18.630 5.401 -15.209 1.00 98.44 173 GLU A N 1
ATOM 1418 C CA . GLU A 1 173 ? 19.401 5.440 -16.466 1.00 98.44 173 GLU A CA 1
ATOM 1419 C C . GLU A 1 173 ? 18.675 4.777 -17.650 1.00 98.44 173 GLU A C 1
ATOM 1421 O O . GLU A 1 173 ? 19.047 4.996 -18.798 1.00 98.44 173 GLU A O 1
ATOM 1426 N N . ASN A 1 174 ? 17.655 3.958 -17.378 1.00 98.56 174 ASN A N 1
ATOM 1427 C CA . ASN A 1 174 ? 16.853 3.256 -18.378 1.00 98.56 174 ASN A CA 1
ATOM 1428 C C . ASN A 1 174 ? 15.388 3.717 -18.392 1.00 98.56 174 ASN A C 1
ATOM 1430 O O . ASN A 1 174 ? 14.517 2.971 -18.845 1.00 98.56 174 ASN A O 1
ATOM 1434 N N . ASP A 1 175 ? 15.105 4.929 -17.921 1.00 98.31 175 ASP A N 1
ATOM 1435 C CA . ASP A 1 175 ? 13.779 5.555 -17.938 1.00 98.31 175 ASP A CA 1
ATOM 1436 C C . ASP A 1 175 ? 12.674 4.788 -17.200 1.00 98.31 175 ASP A C 1
ATOM 1438 O O . ASP A 1 175 ? 11.495 4.869 -17.546 1.00 98.31 175 ASP A O 1
ATOM 1442 N N . ILE A 1 176 ? 13.038 4.030 -16.166 1.00 98.69 176 ILE A N 1
ATOM 1443 C CA . ILE A 1 176 ? 12.071 3.342 -15.314 1.00 98.69 176 ILE A CA 1
ATOM 1444 C C . ILE A 1 176 ? 11.711 4.259 -14.148 1.00 98.69 176 ILE A C 1
ATOM 1446 O O . ILE A 1 176 ? 12.513 4.477 -13.239 1.00 98.69 176 ILE A O 1
ATOM 1450 N N . TYR A 1 177 ? 10.481 4.767 -14.153 1.00 98.50 177 TYR A N 1
ATOM 1451 C CA . TYR A 1 177 ? 9.910 5.523 -13.041 1.00 98.50 177 TYR A CA 1
ATOM 1452 C C . TYR A 1 177 ? 9.538 4.604 -11.876 1.00 98.50 177 TYR A C 1
ATOM 1454 O O . TYR A 1 177 ? 9.136 3.452 -12.072 1.00 98.50 177 TYR A O 1
ATOM 1462 N N . PHE A 1 178 ? 9.654 5.113 -10.652 1.00 98.44 178 PHE A N 1
ATOM 1463 C CA . PHE A 1 178 ? 9.299 4.392 -9.442 1.00 98.44 178 PHE A CA 1
ATOM 1464 C C . PHE A 1 178 ? 8.875 5.293 -8.273 1.00 98.44 178 PHE A C 1
ATOM 1466 O O . PHE A 1 178 ? 9.432 6.361 -8.009 1.00 98.44 178 PHE A O 1
ATOM 1473 N N . HIS A 1 179 ? 7.902 4.805 -7.510 1.00 98.38 179 HIS A N 1
ATOM 1474 C CA . HIS A 1 179 ? 7.417 5.369 -6.258 1.00 98.38 179 HIS A CA 1
ATOM 1475 C C . HIS A 1 179 ? 8.151 4.721 -5.083 1.00 98.38 179 HIS A C 1
ATOM 1477 O O . HIS A 1 179 ? 8.228 3.501 -4.979 1.00 98.38 179 HIS A O 1
ATOM 1483 N N . CYS A 1 180 ? 8.682 5.521 -4.166 1.00 98.56 180 CYS A N 1
ATOM 1484 C CA . CYS A 1 180 ? 9.445 5.044 -3.017 1.00 98.56 180 CYS A CA 1
ATOM 1485 C C . CYS A 1 180 ? 8.612 5.078 -1.736 1.00 98.56 180 CYS A C 1
ATOM 1487 O O . CYS A 1 180 ? 7.796 5.975 -1.538 1.00 98.56 180 CYS A O 1
ATOM 1489 N N . GLN A 1 181 ? 8.872 4.147 -0.825 1.00 98.44 181 GLN A N 1
ATOM 1490 C CA . GLN A 1 181 ? 8.301 4.131 0.520 1.00 98.44 181 GLN A CA 1
ATOM 1491 C C . GLN A 1 181 ? 9.394 3.905 1.567 1.00 98.44 181 GLN A C 1
ATOM 1493 O O . GLN A 1 181 ? 10.276 3.051 1.409 1.00 98.44 181 GLN A O 1
ATOM 1498 N N . VAL A 1 182 ? 9.293 4.637 2.675 1.00 98.62 182 VAL A N 1
ATOM 1499 C CA . VAL A 1 182 ? 10.036 4.380 3.910 1.00 98.62 182 VAL A CA 1
ATOM 1500 C C . VAL A 1 182 ? 9.047 4.150 5.049 1.00 98.62 182 VAL A C 1
ATOM 1502 O O . VAL A 1 182 ? 8.304 5.054 5.434 1.00 98.62 182 VAL A O 1
ATOM 1505 N N . VAL A 1 183 ? 9.068 2.937 5.606 1.00 97.94 183 VAL A N 1
ATOM 1506 C CA . VAL A 1 183 ? 8.392 2.604 6.861 1.00 97.94 183 VAL A CA 1
ATOM 1507 C C . VAL A 1 183 ? 9.344 2.967 7.993 1.00 97.94 183 VAL A C 1
ATOM 1509 O O . VAL A 1 183 ? 10.366 2.314 8.208 1.00 97.94 183 VAL A O 1
ATOM 1512 N N . VAL A 1 184 ? 9.036 4.042 8.709 1.00 98.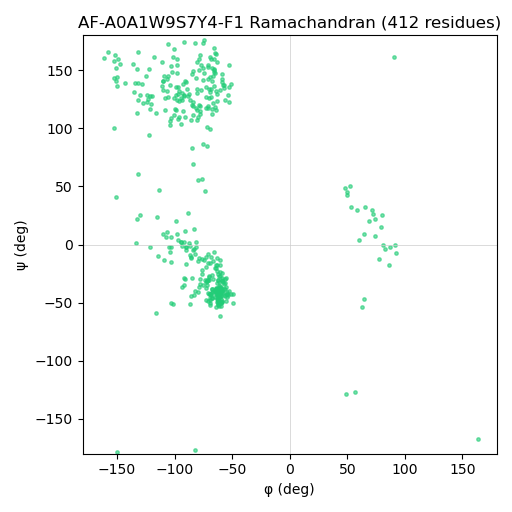56 184 VAL A N 1
ATOM 1513 C CA . VAL A 1 184 ? 9.910 4.572 9.751 1.00 98.56 184 VAL A CA 1
ATOM 1514 C C . VAL A 1 184 ? 9.781 3.736 11.020 1.00 98.56 184 VAL A C 1
ATOM 1516 O O . VAL A 1 184 ? 8.744 3.736 11.691 1.00 98.56 184 VAL A O 1
ATOM 1519 N N . VAL A 1 185 ? 10.879 3.073 11.374 1.00 97.88 185 VAL A N 1
ATOM 1520 C CA . VAL A 1 185 ? 11.092 2.344 12.622 1.00 97.88 185 VAL A CA 1
ATOM 1521 C C . VAL A 1 185 ? 11.995 3.201 13.525 1.00 97.88 185 VAL A C 1
ATOM 1523 O O . VAL A 1 185 ? 13.186 3.357 13.235 1.00 97.88 185 VAL A O 1
ATOM 1526 N N . PRO A 1 186 ? 11.461 3.784 14.617 1.00 97.56 186 PRO A N 1
ATOM 1527 C CA . PRO A 1 186 ? 12.230 4.654 15.505 1.00 97.56 186 PRO A CA 1
ATOM 1528 C C . PRO A 1 186 ? 13.522 4.008 16.016 1.00 97.56 186 PRO A C 1
ATOM 1530 O O . PRO A 1 186 ? 13.490 2.908 16.568 1.00 97.56 186 PRO A O 1
ATOM 1533 N N . GLY A 1 187 ? 14.647 4.712 15.873 1.00 96.38 187 GLY A N 1
ATOM 1534 C CA . GLY A 1 187 ? 15.974 4.241 16.273 1.00 96.38 187 GLY A CA 1
ATOM 1535 C C . GLY A 1 187 ? 16.711 3.421 15.211 1.00 96.38 187 GLY A C 1
ATOM 1536 O O . GLY A 1 187 ? 17.851 3.037 15.459 1.00 96.38 187 GLY A O 1
ATOM 1537 N N . TYR A 1 188 ? 16.093 3.162 14.054 1.00 97.69 188 TYR A N 1
ATOM 1538 C CA . TYR A 1 188 ? 16.713 2.414 12.957 1.00 97.69 188 TYR A CA 1
ATOM 1539 C C . TYR A 1 188 ? 16.891 3.270 11.711 1.00 97.69 188 TYR A C 1
ATOM 1541 O O . TYR A 1 188 ? 18.011 3.419 11.251 1.00 97.69 188 TYR A O 1
ATOM 1549 N N . ASN A 1 189 ? 15.809 3.824 11.162 1.00 98.31 189 ASN A N 1
ATOM 1550 C CA . ASN A 1 189 ? 15.827 4.591 9.910 1.00 98.31 189 ASN A CA 1
ATOM 1551 C C . ASN A 1 189 ? 15.111 5.945 10.023 1.00 98.31 189 ASN A C 1
ATOM 1553 O O . ASN A 1 189 ? 14.629 6.478 9.027 1.00 98.31 189 ASN A O 1
ATOM 1557 N N . ASP A 1 190 ? 15.026 6.511 11.230 1.00 97.44 190 ASP A N 1
ATOM 1558 C CA . ASP A 1 190 ? 14.558 7.879 11.450 1.00 97.44 190 ASP A CA 1
ATOM 1559 C C . ASP A 1 190 ? 15.719 8.895 11.463 1.00 97.44 190 ASP A C 1
ATOM 1561 O O . ASP A 1 190 ? 16.896 8.534 11.403 1.00 97.44 190 ASP A O 1
ATOM 1565 N N . LYS A 1 191 ? 15.388 10.192 11.544 1.00 97.19 191 LYS A N 1
ATOM 1566 C CA . LYS A 1 191 ? 16.358 11.299 11.664 1.00 97.19 191 LYS A CA 1
ATOM 1567 C C . LYS A 1 191 ? 17.377 11.291 10.514 1.00 97.19 191 LYS A C 1
ATOM 1569 O O . LYS A 1 191 ? 16.981 11.278 9.357 1.00 97.19 191 LYS A O 1
ATOM 1574 N N . GLU A 1 192 ? 18.675 11.306 10.811 1.00 98.19 192 GLU A N 1
ATOM 1575 C CA . GLU A 1 192 ? 19.753 11.438 9.828 1.00 98.19 192 GLU A CA 1
ATOM 1576 C C . GLU A 1 192 ? 19.653 10.420 8.682 1.00 98.19 192 GLU A C 1
ATOM 1578 O O . GLU A 1 192 ? 19.846 10.780 7.522 1.00 98.19 192 GLU A O 1
ATOM 1583 N N . ILE A 1 193 ? 19.282 9.170 8.979 1.00 98.62 193 ILE A N 1
ATOM 1584 C CA . ILE A 1 193 ? 19.147 8.119 7.961 1.00 98.62 193 ILE A CA 1
ATOM 1585 C C . ILE A 1 193 ? 17.988 8.422 7.008 1.00 98.62 193 ILE A C 1
ATOM 1587 O O . ILE A 1 193 ? 18.130 8.258 5.793 1.00 98.62 193 ILE A O 1
ATOM 1591 N N . LEU A 1 194 ? 16.867 8.930 7.529 1.00 98.75 194 LEU A N 1
ATOM 1592 C CA . LEU A 1 194 ? 15.737 9.357 6.706 1.00 98.75 194 LEU A CA 1
ATOM 1593 C C . LEU A 1 194 ? 16.126 10.528 5.792 1.00 98.75 194 LEU A C 1
ATOM 1595 O O . LEU A 1 194 ? 15.787 10.506 4.613 1.00 98.75 194 LEU A O 1
ATOM 1599 N N . TYR A 1 195 ? 16.883 11.509 6.297 1.00 98.69 195 TYR A N 1
ATOM 1600 C CA . TYR A 1 195 ? 17.350 12.653 5.499 1.00 98.69 195 TYR A CA 1
ATOM 1601 C C . TYR A 1 195 ? 18.308 12.223 4.385 1.00 98.69 195 TYR A C 1
ATOM 1603 O O . TYR A 1 195 ? 18.138 12.650 3.243 1.00 98.69 195 TYR A O 1
ATOM 1611 N N . LYS A 1 196 ? 19.279 11.350 4.692 1.00 98.56 196 LYS A N 1
ATOM 1612 C CA . LYS A 1 196 ? 20.192 10.773 3.688 1.00 98.56 196 LYS A CA 1
ATOM 1613 C C . LYS A 1 196 ? 19.428 9.989 2.625 1.00 98.56 196 LYS A C 1
ATOM 1615 O O . LYS A 1 196 ? 19.708 10.127 1.439 1.00 98.56 196 LYS A O 1
ATOM 1620 N N . THR A 1 197 ? 18.435 9.210 3.051 1.00 98.81 197 THR A N 1
ATOM 1621 C CA . THR A 1 197 ? 17.568 8.438 2.155 1.00 98.81 197 THR A CA 1
ATOM 1622 C C . THR A 1 197 ? 16.763 9.354 1.239 1.00 98.81 197 THR A C 1
ATOM 1624 O O . THR A 1 197 ? 16.795 9.175 0.027 1.00 98.81 197 THR A O 1
ATOM 1627 N N . ALA A 1 198 ? 16.095 10.371 1.786 1.00 98.75 198 ALA A N 1
ATOM 1628 C CA . ALA A 1 198 ? 15.312 11.320 1.000 1.00 98.75 198 ALA A CA 1
ATOM 1629 C C . ALA A 1 198 ? 16.174 12.106 -0.000 1.00 98.75 198 ALA A C 1
ATOM 1631 O O . ALA A 1 198 ? 15.758 12.273 -1.142 1.00 98.75 198 ALA A O 1
ATOM 1632 N N . ALA A 1 199 ? 17.373 12.544 0.403 1.00 98.56 199 ALA A N 1
ATOM 1633 C CA . ALA A 1 199 ? 18.313 13.241 -0.476 1.00 98.56 199 ALA A CA 1
ATOM 1634 C C . ALA A 1 199 ? 18.758 12.359 -1.652 1.00 98.56 199 ALA A C 1
ATOM 1636 O O . ALA A 1 199 ? 18.591 12.743 -2.803 1.00 98.56 199 ALA A O 1
ATOM 1637 N N . ALA A 1 200 ? 19.230 11.141 -1.373 1.00 98.56 200 ALA A N 1
ATOM 1638 C CA . ALA A 1 200 ? 19.713 10.244 -2.419 1.00 98.56 200 ALA A CA 1
ATOM 1639 C C . ALA A 1 200 ? 18.600 9.774 -3.373 1.00 98.56 200 ALA A C 1
ATOM 1641 O O . ALA A 1 200 ? 18.871 9.502 -4.537 1.00 98.56 200 ALA A O 1
ATOM 1642 N N . LEU A 1 201 ? 17.351 9.676 -2.904 1.00 98.62 201 LEU A N 1
ATOM 1643 C CA . LEU A 1 201 ? 16.205 9.432 -3.784 1.00 98.62 201 LEU A CA 1
ATOM 1644 C C . LEU A 1 201 ? 15.854 10.674 -4.614 1.00 98.62 201 LEU A C 1
ATOM 1646 O O . LEU A 1 201 ? 15.513 10.535 -5.784 1.00 98.62 201 LEU A O 1
ATOM 1650 N N . ALA A 1 202 ? 15.958 11.877 -4.044 1.00 98.19 202 ALA A N 1
ATOM 1651 C CA . ALA A 1 202 ? 15.719 13.120 -4.774 1.00 98.19 202 ALA A CA 1
ATOM 1652 C C . ALA A 1 202 ? 16.730 13.332 -5.916 1.00 98.19 202 ALA A C 1
ATOM 1654 O O . ALA A 1 202 ? 16.347 13.848 -6.965 1.00 98.19 202 ALA A O 1
ATOM 1655 N N . ASP A 1 203 ? 17.974 12.872 -5.749 1.00 98.00 203 ASP A N 1
ATOM 1656 C CA . ASP A 1 203 ? 19.011 12.892 -6.794 1.00 98.00 203 ASP A CA 1
ATOM 1657 C C . ASP A 1 203 ? 18.660 12.016 -8.013 1.00 98.00 203 ASP A C 1
ATOM 1659 O O . ASP A 1 203 ? 19.246 12.179 -9.080 1.00 98.00 203 ASP A O 1
ATOM 1663 N N . LEU A 1 204 ? 17.703 11.090 -7.876 1.00 98.19 204 LEU A N 1
ATOM 1664 C CA . LEU A 1 204 ? 17.232 10.207 -8.951 1.00 98.19 204 LEU A CA 1
ATOM 1665 C C . LEU A 1 204 ? 15.946 10.713 -9.621 1.00 98.19 204 LEU A C 1
ATOM 1667 O O . LEU A 1 204 ? 15.320 9.986 -10.397 1.00 98.19 204 LEU A O 1
ATOM 1671 N N . LYS A 1 205 ? 15.502 11.937 -9.319 1.00 97.25 205 LYS A N 1
ATOM 1672 C CA . LYS A 1 205 ? 14.372 12.556 -10.023 1.00 97.25 205 LYS A CA 1
ATOM 1673 C C . LYS A 1 205 ? 14.718 12.796 -11.507 1.00 97.25 205 LYS A C 1
ATOM 1675 O O . LYS A 1 205 ? 15.862 13.121 -11.811 1.00 97.25 205 LYS A O 1
ATOM 1680 N N . PRO A 1 206 ? 13.735 12.705 -12.424 1.00 96.19 206 PRO A N 1
ATOM 1681 C CA . PRO A 1 206 ? 12.301 12.510 -12.166 1.00 96.19 206 PRO A CA 1
ATOM 1682 C C . PRO A 1 206 ? 11.875 11.042 -11.968 1.00 96.19 206 PRO A C 1
ATOM 1684 O O . PRO A 1 206 ? 10.717 10.786 -11.636 1.00 96.19 206 PRO A O 1
ATOM 1687 N N . TYR A 1 207 ? 12.793 10.089 -12.141 1.00 98.12 207 TYR A N 1
ATOM 1688 C CA . TYR A 1 207 ? 12.501 8.654 -12.101 1.00 98.12 207 TYR A CA 1
ATOM 1689 C C . TYR A 1 207 ? 12.097 8.174 -10.709 1.00 98.12 207 TYR A C 1
ATOM 1691 O O . TYR A 1 207 ? 11.115 7.454 -10.578 1.00 98.12 207 TYR A O 1
ATOM 1699 N N . ALA A 1 208 ? 12.751 8.656 -9.651 1.00 97.88 208 ALA A N 1
ATOM 1700 C CA . ALA 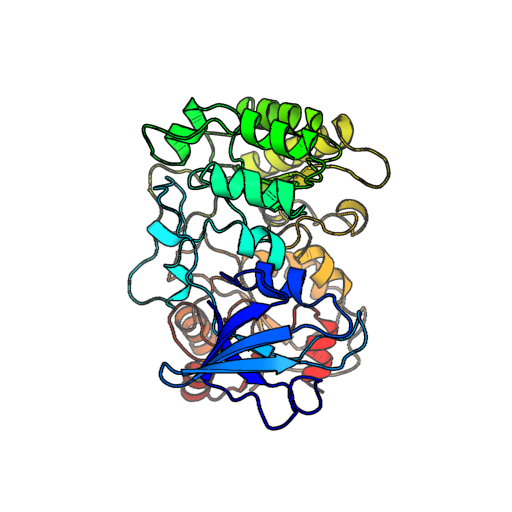A 1 208 ? 12.194 8.578 -8.302 1.00 97.88 208 ALA A CA 1
ATOM 1701 C C . ALA A 1 208 ? 11.022 9.568 -8.174 1.00 97.88 208 ALA A C 1
ATOM 1703 O O . ALA A 1 208 ? 11.186 10.710 -7.742 1.00 97.88 208 ALA A O 1
ATOM 1704 N N . SER A 1 209 ? 9.832 9.146 -8.593 1.00 96.88 209 SER A N 1
ATOM 1705 C CA . SER A 1 209 ? 8.692 10.042 -8.820 1.00 96.88 209 SER A CA 1
ATOM 1706 C C . SER A 1 209 ? 8.057 10.550 -7.531 1.00 96.88 209 SER A C 1
ATOM 1708 O O . SER A 1 209 ? 7.531 11.661 -7.499 1.00 96.88 209 SER A O 1
ATOM 1710 N N . SER A 1 210 ? 8.102 9.755 -6.459 1.00 98.00 210 SER A N 1
ATOM 1711 C CA . SER A 1 210 ? 7.612 10.172 -5.143 1.00 98.00 210 SER A CA 1
ATOM 1712 C C . SER A 1 210 ? 8.227 9.366 -3.997 1.00 98.00 210 SER A C 1
ATOM 1714 O O . SER A 1 210 ? 8.773 8.287 -4.212 1.00 98.00 210 SER A O 1
ATOM 1716 N N . LEU A 1 211 ? 8.074 9.864 -2.773 1.00 98.62 211 LEU A N 1
ATOM 1717 C CA . LEU A 1 211 ? 8.480 9.254 -1.515 1.00 98.62 211 LEU A CA 1
ATOM 1718 C C . LEU A 1 211 ? 7.330 9.328 -0.501 1.00 98.62 211 LEU A C 1
ATOM 1720 O O . LEU A 1 211 ? 6.995 10.408 -0.019 1.00 98.62 211 LEU A O 1
ATOM 1724 N N . ALA A 1 212 ? 6.771 8.183 -0.120 1.00 98.56 212 ALA A N 1
ATOM 1725 C CA . ALA A 1 212 ? 5.895 8.061 1.039 1.00 98.56 212 ALA A CA 1
ATOM 1726 C C . ALA A 1 212 ? 6.706 7.792 2.314 1.00 98.56 212 ALA A C 1
ATOM 1728 O O . ALA A 1 212 ? 7.518 6.864 2.369 1.00 98.56 212 ALA A O 1
ATOM 1729 N N . VAL A 1 213 ? 6.444 8.569 3.361 1.00 98.69 213 VAL A N 1
ATOM 1730 C CA . VAL A 1 213 ? 6.955 8.338 4.716 1.00 98.69 213 VAL A CA 1
ATOM 1731 C C . VAL A 1 213 ? 5.794 7.878 5.584 1.00 98.69 213 VAL A C 1
ATOM 1733 O O . VAL A 1 213 ? 4.839 8.624 5.816 1.00 98.69 213 VAL A O 1
ATOM 1736 N N . VAL A 1 214 ? 5.878 6.640 6.064 1.00 97.69 214 VAL A N 1
ATOM 1737 C CA . VAL A 1 214 ? 4.803 5.986 6.818 1.00 97.69 214 VAL A CA 1
ATOM 1738 C C . VAL A 1 214 ? 5.331 5.490 8.170 1.00 97.69 214 VAL A C 1
ATOM 1740 O O . VAL A 1 214 ? 6.495 5.094 8.259 1.00 97.69 214 VAL A O 1
ATOM 1743 N N . PRO A 1 215 ? 4.540 5.518 9.255 1.00 96.69 215 PRO A N 1
ATOM 1744 C CA . PRO A 1 215 ? 4.979 5.000 10.545 1.00 96.69 215 PRO A CA 1
ATOM 1745 C C . PRO A 1 215 ? 4.962 3.468 10.549 1.00 96.69 215 PRO A C 1
ATOM 1747 O O . PRO A 1 215 ? 4.154 2.835 9.871 1.00 96.69 215 PRO A O 1
ATOM 1750 N N . VAL A 1 216 ? 5.827 2.846 11.352 1.00 95.38 216 VAL A N 1
ATOM 1751 C CA . VAL A 1 216 ? 5.750 1.399 11.573 1.00 95.38 216 VAL A CA 1
ATOM 1752 C C . VAL A 1 216 ? 4.430 1.000 12.249 1.00 95.38 216 VAL A C 1
ATOM 1754 O O . VAL A 1 216 ? 4.114 1.447 13.353 1.00 95.38 216 VAL A O 1
ATOM 1757 N N . GLY A 1 217 ? 3.683 0.101 11.605 1.00 91.88 217 GLY A N 1
ATOM 1758 C CA . GLY A 1 217 ? 2.491 -0.522 12.175 1.00 91.88 217 GLY A CA 1
ATOM 1759 C C . GLY A 1 217 ? 2.863 -1.656 13.131 1.00 91.88 217 GLY A C 1
ATOM 1760 O O . GLY A 1 217 ? 3.330 -2.710 12.699 1.00 91.88 217 GLY A O 1
ATOM 1761 N N . LEU A 1 218 ? 2.650 -1.458 14.435 1.00 91.94 218 LEU A N 1
ATOM 1762 C CA . LEU A 1 218 ? 2.933 -2.469 15.459 1.00 91.94 218 LEU A CA 1
ATOM 1763 C C . LEU A 1 218 ? 1.649 -3.087 16.013 1.00 91.94 218 LEU A C 1
ATOM 1765 O O . LEU A 1 218 ? 0.724 -2.390 16.435 1.00 91.94 218 LEU A O 1
ATOM 1769 N N . THR A 1 219 ? 1.640 -4.414 16.074 1.00 92.00 219 THR A N 1
ATOM 1770 C CA . THR A 1 219 ? 0.582 -5.216 16.694 1.00 92.00 219 THR A CA 1
ATOM 1771 C C . THR A 1 219 ? 1.066 -5.775 18.032 1.00 92.00 219 THR A C 1
ATOM 1773 O O . THR A 1 219 ? 2.249 -5.708 18.364 1.00 92.00 219 THR A O 1
ATOM 1776 N N . ARG A 1 220 ? 0.170 -6.401 18.796 1.00 91.56 220 ARG A N 1
ATOM 1777 C CA . ARG A 1 220 ? 0.510 -7.147 20.017 1.00 91.56 220 ARG A CA 1
ATOM 1778 C C . ARG A 1 220 ? 1.416 -8.363 19.778 1.00 91.56 220 ARG A C 1
ATOM 1780 O O . ARG A 1 220 ? 1.875 -8.948 20.750 1.00 91.56 220 ARG A O 1
ATOM 1787 N N . TYR A 1 221 ? 1.601 -8.763 18.521 1.00 91.38 221 TYR A N 1
ATOM 1788 C CA . TYR A 1 221 ? 2.450 -9.882 18.112 1.00 91.38 221 TYR A CA 1
ATOM 1789 C C . TYR A 1 221 ? 3.785 -9.423 17.514 1.00 91.38 221 TYR A C 1
ATOM 1791 O O . TYR A 1 221 ? 4.638 -10.249 17.204 1.00 91.38 221 TYR A O 1
ATOM 1799 N N . SER A 1 222 ? 3.965 -8.115 17.313 1.00 91.00 222 SER A N 1
ATOM 1800 C CA . SER A 1 222 ? 5.227 -7.552 16.841 1.00 91.00 222 SER A CA 1
ATOM 1801 C C . SER A 1 222 ? 6.339 -7.748 17.876 1.00 91.00 222 SER A C 1
ATOM 1803 O O . SER A 1 222 ? 6.067 -7.925 19.063 1.00 91.00 222 SER A O 1
ATOM 1805 N N . ASN A 1 223 ? 7.595 -7.663 17.426 1.00 88.88 223 ASN A N 1
ATOM 1806 C CA . ASN A 1 223 ? 8.752 -7.687 18.318 1.00 88.88 223 ASN A CA 1
ATOM 1807 C C . ASN A 1 223 ? 8.596 -6.612 19.426 1.00 88.88 223 ASN A C 1
ATOM 1809 O O . ASN A 1 223 ? 8.445 -5.432 19.085 1.00 88.88 223 ASN A O 1
ATOM 1813 N N . PRO A 1 224 ? 8.626 -6.993 20.721 1.00 88.56 224 PRO A N 1
ATOM 1814 C CA . PRO A 1 224 ? 8.407 -6.074 21.840 1.00 88.56 224 PRO A CA 1
ATOM 1815 C C . PRO A 1 224 ? 9.482 -4.986 21.975 1.00 88.56 224 PRO A C 1
ATOM 1817 O O . PRO A 1 224 ? 9.201 -3.944 22.570 1.00 88.56 224 PRO A O 1
ATOM 1820 N N . ASP A 1 225 ? 10.670 -5.185 21.399 1.00 91.44 225 ASP A N 1
ATOM 1821 C CA . ASP A 1 225 ? 11.756 -4.197 21.420 1.00 91.44 225 ASP A CA 1
ATOM 1822 C C . ASP A 1 225 ? 11.476 -3.002 20.495 1.00 91.44 225 ASP A C 1
ATOM 1824 O O . ASP A 1 225 ? 12.065 -1.926 20.646 1.00 91.44 225 ASP A O 1
ATOM 1828 N N . LEU A 1 226 ? 10.556 -3.162 19.536 1.00 93.94 226 LEU A N 1
ATOM 1829 C CA . LEU A 1 226 ? 10.183 -2.091 18.624 1.00 93.94 226 LEU A CA 1
ATOM 1830 C C . LEU A 1 226 ? 9.259 -1.081 19.296 1.00 93.94 226 LEU A C 1
ATOM 1832 O O . LEU A 1 226 ? 8.242 -1.409 19.914 1.00 93.94 226 LEU A O 1
ATOM 1836 N N . LYS A 1 227 ? 9.586 0.195 19.101 1.00 94.31 227 LYS A N 1
ATOM 1837 C CA . LYS A 1 227 ? 8.804 1.313 19.622 1.00 94.31 227 LYS A CA 1
ATOM 1838 C C . LYS A 1 227 ? 7.900 1.876 18.527 1.00 94.31 227 LYS A C 1
ATOM 1840 O O . LYS A 1 227 ? 8.370 2.078 17.408 1.00 94.31 227 LYS A O 1
ATOM 1845 N N . PRO A 1 228 ? 6.621 2.163 18.826 1.00 93.88 228 PRO A N 1
ATOM 1846 C CA . PRO A 1 228 ? 5.756 2.842 17.873 1.00 93.88 228 PRO A CA 1
ATOM 1847 C C . PRO A 1 228 ? 6.214 4.289 17.675 1.00 93.88 228 PRO A C 1
ATOM 1849 O O . PRO A 1 228 ? 6.863 4.884 18.544 1.00 93.88 228 PRO A O 1
ATOM 1852 N N . VAL A 1 229 ? 5.804 4.889 16.561 1.00 96.00 229 VAL A N 1
ATOM 1853 C CA . VAL A 1 229 ? 5.920 6.335 16.367 1.00 96.00 229 VAL A CA 1
ATOM 1854 C C . VAL A 1 229 ? 4.893 7.026 17.273 1.00 96.00 229 VAL A C 1
ATOM 1856 O O . VAL A 1 229 ? 3.702 7.045 16.987 1.00 96.00 229 VAL A O 1
ATOM 1859 N N . GLY A 1 230 ? 5.343 7.562 18.409 1.00 94.25 230 GLY A N 1
ATOM 1860 C CA . GLY A 1 230 ? 4.492 8.366 19.296 1.00 94.25 230 GLY A CA 1
ATOM 1861 C C . GLY A 1 230 ? 4.237 9.774 18.747 1.00 94.25 230 GLY A C 1
ATOM 1862 O O . GLY A 1 230 ? 4.894 10.192 17.798 1.00 94.25 230 GLY A O 1
ATOM 1863 N N . THR A 1 231 ? 3.363 10.550 19.394 1.00 95.56 231 THR A N 1
ATOM 1864 C CA . THR A 1 231 ? 2.965 11.908 18.959 1.00 95.56 231 THR A CA 1
ATOM 1865 C C . THR A 1 231 ? 4.149 12.818 18.627 1.00 95.56 231 THR A C 1
ATOM 1867 O O . THR A 1 231 ? 4.214 13.338 17.522 1.00 95.56 231 THR A O 1
ATOM 1870 N N . LYS A 1 232 ? 5.153 12.931 19.512 1.00 97.12 232 LYS A N 1
ATOM 1871 C CA . LYS A 1 232 ? 6.366 13.734 19.238 1.00 97.12 232 LYS A CA 1
ATOM 1872 C C . LYS A 1 232 ? 7.137 13.245 18.004 1.00 97.12 232 LYS A C 1
ATOM 1874 O O . LYS A 1 232 ? 7.701 14.047 17.267 1.00 97.12 232 LYS A O 1
ATOM 1879 N N . GLY A 1 233 ? 7.185 11.927 17.798 1.00 98.00 233 GLY A N 1
ATOM 1880 C CA . GLY A 1 233 ? 7.808 11.322 16.622 1.00 98.00 233 GLY A CA 1
ATOM 1881 C C . GLY A 1 233 ? 7.016 11.618 15.352 1.00 98.00 233 GLY A C 1
ATOM 1882 O O . GLY A 1 233 ? 7.613 11.997 14.354 1.00 98.00 233 GLY A O 1
ATOM 1883 N N . ALA A 1 234 ? 5.687 11.520 15.414 1.00 97.81 234 ALA A N 1
ATOM 1884 C CA . ALA A 1 234 ? 4.800 11.822 14.299 1.00 97.81 234 ALA A CA 1
ATOM 1885 C C . ALA A 1 234 ? 4.903 13.296 13.881 1.00 97.81 234 ALA A C 1
ATOM 1887 O O . ALA A 1 234 ? 5.134 13.568 12.708 1.00 97.81 234 ALA A O 1
ATOM 1888 N N . THR A 1 235 ? 4.859 14.236 14.834 1.00 98.44 235 THR A N 1
ATOM 1889 C CA . THR A 1 235 ? 5.057 15.673 14.566 1.00 98.44 235 THR A CA 1
ATOM 1890 C C . THR A 1 235 ? 6.395 15.935 13.878 1.00 98.44 235 THR A C 1
ATOM 1892 O O . THR A 1 235 ? 6.456 16.673 12.898 1.00 98.44 235 THR A O 1
ATOM 1895 N N . ARG A 1 236 ? 7.475 15.299 14.353 1.00 98.50 236 ARG A N 1
ATOM 1896 C CA . ARG A 1 236 ? 8.792 15.419 13.719 1.00 98.50 236 ARG A CA 1
ATOM 1897 C C . ARG A 1 236 ? 8.778 14.884 12.287 1.00 98.50 236 ARG A C 1
ATOM 1899 O O . ARG A 1 236 ? 9.248 15.581 11.405 1.00 98.50 236 ARG A O 1
ATOM 1906 N N . LEU A 1 237 ? 8.219 13.696 12.049 1.00 98.75 237 LEU A N 1
ATOM 1907 C CA . LEU A 1 237 ? 8.175 13.106 10.707 1.00 98.75 237 LEU A CA 1
ATOM 1908 C C . LEU A 1 237 ? 7.335 13.930 9.726 1.00 98.75 237 LEU A C 1
ATOM 1910 O O . LEU A 1 237 ? 7.727 14.065 8.572 1.00 98.75 237 LEU A O 1
ATOM 1914 N N . VAL A 1 238 ? 6.225 14.523 10.175 1.00 98.62 238 VAL A N 1
ATOM 1915 C CA . VAL A 1 238 ? 5.451 15.473 9.358 1.00 98.62 238 VAL A CA 1
ATOM 1916 C C . VAL A 1 238 ? 6.317 16.677 8.971 1.00 98.62 238 VAL A C 1
ATOM 1918 O O . VAL A 1 238 ? 6.358 17.049 7.799 1.00 98.62 238 VAL A O 1
ATOM 1921 N N . ASN A 1 239 ? 7.070 17.242 9.919 1.00 98.56 239 ASN A N 1
ATOM 1922 C CA . ASN A 1 239 ? 7.989 18.350 9.643 1.00 98.56 239 ASN A CA 1
ATOM 1923 C C . ASN A 1 239 ? 9.144 17.946 8.712 1.00 98.56 239 ASN A C 1
ATOM 1925 O O . ASN A 1 239 ? 9.483 18.708 7.808 1.00 98.56 239 ASN A O 1
ATOM 1929 N N . ASP A 1 240 ? 9.712 16.750 8.890 1.00 98.69 240 ASP A N 1
ATOM 1930 C CA . ASP A 1 240 ? 10.747 16.195 8.010 1.00 98.69 240 ASP A CA 1
ATOM 1931 C C . ASP A 1 240 ? 10.213 16.076 6.572 1.00 98.69 240 ASP A C 1
ATOM 1933 O O . ASP A 1 240 ? 10.860 16.512 5.620 1.00 98.69 240 ASP A O 1
ATOM 1937 N N . VAL A 1 241 ? 8.985 15.574 6.402 1.00 98.56 241 VAL A N 1
ATOM 1938 C CA . VAL A 1 241 ? 8.327 15.509 5.091 1.00 98.56 241 VAL A CA 1
ATOM 1939 C C . VAL A 1 241 ? 8.085 16.899 4.513 1.00 98.56 241 VAL A C 1
ATOM 1941 O O . VAL A 1 241 ? 8.384 17.111 3.340 1.00 98.56 241 VAL A O 1
ATOM 1944 N N . PHE A 1 242 ? 7.581 17.863 5.288 1.00 98.00 242 PHE A N 1
ATOM 1945 C CA . PHE A 1 242 ? 7.419 19.236 4.794 1.00 98.00 242 PHE A CA 1
ATOM 1946 C C . PHE A 1 242 ? 8.748 19.855 4.356 1.00 98.00 242 PHE A C 1
ATOM 1948 O O . PHE A 1 242 ? 8.796 20.548 3.336 1.00 98.00 242 PHE A O 1
ATOM 1955 N N . TYR A 1 243 ? 9.835 19.563 5.071 1.00 98.19 243 TYR A N 1
ATOM 1956 C CA . TYR A 1 243 ? 11.174 19.957 4.658 1.00 98.19 243 TYR A CA 1
ATOM 1957 C C . TYR A 1 243 ? 11.563 19.315 3.319 1.00 98.19 243 TYR A C 1
ATOM 1959 O O . TYR A 1 243 ? 11.964 20.035 2.405 1.00 98.19 243 TYR A O 1
ATOM 1967 N N . PHE A 1 244 ? 11.388 17.998 3.156 1.00 98.38 244 PHE A N 1
ATOM 1968 C CA . PHE A 1 244 ? 11.682 17.311 1.891 1.00 98.38 244 PHE A CA 1
ATOM 1969 C C . PHE A 1 244 ? 10.840 17.848 0.734 1.00 98.38 244 PHE A C 1
ATOM 1971 O O . PHE A 1 244 ? 11.376 18.081 -0.346 1.00 98.38 244 PHE A O 1
ATOM 1978 N N . ARG A 1 245 ? 9.555 18.120 0.971 1.00 96.50 245 ARG A N 1
ATOM 1979 C CA . ARG A 1 245 ? 8.653 18.728 -0.016 1.00 96.50 245 ARG A CA 1
ATOM 1980 C C . ARG A 1 245 ? 9.146 20.082 -0.481 1.00 96.50 245 ARG A C 1
ATOM 1982 O O . ARG A 1 245 ? 9.211 20.336 -1.676 1.00 96.50 245 ARG A O 1
ATOM 1989 N N . LYS A 1 246 ? 9.517 20.953 0.458 1.00 96.44 246 LYS A N 1
ATOM 1990 C CA . LYS A 1 246 ? 10.026 22.287 0.131 1.00 96.44 246 LYS A CA 1
ATOM 1991 C C . LYS A 1 246 ? 11.386 22.226 -0.566 1.00 96.44 246 LYS A C 1
ATOM 1993 O O . LYS A 1 246 ? 11.655 23.037 -1.442 1.00 96.44 246 LYS A O 1
ATOM 1998 N N . ARG A 1 247 ? 12.254 21.304 -0.143 1.00 97.62 247 ARG A N 1
ATOM 1999 C CA . ARG A 1 247 ? 13.637 21.210 -0.623 1.00 97.62 247 ARG A CA 1
ATOM 2000 C C . ARG A 1 247 ? 13.762 20.521 -1.979 1.00 97.62 247 ARG A C 1
ATOM 2002 O O . ARG A 1 247 ? 14.580 20.946 -2.784 1.00 97.62 247 ARG A O 1
ATOM 2009 N N . TYR A 1 248 ? 13.008 19.447 -2.192 1.00 97.19 248 TYR A N 1
ATOM 2010 C CA . TYR A 1 248 ? 13.143 18.563 -3.353 1.00 97.19 248 TYR A CA 1
ATOM 2011 C C . TYR A 1 248 ? 11.919 18.587 -4.275 1.00 97.19 248 TYR A C 1
ATOM 2013 O O . TYR A 1 248 ? 11.968 18.024 -5.370 1.00 97.19 248 TYR A O 1
ATOM 2021 N N . GLY A 1 249 ? 10.820 19.213 -3.855 1.00 91.94 249 GLY A N 1
ATOM 2022 C CA . GLY A 1 249 ? 9.623 19.384 -4.667 1.00 91.94 249 GLY A CA 1
ATOM 2023 C C . GLY A 1 249 ? 9.746 20.517 -5.684 1.00 91.94 249 GLY A C 1
ATOM 2024 O O . GLY A 1 249 ? 10.565 21.427 -5.564 1.00 91.94 249 GLY A O 1
ATOM 2025 N N . THR A 1 250 ? 8.897 20.452 -6.696 1.00 88.81 250 THR A N 1
ATOM 2026 C CA . THR A 1 250 ? 8.701 21.466 -7.736 1.00 88.81 250 THR A CA 1
ATOM 2027 C C . THR A 1 250 ? 7.203 21.723 -7.897 1.00 88.81 250 THR A C 1
ATOM 2029 O O . THR A 1 250 ? 6.379 20.947 -7.412 1.00 88.81 250 THR A O 1
ATOM 2032 N N . LYS A 1 251 ? 6.811 22.807 -8.576 1.00 79.44 251 LYS A N 1
ATOM 2033 C CA . LYS A 1 251 ? 5.388 23.086 -8.834 1.00 79.44 251 LYS A CA 1
ATOM 2034 C C . LYS A 1 251 ? 4.749 21.892 -9.564 1.00 79.44 251 LYS A C 1
ATOM 2036 O O . LYS A 1 251 ? 5.257 21.490 -10.605 1.00 79.44 251 LYS A O 1
ATOM 2041 N N . GLY A 1 252 ? 3.677 21.332 -9.002 1.00 76.94 252 GLY A N 1
ATOM 2042 C CA . GLY A 1 252 ? 2.972 20.161 -9.547 1.00 76.94 252 GLY A CA 1
ATOM 2043 C C . GLY A 1 252 ? 3.607 18.797 -9.243 1.00 76.94 252 GLY A C 1
ATOM 2044 O O . GLY A 1 252 ? 3.067 17.785 -9.662 1.00 76.94 252 GLY A O 1
ATOM 2045 N N . ASN A 1 253 ? 4.738 18.741 -8.529 1.00 86.62 253 ASN A N 1
ATOM 2046 C CA . ASN A 1 253 ? 5.266 17.491 -7.975 1.00 86.62 253 ASN A CA 1
ATOM 2047 C C . ASN A 1 253 ? 6.093 17.782 -6.720 1.00 86.62 253 ASN A C 1
ATOM 2049 O O . ASN A 1 253 ? 7.273 18.148 -6.791 1.00 86.62 253 ASN A O 1
ATOM 2053 N N . HIS A 1 254 ? 5.490 17.572 -5.556 1.00 93.94 254 HIS A N 1
ATOM 2054 C CA . HIS A 1 254 ? 6.123 17.841 -4.270 1.00 93.94 254 HIS A CA 1
ATOM 2055 C C . HIS A 1 254 ? 7.065 16.737 -3.788 1.00 93.94 254 HIS A C 1
ATOM 2057 O O . HIS A 1 254 ? 7.698 16.909 -2.745 1.00 93.94 254 HIS A O 1
ATOM 2063 N N . PHE A 1 255 ? 7.192 15.638 -4.535 1.00 97.12 255 PHE A N 1
ATOM 2064 C CA . PHE A 1 255 ? 8.063 14.491 -4.280 1.00 97.12 255 PHE A CA 1
ATOM 2065 C C . PHE A 1 255 ? 7.763 13.711 -2.987 1.00 97.12 255 PHE A C 1
ATOM 2067 O O . PHE A 1 255 ? 7.559 12.508 -3.062 1.00 97.12 255 PHE A O 1
ATOM 2074 N N . ALA A 1 256 ? 7.707 14.334 -1.809 1.00 98.19 256 ALA A N 1
ATOM 2075 C CA . ALA A 1 256 ? 7.557 13.645 -0.526 1.00 98.19 256 ALA A CA 1
ATOM 2076 C C . ALA A 1 256 ? 6.160 13.807 0.095 1.00 98.19 256 ALA A C 1
ATOM 2078 O O . ALA A 1 256 ? 5.568 14.886 0.068 1.00 98.19 256 ALA A O 1
ATOM 2079 N N . TYR A 1 257 ? 5.646 12.752 0.725 1.00 98.38 257 TYR A N 1
ATOM 2080 C CA . TYR A 1 257 ? 4.317 12.741 1.335 1.00 98.38 257 TYR A CA 1
ATOM 2081 C C . TYR A 1 257 ? 4.309 11.944 2.639 1.00 98.38 257 TYR A C 1
ATOM 2083 O O . TYR A 1 257 ? 4.917 10.878 2.739 1.00 98.38 257 TYR A O 1
ATOM 2091 N N . ALA A 1 258 ? 3.614 12.464 3.644 1.00 98.31 258 ALA A N 1
ATOM 2092 C CA . ALA A 1 258 ? 3.413 11.805 4.925 1.00 98.31 258 ALA A CA 1
ATOM 2093 C C . ALA A 1 258 ? 2.107 11.010 4.865 1.00 98.31 258 ALA A C 1
ATOM 2095 O O . ALA A 1 258 ? 1.110 11.515 4.347 1.00 98.31 258 ALA A O 1
ATOM 2096 N N . ALA A 1 259 ? 2.098 9.794 5.412 1.00 97.06 259 ALA A N 1
ATOM 2097 C CA . ALA A 1 259 ? 0.849 9.059 5.609 1.00 97.06 259 ALA A CA 1
ATOM 2098 C C . ALA A 1 259 ? -0.122 9.841 6.500 1.00 97.06 259 ALA A C 1
ATOM 2100 O O . ALA A 1 259 ? 0.292 10.488 7.469 1.00 97.06 259 ALA A O 1
ATOM 2101 N N . ASP A 1 260 ? -1.419 9.693 6.237 1.00 95.00 260 ASP A N 1
ATOM 2102 C CA . ASP A 1 260 ? -2.492 10.347 6.993 1.00 95.00 260 ASP A CA 1
ATOM 2103 C C . ASP A 1 260 ? -2.409 10.007 8.494 1.00 95.00 260 ASP A C 1
ATOM 2105 O O . ASP A 1 260 ? -2.660 10.850 9.357 1.00 95.00 260 ASP A O 1
ATOM 2109 N N . GLU A 1 261 ? -1.957 8.792 8.830 1.00 93.38 261 GLU A N 1
ATOM 2110 C CA . GLU A 1 261 ? -1.734 8.355 10.213 1.00 93.38 261 GLU A CA 1
ATOM 2111 C C . GLU A 1 261 ? -0.737 9.244 10.978 1.00 93.38 261 GLU A C 1
ATOM 2113 O O . GLU A 1 261 ? -0.901 9.429 12.189 1.00 93.38 261 GLU A O 1
ATOM 2118 N N . LEU A 1 262 ? 0.265 9.830 10.308 1.00 96.06 262 LEU A N 1
ATOM 2119 C CA . LEU A 1 262 ? 1.226 10.730 10.954 1.00 96.06 262 LEU A CA 1
ATOM 2120 C C . LEU A 1 262 ? 0.561 12.037 11.387 1.00 96.06 262 LEU A C 1
ATOM 2122 O O . LEU A 1 262 ? 0.780 12.468 12.519 1.00 96.06 262 LEU A O 1
ATOM 2126 N N . PHE A 1 263 ? -0.289 12.630 10.544 1.00 95.19 263 PHE A N 1
ATOM 2127 C CA . PHE A 1 263 ? -1.042 13.838 10.898 1.00 95.19 263 PHE A CA 1
ATOM 2128 C C . PHE A 1 263 ? -1.954 13.574 12.097 1.00 95.19 263 PHE A C 1
ATOM 2130 O O . PHE A 1 263 ? -1.876 14.268 13.112 1.00 95.19 263 PHE A O 1
ATOM 2137 N N . ILE A 1 264 ? -2.721 12.484 12.046 1.00 90.94 264 ILE A N 1
ATOM 2138 C CA . ILE A 1 264 ? -3.666 12.127 13.112 1.00 90.94 264 ILE A CA 1
ATOM 2139 C C . ILE A 1 264 ? -2.930 11.812 14.423 1.00 90.94 264 ILE A C 1
ATOM 2141 O O . ILE A 1 264 ? -3.371 12.210 15.503 1.00 90.94 264 ILE A O 1
ATOM 2145 N N . SER A 1 265 ? -1.792 11.117 14.352 1.00 90.88 265 SER A N 1
ATOM 2146 C CA . SER A 1 265 ? -0.976 10.781 15.528 1.00 90.88 265 SER A CA 1
ATOM 2147 C C . SER A 1 265 ? -0.267 11.996 16.128 1.00 90.88 265 SER A C 1
ATOM 2149 O O . SER A 1 265 ? -0.045 12.035 17.344 1.00 90.88 265 SER A O 1
ATOM 2151 N N . ALA A 1 266 ? 0.070 12.983 15.294 1.00 93.56 266 ALA A N 1
ATOM 2152 C CA . ALA A 1 266 ? 0.605 14.278 15.703 1.00 93.56 266 ALA A CA 1
ATOM 2153 C C . ALA A 1 266 ? -0.471 15.218 16.279 1.00 93.56 266 ALA A C 1
ATOM 2155 O O . ALA A 1 266 ? -0.116 16.225 16.886 1.00 93.56 266 ALA A O 1
ATOM 2156 N N . GLY A 1 267 ? -1.761 14.892 16.119 1.00 90.81 267 GLY A N 1
ATOM 2157 C CA . GLY A 1 267 ? -2.869 15.776 16.490 1.00 90.81 267 GLY A CA 1
ATOM 2158 C C . GLY A 1 267 ? -3.024 16.970 15.544 1.00 90.81 267 GLY A C 1
ATOM 2159 O O . GLY A 1 267 ? -3.492 18.019 15.973 1.00 90.81 267 GLY A O 1
ATOM 2160 N N . LEU A 1 268 ? -2.590 16.817 14.292 1.00 91.44 268 LEU A N 1
ATOM 2161 C CA . LEU A 1 268 ? -2.707 17.812 13.232 1.00 91.44 268 LEU A CA 1
ATOM 2162 C C . LEU A 1 268 ? -3.915 17.501 12.345 1.00 91.44 268 LEU A C 1
ATOM 2164 O O . LEU A 1 268 ? -4.319 16.341 12.214 1.00 91.44 268 LEU A O 1
ATOM 2168 N N . ASP A 1 269 ? -4.453 18.537 11.708 1.00 90.94 269 ASP A N 1
ATOM 2169 C CA . ASP A 1 269 ? -5.500 18.379 10.705 1.00 90.94 269 ASP A CA 1
ATOM 2170 C C . ASP A 1 269 ? -4.971 17.670 9.454 1.00 90.94 269 ASP A C 1
ATOM 2172 O O . ASP A 1 269 ? -3.789 17.747 9.106 1.00 90.94 269 ASP A O 1
ATOM 2176 N N . ILE A 1 270 ? -5.876 16.978 8.763 1.00 92.75 270 ILE A N 1
ATOM 2177 C CA . ILE A 1 270 ? -5.578 16.347 7.478 1.00 92.75 270 ILE A CA 1
ATOM 2178 C C . ILE A 1 270 ? -5.393 17.446 6.422 1.00 92.75 270 ILE A C 1
ATOM 2180 O O . ILE A 1 270 ? -6.309 18.262 6.255 1.00 92.75 270 ILE A O 1
ATOM 2184 N N . PRO A 1 271 ? -4.267 17.469 5.684 1.00 94.75 271 PRO A N 1
ATOM 2185 C CA . PRO A 1 271 ? -4.014 18.463 4.642 1.00 94.75 271 PRO A CA 1
ATOM 2186 C C . PRO A 1 271 ? -5.145 18.557 3.606 1.00 94.75 271 PRO A C 1
ATOM 2188 O O . PRO A 1 271 ? -5.856 17.570 3.407 1.00 94.75 271 PRO A O 1
ATOM 2191 N N . PRO A 1 272 ? -5.330 19.706 2.930 1.00 94.31 272 PRO A N 1
ATOM 2192 C CA . PRO A 1 272 ? -6.264 19.819 1.806 1.00 94.31 272 PRO A CA 1
ATOM 2193 C C . PRO A 1 272 ? -5.823 18.948 0.618 1.00 94.31 272 PRO A C 1
ATOM 2195 O O . PRO A 1 272 ? -4.666 18.534 0.552 1.00 94.31 272 PRO A O 1
ATOM 2198 N N . GLU A 1 273 ? -6.720 18.712 -0.344 1.00 94.50 273 GLU A N 1
ATOM 2199 C CA . GLU A 1 273 ? -6.456 17.924 -1.563 1.00 94.50 273 GLU A CA 1
ATOM 2200 C C . GLU A 1 273 ? -5.165 18.352 -2.281 1.00 94.50 273 GLU A C 1
ATOM 2202 O O . GLU A 1 273 ? -4.330 17.513 -2.608 1.00 94.50 273 GLU A O 1
ATOM 2207 N N . SER A 1 274 ? -4.918 19.661 -2.392 1.00 93.50 274 SER A N 1
ATOM 2208 C CA . SER A 1 274 ? -3.735 20.230 -3.055 1.00 93.50 274 SER A CA 1
ATOM 2209 C C . SER A 1 274 ? -2.384 19.821 -2.446 1.00 93.50 274 SER A C 1
ATOM 2211 O O . SER A 1 274 ? -1.340 20.088 -3.034 1.00 93.50 274 SER A O 1
ATOM 2213 N N . TYR A 1 275 ? -2.360 19.229 -1.248 1.00 95.12 275 TYR A N 1
ATOM 2214 C CA . TYR A 1 275 ? -1.143 18.647 -0.674 1.00 95.12 275 TYR A CA 1
ATOM 2215 C C . TYR A 1 275 ? -0.732 17.347 -1.384 1.00 95.12 275 TYR A C 1
ATOM 2217 O O . TYR A 1 275 ? 0.458 17.022 -1.440 1.00 95.12 275 TYR A O 1
ATOM 2225 N N . TYR A 1 276 ? -1.695 16.591 -1.898 1.00 94.88 276 TYR A N 1
ATOM 2226 C CA . TYR A 1 276 ? -1.483 15.223 -2.358 1.00 94.88 276 TYR A CA 1
ATOM 2227 C C . TYR A 1 276 ? -1.097 15.119 -3.837 1.00 94.88 276 TYR A C 1
ATOM 2229 O O . TYR A 1 276 ? -0.798 14.011 -4.280 1.00 94.88 276 TYR A O 1
ATOM 2237 N N . ASP A 1 277 ? -1.036 16.243 -4.562 1.00 93.62 277 ASP A N 1
ATOM 2238 C CA . ASP A 1 277 ? -0.885 16.274 -6.023 1.00 93.62 277 ASP A CA 1
ATOM 2239 C C . ASP A 1 277 ? -1.907 15.301 -6.657 1.00 93.62 277 ASP A C 1
ATOM 2241 O O . ASP A 1 277 ? -3.072 15.324 -6.266 1.00 93.62 277 ASP A O 1
ATOM 2245 N N . ASP A 1 278 ? -1.493 14.391 -7.541 1.00 92.56 278 ASP A N 1
ATOM 2246 C CA . ASP A 1 278 ? -2.378 13.378 -8.148 1.00 92.56 278 ASP A CA 1
ATOM 2247 C C . ASP A 1 278 ? -2.487 12.079 -7.314 1.00 92.56 278 ASP A C 1
ATOM 2249 O O . ASP A 1 278 ? -2.697 10.989 -7.844 1.00 92.56 278 ASP A O 1
ATOM 2253 N N . PHE A 1 279 ? -2.301 12.163 -5.991 1.00 94.44 279 PHE A N 1
ATOM 2254 C CA . PHE A 1 279 ? -2.337 11.032 -5.050 1.00 94.44 279 PHE A CA 1
ATOM 2255 C C . PHE A 1 279 ? -1.421 9.840 -5.421 1.00 94.44 279 PHE A C 1
ATOM 2257 O O . PHE A 1 279 ? -1.845 8.682 -5.343 1.00 94.44 279 PHE A O 1
ATOM 2264 N N . PRO A 1 280 ? -0.121 10.054 -5.718 1.00 92.75 280 PRO A N 1
ATOM 2265 C CA . PRO A 1 280 ? 0.782 9.005 -6.223 1.00 92.75 280 PRO A CA 1
ATOM 2266 C C . PRO A 1 280 ? 1.069 7.869 -5.223 1.00 92.75 280 PRO A C 1
ATOM 2268 O O . PRO A 1 280 ? 1.782 6.920 -5.537 1.00 92.75 280 PRO A O 1
ATOM 2271 N N . GLN A 1 281 ? 0.598 8.003 -3.983 1.00 94.81 281 GLN A N 1
ATOM 2272 C CA . GLN A 1 281 ? 0.925 7.143 -2.847 1.00 94.81 281 GLN A CA 1
ATOM 2273 C C . GLN A 1 281 ? -0.332 6.705 -2.078 1.00 94.81 281 GLN A C 1
ATOM 2275 O O . GLN A 1 281 ? -0.241 6.349 -0.902 1.00 94.81 281 GLN A O 1
ATOM 2280 N N . ILE A 1 282 ? -1.508 6.732 -2.718 1.00 91.62 282 ILE A N 1
ATOM 2281 C CA . ILE A 1 282 ? -2.790 6.423 -2.066 1.00 91.62 282 ILE A CA 1
ATOM 2282 C C . ILE A 1 282 ? -2.782 5.055 -1.363 1.00 91.62 282 ILE A C 1
ATOM 2284 O O . ILE A 1 282 ? -3.198 4.959 -0.208 1.00 91.62 282 ILE A O 1
ATOM 2288 N N . GLU A 1 283 ? -2.175 4.045 -1.992 1.00 86.44 283 GLU A N 1
ATOM 2289 C CA . GLU A 1 283 ? -2.027 2.679 -1.460 1.00 86.44 283 GLU A CA 1
ATOM 2290 C C . GLU A 1 283 ? -1.176 2.605 -0.176 1.00 86.44 283 GLU A C 1
ATOM 2292 O O . GLU A 1 283 ? -1.260 1.646 0.590 1.00 86.44 283 GLU A O 1
ATOM 2297 N N . ASN A 1 284 ? -0.384 3.643 0.116 1.00 89.75 284 ASN A N 1
ATOM 2298 C CA . ASN A 1 284 ? 0.401 3.776 1.347 1.00 89.75 284 ASN A CA 1
ATOM 2299 C C . ASN A 1 284 ? -0.328 4.510 2.478 1.00 89.75 284 ASN A C 1
ATOM 2301 O O . ASN A 1 284 ? 0.298 4.889 3.473 1.00 89.75 284 ASN A O 1
ATOM 2305 N N . GLY A 1 285 ? -1.634 4.742 2.340 1.00 91.38 285 GLY A N 1
ATOM 2306 C CA . GLY A 1 285 ? -2.391 5.521 3.316 1.00 91.38 285 GLY A CA 1
ATOM 2307 C C . GLY A 1 285 ? -2.057 7.012 3.270 1.00 91.38 285 GLY A C 1
ATOM 2308 O O . GLY A 1 285 ? -2.116 7.687 4.298 1.00 91.38 285 GLY A O 1
ATOM 2309 N N . VAL A 1 286 ? -1.670 7.520 2.098 1.00 95.88 286 VAL A N 1
ATOM 2310 C CA . VAL A 1 286 ? -1.386 8.937 1.850 1.00 95.88 286 VAL A CA 1
ATOM 2311 C C . VAL A 1 286 ? -2.561 9.533 1.073 1.00 95.88 286 VAL A C 1
ATOM 2313 O O . VAL A 1 286 ? -2.687 9.315 -0.129 1.00 95.88 286 VAL A O 1
ATOM 2316 N N . GLY A 1 287 ? -3.430 10.280 1.754 1.00 94.44 287 GLY A N 1
ATOM 2317 C CA . GLY A 1 287 ? -4.560 10.987 1.144 1.00 94.44 287 GLY A CA 1
ATOM 2318 C C . GLY A 1 287 ? -5.872 10.210 1.095 1.00 94.44 287 GLY A C 1
ATOM 2319 O O . GLY A 1 287 ? -6.882 10.764 0.668 1.00 94.44 287 GLY A O 1
ATOM 2320 N N . MET A 1 288 ? -5.906 8.968 1.587 1.00 92.12 288 MET A N 1
ATOM 2321 C CA . MET A 1 288 ? -7.141 8.175 1.677 1.00 92.12 288 MET A CA 1
ATOM 2322 C C . MET A 1 288 ? -8.195 8.877 2.532 1.00 92.12 288 MET A C 1
ATOM 2324 O O . MET A 1 288 ? -9.379 8.877 2.202 1.00 92.12 288 MET A O 1
ATOM 2328 N N . VAL A 1 289 ? -7.762 9.491 3.634 1.00 91.00 289 VAL A N 1
ATOM 2329 C CA . VAL A 1 289 ? -8.651 10.221 4.533 1.00 91.00 289 VAL A CA 1
ATOM 2330 C C . VAL A 1 289 ? -9.162 11.486 3.861 1.00 91.00 289 VAL A C 1
ATOM 2332 O O . VAL A 1 289 ? -10.351 11.770 3.959 1.00 91.00 289 VAL A O 1
ATOM 2335 N N . ARG A 1 290 ? -8.294 12.223 3.157 1.00 92.38 290 ARG A N 1
ATOM 2336 C CA . ARG A 1 290 ? -8.692 13.418 2.406 1.00 92.38 290 ARG A CA 1
ATOM 2337 C C . ARG A 1 290 ? -9.738 13.074 1.345 1.00 92.38 290 ARG A C 1
ATOM 2339 O O . ARG A 1 290 ? -10.829 13.626 1.408 1.00 92.38 290 ARG A O 1
ATOM 2346 N N . ARG A 1 291 ? -9.470 12.083 0.486 1.00 92.06 291 ARG A N 1
ATOM 2347 C CA . ARG A 1 291 ? -10.436 11.626 -0.531 1.00 92.06 291 ARG A CA 1
ATOM 2348 C C . ARG A 1 291 ? -11.778 11.245 0.080 1.00 92.06 291 ARG A C 1
ATOM 2350 O O . ARG A 1 291 ? -12.812 11.630 -0.443 1.00 92.06 291 ARG A O 1
ATOM 2357 N N . PHE A 1 292 ? -11.770 10.535 1.208 1.00 89.56 292 PHE A N 1
ATOM 2358 C CA . PHE A 1 292 ? -13.007 10.210 1.911 1.00 89.56 292 PHE A CA 1
ATOM 2359 C C . PHE A 1 292 ? -13.742 11.472 2.394 1.00 89.56 292 PHE A C 1
ATOM 2361 O O . PHE A 1 292 ? -14.943 11.599 2.172 1.00 89.56 292 PHE A O 1
ATOM 2368 N N . LEU A 1 293 ? -13.043 12.409 3.045 1.00 86.94 293 LEU A N 1
ATOM 2369 C CA . LEU A 1 293 ? -13.642 13.642 3.569 1.00 86.94 293 LEU A CA 1
ATOM 2370 C C . LEU A 1 293 ? -14.274 14.503 2.469 1.00 86.94 293 LEU A C 1
ATOM 2372 O O . LEU A 1 293 ? -15.345 15.061 2.692 1.00 86.94 293 LEU A O 1
ATOM 2376 N N . ASP A 1 294 ? -13.656 14.566 1.292 1.00 89.00 294 ASP A N 1
ATOM 2377 C CA . ASP A 1 294 ? -14.148 15.384 0.178 1.00 89.00 294 ASP A CA 1
ATOM 2378 C C . ASP A 1 294 ? -15.439 14.812 -0.450 1.00 89.00 294 ASP A C 1
ATOM 2380 O O . ASP A 1 294 ? -16.180 15.529 -1.117 1.00 89.00 294 ASP A O 1
ATOM 2384 N N . THR A 1 295 ? -15.769 13.542 -0.179 1.00 88.31 295 THR A N 1
ATOM 2385 C CA . THR A 1 295 ? -17.031 12.907 -0.621 1.00 88.31 295 THR A CA 1
ATOM 2386 C C . THR A 1 295 ? -18.199 13.121 0.343 1.00 88.31 295 THR A C 1
ATOM 2388 O O . THR A 1 295 ? -19.303 12.628 0.105 1.00 88.31 295 THR A O 1
ATOM 2391 N N . ILE A 1 296 ? -17.983 13.814 1.461 1.00 83.31 296 ILE A N 1
ATOM 2392 C CA . ILE A 1 296 ? -19.026 14.026 2.463 1.00 83.31 296 ILE A CA 1
ATOM 2393 C C . ILE A 1 296 ? -19.913 15.189 2.009 1.00 83.31 296 ILE A C 1
ATOM 2395 O O . ILE A 1 296 ? -19.434 16.319 1.915 1.00 83.31 296 ILE A O 1
ATOM 2399 N N . PRO A 1 297 ? -21.213 14.961 1.750 1.00 76.50 297 PRO A N 1
ATOM 2400 C CA . PRO A 1 297 ? -22.101 16.033 1.345 1.00 76.50 297 PRO A CA 1
ATOM 2401 C C . PRO A 1 297 ? -22.336 16.986 2.521 1.00 76.50 297 PRO A C 1
ATOM 2403 O O . PRO A 1 297 ? -22.485 16.561 3.668 1.00 76.50 297 PRO A O 1
ATOM 2406 N N . GLY A 1 298 ? -22.450 18.283 2.227 1.00 70.94 298 GLY A N 1
ATOM 2407 C CA . GLY A 1 298 ? -22.760 19.301 3.238 1.00 70.94 298 GLY A CA 1
ATOM 2408 C C . GLY A 1 298 ? -24.168 19.186 3.840 1.00 70.94 298 GLY A C 1
ATOM 2409 O O . GLY A 1 298 ? -24.452 19.809 4.857 1.00 70.94 298 GLY A O 1
ATOM 2410 N N . ARG A 1 299 ? -25.069 18.409 3.219 1.00 68.69 299 ARG A N 1
ATOM 2411 C CA . ARG A 1 299 ? -26.388 18.070 3.765 1.00 68.69 299 ARG A CA 1
ATOM 2412 C C . ARG A 1 299 ? -26.836 16.699 3.272 1.00 68.69 299 ARG A C 1
ATOM 2414 O O . ARG A 1 299 ? -26.762 16.406 2.082 1.00 68.69 299 ARG A O 1
ATOM 2421 N N . LEU A 1 300 ? -27.389 15.891 4.174 1.00 65.81 300 LEU A N 1
ATOM 2422 C CA . LEU A 1 300 ? -28.129 14.691 3.793 1.00 65.81 300 LEU A CA 1
ATOM 2423 C C . LEU A 1 300 ? -29.557 15.017 3.358 1.00 65.81 300 LEU A C 1
ATOM 2425 O O . LEU A 1 300 ? -30.315 15.640 4.102 1.00 65.81 300 LEU A O 1
ATOM 2429 N N . ASN A 1 301 ? -29.953 14.485 2.203 1.00 62.97 301 ASN A N 1
ATOM 2430 C CA . ASN A 1 301 ? -31.335 14.531 1.719 1.00 62.97 301 ASN A CA 1
ATOM 2431 C C . ASN A 1 301 ? -32.194 13.351 2.222 1.00 62.97 301 ASN A C 1
ATOM 2433 O O . ASN A 1 301 ? -33.362 13.257 1.854 1.00 62.97 301 ASN A O 1
ATOM 2437 N N . LYS A 1 302 ? -31.641 12.442 3.045 1.00 66.94 302 LYS A N 1
ATOM 2438 C CA . LYS A 1 302 ? -32.317 11.213 3.502 1.00 66.94 302 LYS A CA 1
ATOM 2439 C C . LYS A 1 302 ? -32.156 10.971 5.003 1.00 66.94 302 LYS A C 1
ATOM 2441 O O . LYS A 1 302 ? -31.071 11.142 5.555 1.00 66.94 302 LYS A O 1
ATOM 2446 N N . ASP A 1 303 ? -33.237 10.525 5.645 1.00 75.94 303 ASP A N 1
ATOM 2447 C CA . ASP A 1 303 ? -33.275 10.140 7.064 1.00 75.94 303 ASP A CA 1
ATOM 2448 C C . ASP A 1 303 ? -32.796 8.690 7.250 1.00 75.94 303 ASP A C 1
ATOM 2450 O O . ASP A 1 303 ? -33.580 7.788 7.539 1.00 75.94 303 ASP A O 1
ATOM 2454 N N . ILE A 1 304 ? -31.499 8.447 7.036 1.00 79.19 304 ILE A N 1
ATOM 2455 C CA . ILE A 1 304 ? -30.898 7.121 7.234 1.00 79.19 304 ILE A CA 1
ATOM 2456 C C . ILE A 1 304 ? -30.532 6.950 8.714 1.00 79.19 304 ILE A C 1
ATOM 2458 O O . ILE A 1 304 ? -29.752 7.728 9.273 1.00 79.19 304 ILE A O 1
ATOM 2462 N N . LYS A 1 305 ? -31.074 5.902 9.342 1.00 86.06 305 LYS A N 1
ATOM 2463 C CA . LYS A 1 305 ? -30.779 5.506 10.727 1.00 86.06 305 LYS A CA 1
ATOM 2464 C C . LYS A 1 305 ? -30.010 4.194 10.746 1.00 86.06 305 LYS A C 1
ATOM 2466 O O . LYS A 1 305 ? -30.346 3.261 10.022 1.00 86.06 305 LYS A O 1
ATOM 2471 N N . GLY A 1 306 ? -28.979 4.119 11.577 1.00 90.06 306 GLY A N 1
ATOM 2472 C CA . GLY A 1 306 ? -28.120 2.944 11.640 1.00 90.06 306 GLY A CA 1
ATOM 2473 C C . GLY A 1 306 ? -26.799 3.214 12.339 1.00 90.06 306 GLY A C 1
ATOM 2474 O O . GLY A 1 306 ? -26.608 4.248 12.985 1.00 90.06 306 GLY A O 1
ATOM 2475 N N . TYR A 1 307 ? -25.875 2.273 12.194 1.00 91.88 307 TYR A N 1
ATOM 2476 C CA . TYR A 1 307 ? -24.570 2.293 12.845 1.00 91.88 307 TYR A CA 1
ATOM 2477 C C . TYR A 1 307 ? -23.461 2.299 11.802 1.00 91.88 307 TYR A C 1
ATOM 2479 O O . TYR A 1 307 ? -23.435 1.428 10.942 1.00 91.88 307 TYR A O 1
ATOM 2487 N N . TRP A 1 308 ? -22.517 3.233 11.894 1.00 92.12 308 TRP A N 1
ATOM 2488 C CA . TRP A 1 308 ? -21.341 3.256 11.023 1.00 92.12 308 TRP A CA 1
ATOM 2489 C C . TRP A 1 308 ? -20.121 2.753 11.788 1.00 92.12 308 TRP A C 1
ATOM 2491 O O . TRP A 1 308 ? -19.589 3.441 12.666 1.00 92.12 308 TRP A O 1
ATOM 2501 N N . VAL A 1 309 ? -19.680 1.539 11.473 1.00 94.75 309 VAL A N 1
ATOM 2502 C CA . VAL A 1 309 ? -18.494 0.922 12.071 1.00 94.75 309 VAL A CA 1
ATOM 2503 C C . VAL A 1 309 ? -17.246 1.596 11.521 1.00 94.75 309 VAL A C 1
ATOM 2505 O O . VAL A 1 309 ? -17.125 1.831 10.325 1.00 94.75 309 VAL A O 1
ATOM 2508 N N . THR A 1 310 ? -16.288 1.912 12.388 1.00 92.44 310 THR A N 1
ATOM 2509 C CA . THR A 1 310 ? -15.012 2.486 11.953 1.00 92.44 310 THR A CA 1
ATOM 2510 C C . THR A 1 310 ? -13.867 2.142 12.900 1.00 92.44 310 THR A C 1
ATOM 2512 O O . THR A 1 310 ? -14.074 1.734 14.046 1.00 92.44 310 THR A O 1
ATOM 2515 N N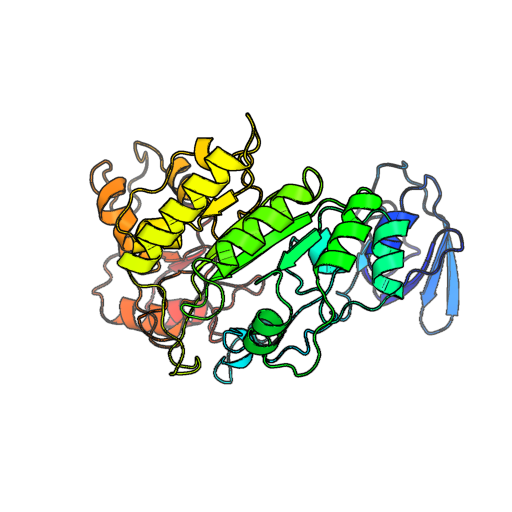 . GLY A 1 311 ? -12.635 2.309 12.422 1.00 91.50 311 GLY A N 1
ATOM 2516 C CA . GLY A 1 311 ? -11.443 2.228 13.257 1.00 91.50 311 GLY A CA 1
ATOM 2517 C C . GLY A 1 311 ? -11.332 3.433 14.198 1.00 91.50 311 GLY A C 1
ATOM 2518 O O . GLY A 1 311 ? -11.824 4.529 13.916 1.00 91.50 311 GLY A O 1
ATOM 2519 N N . ARG A 1 312 ? -10.643 3.259 15.330 1.00 88.38 312 ARG A N 1
ATOM 2520 C CA . ARG A 1 312 ? -10.436 4.340 16.312 1.00 88.38 312 ARG A CA 1
ATOM 2521 C C . ARG A 1 312 ? -9.728 5.566 15.735 1.00 88.38 312 ARG A C 1
ATOM 2523 O O . ARG A 1 312 ? -9.939 6.659 16.255 1.00 88.38 312 ARG A O 1
ATOM 2530 N N . LEU A 1 313 ? -8.889 5.387 14.713 1.00 85.12 313 LEU A N 1
ATOM 2531 C CA . LEU A 1 313 ? -8.164 6.482 14.072 1.00 85.12 313 LEU A CA 1
ATOM 2532 C C . LEU A 1 313 ? -9.147 7.450 13.407 1.00 85.12 313 LEU A C 1
ATOM 2534 O O . LEU A 1 313 ? -9.182 8.632 13.738 1.00 85.12 313 LEU A O 1
ATOM 2538 N N . MET A 1 314 ? -10.018 6.908 12.556 1.00 82.94 314 MET A N 1
ATOM 2539 C CA . MET A 1 314 ? -10.982 7.682 11.783 1.00 82.94 314 MET A CA 1
ATOM 2540 C C . MET A 1 314 ? -12.112 8.249 12.656 1.00 82.94 314 MET A C 1
ATOM 2542 O O . MET A 1 314 ? -12.565 9.367 12.430 1.00 82.94 314 MET A O 1
ATOM 2546 N N . PHE A 1 315 ? -12.506 7.554 13.730 1.00 85.75 315 PHE A N 1
ATOM 2547 C CA . PHE A 1 315 ? -13.474 8.088 14.698 1.00 85.75 315 PHE A CA 1
ATOM 2548 C C . PHE A 1 315 ? -13.048 9.435 15.307 1.00 85.75 315 PHE A C 1
ATOM 2550 O O . PHE A 1 315 ? -13.893 10.308 15.513 1.00 85.75 315 PHE A O 1
ATOM 2557 N N . LYS A 1 316 ? -11.748 9.621 15.589 1.00 79.56 316 LYS A N 1
ATOM 2558 C CA . LYS A 1 316 ? -11.229 10.890 16.129 1.00 79.56 316 LYS A CA 1
ATOM 2559 C C . LYS A 1 316 ? -11.460 12.051 15.165 1.00 79.56 316 LYS A C 1
ATOM 2561 O O . LYS A 1 316 ? -11.833 13.129 15.613 1.00 79.56 316 LYS A O 1
ATOM 2566 N N . LEU A 1 317 ? -11.270 11.808 13.869 1.00 77.38 317 LEU A N 1
ATOM 2567 C CA . LEU A 1 317 ? -11.501 12.799 12.822 1.00 77.38 317 LEU A CA 1
ATOM 2568 C C . LEU A 1 317 ? -12.992 13.104 12.665 1.00 77.38 317 LEU A C 1
ATOM 2570 O O . LEU A 1 317 ? -13.404 14.257 12.755 1.00 77.38 317 LEU A O 1
ATOM 2574 N N . TRP A 1 318 ? -13.825 12.067 12.536 1.00 77.12 318 TRP A N 1
ATOM 2575 C CA . TRP A 1 318 ? -15.266 12.230 12.315 1.00 77.12 318 TRP A CA 1
ATOM 2576 C C . TRP A 1 318 ? -15.963 13.019 13.421 1.00 77.12 318 TRP A C 1
ATOM 2578 O O . TRP A 1 318 ? -16.859 13.814 13.137 1.00 77.12 318 TRP A O 1
ATOM 2588 N N . ARG A 1 319 ? -15.558 12.813 14.681 1.00 69.75 319 ARG A N 1
ATOM 2589 C CA . ARG A 1 319 ? -16.143 13.531 15.819 1.00 69.75 319 ARG A CA 1
ATOM 2590 C C . ARG A 1 319 ? -15.988 15.049 15.687 1.00 69.75 319 ARG A C 1
ATOM 2592 O O . ARG A 1 319 ? -16.854 15.778 16.166 1.00 69.75 319 ARG A O 1
ATOM 2599 N N . ASN A 1 320 ? -14.910 15.506 15.055 1.00 64.25 320 ASN A N 1
ATOM 2600 C CA . ASN A 1 320 ? -14.589 16.923 14.940 1.00 64.25 320 ASN A CA 1
ATOM 2601 C C . ASN A 1 320 ? -15.169 17.560 13.668 1.00 64.25 320 ASN A C 1
ATOM 2603 O O . ASN A 1 320 ? -15.513 18.738 13.713 1.00 64.25 320 ASN A O 1
ATOM 2607 N N . THR A 1 321 ? -15.325 16.790 12.585 1.00 64.56 321 THR A N 1
ATOM 2608 C CA . THR A 1 321 ? -15.743 17.303 11.266 1.00 64.56 321 THR A CA 1
ATOM 2609 C C . THR A 1 321 ? -17.227 17.050 10.964 1.00 64.56 321 THR A C 1
ATOM 2611 O O . THR A 1 321 ? -17.971 17.967 10.655 1.00 64.56 321 THR A O 1
ATOM 2614 N N . ILE A 1 322 ? -17.707 15.813 11.115 1.00 59.81 322 ILE A N 1
ATOM 2615 C CA . ILE A 1 322 ? -18.965 15.355 10.487 1.00 59.81 322 ILE A CA 1
ATOM 2616 C C . ILE A 1 322 ? -20.181 15.557 11.399 1.00 59.81 322 ILE A C 1
ATOM 2618 O O . ILE A 1 322 ? -21.268 15.884 10.933 1.00 59.81 322 ILE A O 1
ATOM 2622 N N . ILE A 1 323 ? -20.004 15.396 12.715 1.00 58.25 323 ILE A N 1
ATOM 2623 C CA . ILE A 1 323 ? -21.100 15.517 13.695 1.00 58.25 323 ILE A CA 1
ATOM 2624 C C . ILE A 1 323 ? -21.578 16.972 13.845 1.00 58.25 323 ILE A C 1
ATOM 2626 O O . ILE A 1 323 ? -22.731 17.202 14.198 1.00 58.25 323 ILE A O 1
ATOM 2630 N N . ARG A 1 324 ? -20.710 17.961 13.596 1.00 52.66 324 ARG A N 1
ATOM 2631 C CA . ARG A 1 324 ? -21.054 19.384 13.763 1.00 52.66 324 ARG A CA 1
ATOM 2632 C C . ARG A 1 324 ? -21.901 19.943 12.625 1.00 52.66 324 ARG A C 1
ATOM 2634 O O . ARG A 1 324 ? -22.680 20.856 12.865 1.00 52.66 324 ARG A O 1
ATOM 2641 N N . GLU A 1 325 ? -21.747 19.409 11.419 1.00 52.50 325 GLU A N 1
ATOM 2642 C CA . GLU A 1 325 ? -22.252 20.056 10.202 1.00 52.50 325 GLU A CA 1
ATOM 2643 C C . GLU A 1 325 ? -23.518 19.402 9.636 1.00 52.50 325 GLU A C 1
ATOM 2645 O O . GLU A 1 325 ? -24.080 19.892 8.664 1.00 52.50 325 GLU A O 1
ATOM 2650 N N . ASN A 1 326 ? -24.013 18.313 10.234 1.00 54.81 326 ASN A N 1
ATOM 2651 C CA . ASN A 1 326 ? -25.034 17.494 9.587 1.00 54.81 326 ASN A CA 1
ATOM 2652 C C . ASN A 1 326 ? -25.984 16.775 10.560 1.00 54.81 326 ASN A C 1
ATOM 2654 O O . ASN A 1 326 ? -25.576 16.226 11.582 1.00 54.81 326 ASN A O 1
ATOM 2658 N N . ASN A 1 327 ? -27.257 16.668 10.159 1.00 56.00 327 ASN A N 1
ATOM 2659 C CA . ASN A 1 327 ? -28.313 15.879 10.815 1.00 56.00 327 ASN A CA 1
ATOM 2660 C C . ASN A 1 327 ? -28.147 14.355 10.592 1.00 56.00 327 ASN A C 1
ATOM 2662 O O . ASN A 1 32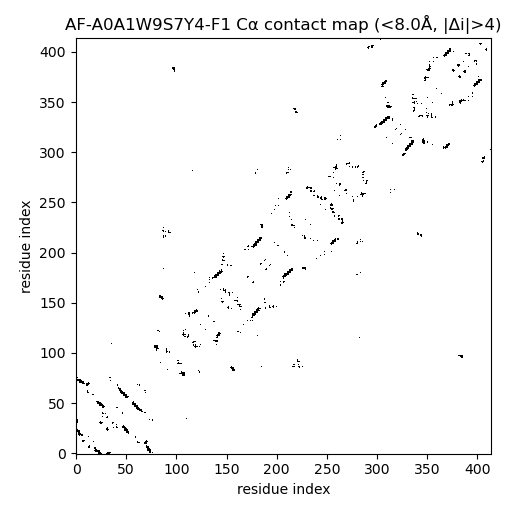7 ? -29.104 13.655 10.254 1.00 56.00 327 ASN A O 1
ATOM 2666 N N . PHE A 1 328 ? -26.939 13.809 10.756 1.00 66.75 328 PHE A N 1
ATOM 2667 C CA . PHE A 1 328 ? -26.707 12.368 10.640 1.00 66.75 328 PHE A CA 1
ATOM 2668 C C . PHE A 1 328 ? -27.403 11.620 11.787 1.00 66.75 328 PHE A C 1
ATOM 2670 O O . PHE A 1 328 ? -26.967 11.690 12.935 1.00 66.75 328 PHE A O 1
ATOM 2677 N N . ARG A 1 329 ? -28.441 10.825 11.489 1.00 74.56 329 ARG A N 1
ATOM 2678 C CA . ARG A 1 329 ? -28.973 9.818 12.433 1.00 74.56 329 ARG A CA 1
ATOM 2679 C C . ARG A 1 329 ? -28.193 8.495 12.401 1.00 74.56 329 ARG A C 1
ATOM 2681 O O . ARG A 1 329 ? -28.625 7.496 12.973 1.00 74.56 329 ARG A O 1
ATOM 2688 N N . LEU A 1 3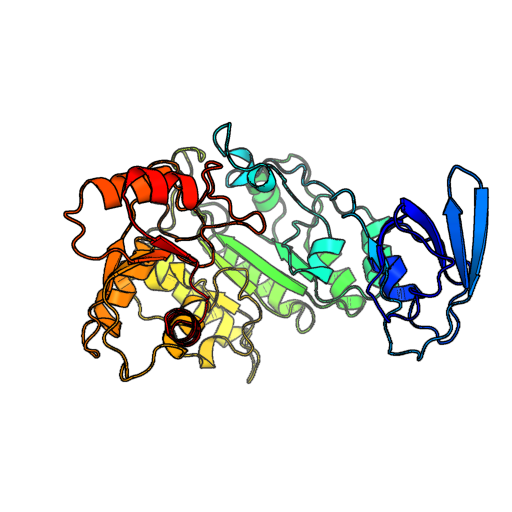30 ? -27.023 8.502 11.765 1.00 81.06 330 LEU A N 1
ATOM 2689 C CA . LEU A 1 330 ? -26.053 7.419 11.797 1.00 81.06 330 LEU A CA 1
ATOM 2690 C C . LEU A 1 330 ? -25.180 7.548 13.044 1.00 81.06 330 LEU A C 1
ATOM 2692 O O . LEU A 1 330 ? -24.456 8.528 13.228 1.00 81.06 330 LEU A O 1
ATOM 2696 N N . LYS A 1 331 ? -25.216 6.536 13.906 1.00 86.75 331 LYS A N 1
ATOM 2697 C CA . LYS A 1 331 ? -24.359 6.484 15.086 1.00 86.75 331 LYS A CA 1
ATOM 2698 C C . LYS A 1 331 ? -23.004 5.898 14.712 1.00 86.75 331 LYS A C 1
ATOM 2700 O O . LYS A 1 331 ? -22.909 4.740 14.317 1.00 86.75 331 LYS A O 1
ATOM 2705 N N . LEU A 1 332 ? -21.940 6.667 14.913 1.00 88.06 332 LEU A N 1
ATOM 2706 C CA . LEU A 1 332 ? -20.581 6.161 14.742 1.00 88.06 332 LEU A CA 1
ATOM 2707 C C . LEU A 1 332 ? -20.210 5.158 15.832 1.00 88.06 332 LEU A C 1
ATOM 2709 O O . LEU A 1 332 ? -20.399 5.413 17.025 1.00 88.06 332 LEU A O 1
ATOM 2713 N N . VAL A 1 333 ? -19.629 4.039 15.410 1.00 92.75 333 VAL A N 1
ATOM 2714 C CA . VAL A 1 333 ? -19.223 2.931 16.273 1.00 92.75 333 VAL A CA 1
ATOM 2715 C C . VAL A 1 333 ? -17.722 2.684 16.104 1.00 92.75 333 VAL A C 1
ATOM 2717 O O . VAL A 1 333 ? -17.310 1.957 15.197 1.00 92.75 333 VAL A O 1
ATOM 2720 N N . PRO A 1 334 ? -16.872 3.280 16.962 1.00 93.75 334 PRO A N 1
ATOM 2721 C CA . PRO A 1 334 ? -15.448 2.981 16.958 1.00 93.75 334 PRO A CA 1
ATOM 2722 C C . PRO A 1 334 ? -15.197 1.574 17.500 1.00 93.75 334 PRO A C 1
ATOM 2724 O O . PRO A 1 334 ? -15.460 1.291 18.672 1.00 93.75 334 PRO A O 1
ATOM 2727 N N . VAL A 1 335 ? -14.616 0.708 16.677 1.00 95.56 335 VAL A N 1
ATOM 2728 C CA . VAL A 1 335 ? -14.257 -0.653 17.082 1.00 95.56 335 VAL A CA 1
ATOM 2729 C C . VAL A 1 335 ? -12.804 -0.686 17.544 1.00 95.56 335 VAL A C 1
ATOM 2731 O O . VAL A 1 335 ? -11.886 -0.221 16.867 1.00 95.56 335 VAL A O 1
ATOM 2734 N N . ALA A 1 336 ? -12.595 -1.202 18.755 1.00 93.38 336 ALA A N 1
ATOM 2735 C CA . ALA A 1 336 ? -11.265 -1.462 19.282 1.00 93.38 336 ALA A CA 1
ATOM 2736 C C . ALA A 1 336 ? -10.743 -2.785 18.720 1.00 93.38 336 ALA A C 1
ATOM 2738 O O . ALA A 1 336 ? -11.456 -3.782 18.760 1.00 93.38 336 ALA A O 1
ATOM 2739 N N . ASN A 1 337 ? -9.494 -2.801 18.261 1.00 93.88 337 ASN A N 1
ATOM 2740 C CA . ASN A 1 337 ? -8.863 -4.021 17.782 1.00 93.88 337 ASN A CA 1
ATOM 2741 C C . ASN A 1 337 ? -8.352 -4.847 18.976 1.00 93.88 337 ASN A C 1
ATOM 2743 O O . ASN A 1 337 ? -7.388 -4.451 19.639 1.00 93.88 337 ASN A O 1
ATOM 2747 N N . TYR A 1 338 ? -9.008 -5.960 19.304 1.00 93.69 338 TYR A N 1
ATOM 2748 C CA . TYR A 1 338 ? -8.544 -6.869 20.361 1.00 93.69 338 TYR A CA 1
ATOM 2749 C C . TYR A 1 338 ? -7.650 -7.973 19.798 1.00 93.69 338 TYR A C 1
ATOM 2751 O O . TYR A 1 338 ? -6.751 -8.438 20.511 1.00 93.69 338 TYR A O 1
ATOM 2759 N N . LEU A 1 339 ? -7.862 -8.350 18.531 1.00 93.69 339 LEU A N 1
ATOM 2760 C CA . LEU A 1 339 ? -7.056 -9.350 17.838 1.00 93.69 339 LEU A CA 1
ATOM 2761 C C . LEU A 1 339 ? -5.589 -8.912 17.755 1.00 93.69 339 LEU A C 1
ATOM 2763 O O . LEU A 1 339 ? -4.719 -9.548 18.338 1.00 93.69 339 LEU A O 1
ATOM 2767 N N . PHE A 1 340 ? -5.313 -7.786 17.101 1.00 92.94 340 PHE A N 1
ATOM 2768 C CA . PHE A 1 340 ? -3.971 -7.218 16.960 1.00 92.94 340 PHE A CA 1
ATOM 2769 C C . PHE A 1 340 ? -3.598 -6.250 18.084 1.00 92.94 340 PHE A C 1
ATOM 2771 O O . PHE A 1 340 ? -2.452 -5.812 18.166 1.00 92.94 340 PHE A O 1
ATOM 2778 N N . GLY A 1 341 ? -4.531 -5.948 18.984 1.00 92.19 341 GLY A N 1
ATOM 2779 C CA . GLY A 1 341 ? -4.320 -5.067 20.125 1.00 92.19 341 GLY A CA 1
ATOM 2780 C C . GLY A 1 341 ? -4.641 -3.594 19.838 1.00 92.19 341 GLY A C 1
ATOM 2781 O O . GLY A 1 341 ? -4.672 -3.151 18.690 1.00 92.19 341 GLY A O 1
ATOM 2782 N N . PRO A 1 342 ? -4.853 -2.791 20.897 1.00 88.12 342 PRO A N 1
ATOM 2783 C CA . PRO A 1 342 ? -5.535 -1.495 20.816 1.00 88.12 342 PRO A CA 1
ATOM 2784 C C . PRO A 1 342 ? -4.740 -0.389 20.107 1.00 88.12 342 PRO A C 1
ATOM 2786 O O . PRO A 1 342 ? -5.283 0.696 19.895 1.00 88.12 342 PRO A O 1
ATOM 2789 N N . ARG A 1 343 ? -3.464 -0.641 19.782 1.00 86.94 343 ARG A N 1
ATOM 2790 C CA . ARG A 1 343 ? -2.612 0.257 18.987 1.00 86.94 343 ARG A CA 1
ATOM 2791 C C . ARG A 1 343 ? -2.952 0.198 17.499 1.00 86.94 343 ARG A C 1
ATOM 2793 O O . ARG A 1 343 ? -2.741 1.182 16.801 1.00 86.94 343 ARG A O 1
ATOM 2800 N N . VAL A 1 344 ? -3.521 -0.912 17.030 1.00 89.88 344 VAL A N 1
ATOM 2801 C CA . VAL A 1 344 ? -4.036 -1.015 15.666 1.00 89.88 344 VAL A CA 1
ATOM 2802 C C . VAL A 1 344 ? -5.378 -0.300 15.608 1.00 89.88 344 VAL A C 1
ATOM 2804 O O . VAL A 1 344 ? -6.351 -0.714 16.239 1.00 89.88 344 VAL A O 1
ATOM 2807 N N . THR A 1 345 ? -5.414 0.815 14.882 1.00 89.56 345 THR A N 1
ATOM 2808 C CA . THR A 1 345 ? -6.555 1.744 14.891 1.00 89.56 345 THR A CA 1
ATOM 2809 C C . THR A 1 345 ? -7.193 1.967 13.519 1.00 89.56 345 THR A C 1
ATOM 2811 O O . THR A 1 345 ? -8.216 2.652 13.441 1.00 89.56 345 THR A O 1
ATOM 2814 N N . VAL A 1 346 ? -6.637 1.357 12.469 1.00 89.06 346 VAL A N 1
ATOM 2815 C CA . VAL A 1 346 ? -7.153 1.383 11.093 1.00 89.06 346 VAL A CA 1
ATOM 2816 C C . VAL A 1 346 ? -8.316 0.405 10.902 1.00 89.06 346 VAL A C 1
ATOM 2818 O O . VAL A 1 346 ? -8.376 -0.641 11.550 1.00 89.06 346 VAL A O 1
ATOM 2821 N N . SER A 1 347 ? -9.237 0.732 9.993 1.00 90.44 347 SER A N 1
ATOM 2822 C CA . SER A 1 347 ? -10.424 -0.086 9.713 1.00 90.44 347 SER A CA 1
ATOM 2823 C C . SER A 1 347 ? -10.116 -1.384 8.959 1.00 90.44 347 SER A C 1
ATOM 2825 O O . SER A 1 347 ? -10.776 -2.392 9.197 1.00 90.44 347 SER A O 1
ATOM 2827 N N . GLY A 1 348 ? -9.085 -1.391 8.107 1.00 89.69 348 GLY A N 1
ATOM 2828 C CA . GLY A 1 348 ? -8.737 -2.552 7.278 1.00 89.69 348 GLY A CA 1
ATOM 2829 C C . GLY A 1 348 ? -8.193 -3.761 8.045 1.00 89.69 348 GLY A C 1
ATOM 2830 O O . GLY A 1 348 ? -8.074 -4.850 7.491 1.00 89.69 348 GLY A O 1
ATOM 2831 N N . LEU A 1 349 ? -7.880 -3.585 9.333 1.00 91.62 349 LEU A N 1
ATOM 2832 C CA . LEU A 1 349 ? -7.412 -4.651 10.222 1.00 91.62 349 LEU A CA 1
ATOM 2833 C C . LEU A 1 349 ? -8.445 -5.036 11.291 1.00 91.62 349 LEU A C 1
ATOM 2835 O O . LEU A 1 349 ? -8.108 -5.770 12.223 1.00 91.62 349 LEU A O 1
ATOM 2839 N N . LEU A 1 350 ? -9.682 -4.535 11.199 1.00 95.06 350 LEU A N 1
ATOM 2840 C CA . LEU A 1 350 ? -10.752 -4.905 12.125 1.00 95.06 350 LEU A CA 1
ATOM 2841 C C . LEU A 1 350 ? -11.177 -6.360 11.910 1.00 95.06 350 LEU A C 1
ATOM 2843 O O . LEU A 1 350 ? -11.439 -6.791 10.788 1.00 95.06 350 LEU A O 1
ATOM 2847 N N . ALA A 1 351 ? -11.262 -7.106 13.009 1.00 95.69 351 ALA A N 1
ATOM 2848 C CA . ALA A 1 351 ? -11.775 -8.467 13.010 1.00 95.69 351 ALA A CA 1
ATOM 2849 C C . ALA A 1 351 ? -13.298 -8.493 13.125 1.00 95.69 351 ALA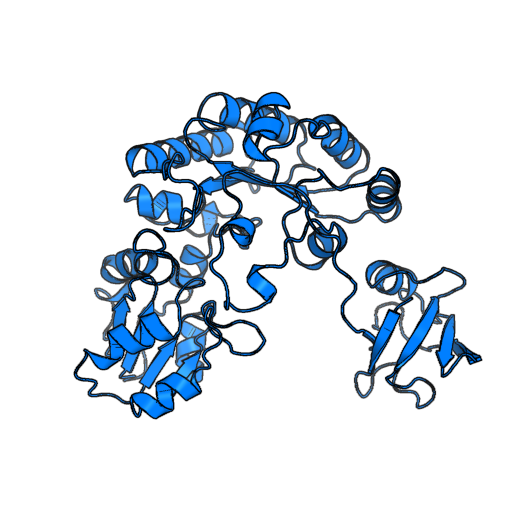 A C 1
ATOM 2851 O O . ALA A 1 351 ? -13.882 -7.671 13.840 1.00 95.69 351 ALA A O 1
ATOM 2852 N N . GLY A 1 352 ? -13.935 -9.480 12.492 1.00 96.44 352 GLY A N 1
ATOM 2853 C CA . GLY A 1 352 ? -15.373 -9.692 12.615 1.00 96.44 352 GLY A CA 1
ATOM 2854 C C . GLY A 1 352 ? -15.769 -9.920 14.074 1.00 96.44 352 GLY A C 1
ATOM 2855 O O . GLY A 1 352 ? -16.731 -9.322 14.555 1.00 96.44 352 GLY A O 1
ATOM 2856 N N . LYS A 1 353 ? -14.959 -10.672 14.837 1.00 96.38 353 LYS A N 1
ATOM 2857 C CA . LYS A 1 353 ? -15.160 -10.874 16.284 1.00 96.38 353 LYS A CA 1
ATOM 2858 C C . LYS A 1 353 ? -15.103 -9.578 17.089 1.00 96.38 353 LYS A C 1
ATOM 2860 O O . LYS A 1 353 ? -15.842 -9.437 18.062 1.00 96.38 353 LYS A O 1
ATOM 2865 N N . ASP A 1 354 ? -14.246 -8.635 16.701 1.00 96.75 354 ASP A N 1
ATOM 2866 C CA . ASP A 1 354 ? -14.133 -7.344 17.385 1.00 96.75 354 ASP A CA 1
ATOM 2867 C C . ASP A 1 354 ? -15.370 -6.480 17.122 1.00 96.75 354 ASP A C 1
ATOM 2869 O O . ASP A 1 354 ? -15.916 -5.883 18.054 1.00 96.75 354 ASP A O 1
ATOM 2873 N N . ILE A 1 355 ? -15.854 -6.473 15.876 1.00 96.94 355 ILE A N 1
ATOM 2874 C CA . ILE A 1 355 ? -17.088 -5.786 15.475 1.00 96.94 355 ILE A CA 1
ATOM 2875 C C . ILE A 1 355 ? -18.288 -6.379 16.223 1.00 96.94 355 ILE A C 1
ATOM 2877 O O . ILE A 1 355 ? -19.003 -5.652 16.917 1.00 96.94 355 ILE A O 1
ATOM 2881 N N . LEU A 1 356 ? -18.456 -7.702 16.162 1.00 96.69 356 LEU A N 1
ATOM 2882 C CA . LEU A 1 356 ? -19.513 -8.444 16.850 1.00 96.69 356 LEU A CA 1
ATOM 2883 C C . LEU A 1 356 ? -19.526 -8.154 18.357 1.00 96.69 356 LEU A C 1
ATOM 2885 O O . LEU A 1 356 ? -20.578 -7.882 18.932 1.00 96.69 356 LEU A O 1
ATOM 2889 N N . LYS A 1 357 ? -18.355 -8.162 19.004 1.00 96.06 357 LYS A N 1
ATOM 2890 C CA . LYS A 1 357 ? -18.214 -7.885 20.441 1.00 96.06 357 LYS A CA 1
ATOM 2891 C C . LYS A 1 357 ? -18.634 -6.467 20.822 1.00 96.06 357 LYS A C 1
ATOM 2893 O O . LYS A 1 357 ? -19.146 -6.265 21.923 1.00 96.06 357 LYS A O 1
ATOM 2898 N N . VAL A 1 358 ? -18.354 -5.477 19.975 1.00 95.75 358 VAL A N 1
ATOM 2899 C CA . VAL A 1 358 ? -18.754 -4.087 20.236 1.00 95.75 358 VAL A CA 1
ATOM 2900 C C . VAL A 1 358 ? -20.257 -3.927 20.038 1.00 95.75 358 VAL A C 1
ATOM 2902 O O . VAL A 1 358 ? -20.922 -3.388 20.922 1.00 95.75 358 VAL A O 1
ATOM 2905 N N . LEU A 1 359 ? -20.795 -4.434 18.928 1.00 95.56 359 LEU A N 1
ATOM 2906 C CA . LEU A 1 359 ? -22.211 -4.292 18.592 1.00 95.56 359 LEU A CA 1
ATOM 2907 C C . LEU A 1 359 ? -23.128 -5.068 19.548 1.00 95.56 359 LEU A C 1
ATOM 2909 O O . LEU A 1 359 ? -24.152 -4.528 19.950 1.00 95.56 359 LEU A O 1
ATOM 2913 N N . SER A 1 360 ? -22.747 -6.270 19.997 1.00 94.69 360 SER A N 1
ATOM 2914 C CA . SER A 1 360 ? -23.554 -7.073 20.938 1.00 94.69 360 SER A CA 1
ATOM 2915 C C . SER A 1 360 ? -23.747 -6.421 22.309 1.00 94.69 360 SER A C 1
ATOM 2917 O O . SER A 1 360 ? -24.692 -6.730 23.029 1.00 94.69 360 SER A O 1
ATOM 2919 N N . ARG A 1 361 ? -22.855 -5.498 22.685 1.00 94.38 361 ARG A N 1
ATOM 2920 C CA . ARG A 1 361 ? -22.949 -4.721 23.931 1.00 94.38 361 ARG A CA 1
ATOM 2921 C C . ARG A 1 361 ? -23.792 -3.460 23.779 1.00 94.38 361 ARG A C 1
ATOM 2923 O O . ARG A 1 361 ? -24.055 -2.776 24.767 1.00 94.38 361 ARG A O 1
ATOM 2930 N N . MET A 1 362 ? -24.168 -3.109 22.554 1.00 92.56 362 MET A N 1
ATOM 2931 C CA . MET A 1 362 ? -25.006 -1.956 22.278 1.00 92.56 362 MET A CA 1
ATOM 2932 C C . MET A 1 362 ? -26.473 -2.376 22.287 1.00 92.56 362 MET A C 1
ATOM 2934 O O . MET A 1 362 ? -26.847 -3.408 21.744 1.00 92.56 362 MET A O 1
ATOM 2938 N N . ARG A 1 363 ? -27.339 -1.526 22.845 1.00 89.69 363 ARG A N 1
ATOM 2939 C CA . ARG A 1 363 ? -28.782 -1.630 22.612 1.00 89.69 363 ARG A CA 1
ATOM 2940 C C . ARG A 1 363 ? -29.082 -1.098 21.209 1.00 89.69 363 ARG A C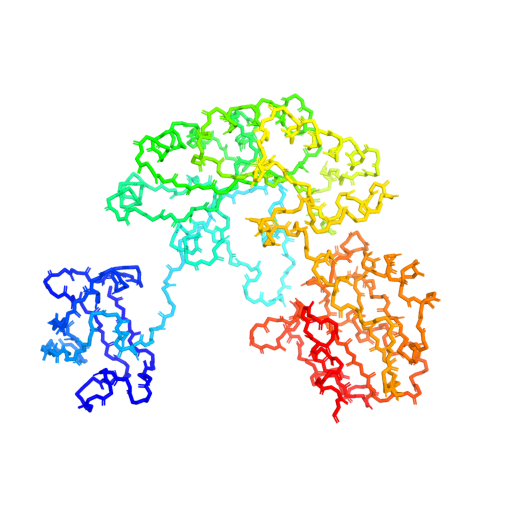 1
ATOM 2942 O O . ARG A 1 363 ? -29.338 0.098 21.055 1.00 89.69 363 ARG A O 1
ATOM 2949 N N . LEU A 1 364 ? -28.969 -1.970 20.210 1.00 90.62 364 LEU A N 1
ATOM 2950 C CA . LEU A 1 364 ? -29.263 -1.660 18.811 1.00 90.62 364 LEU A CA 1
ATOM 2951 C C . LEU A 1 364 ? -30.770 -1.399 18.675 1.00 90.62 364 LEU A C 1
ATOM 2953 O O . LEU A 1 364 ? -31.587 -2.226 19.068 1.00 90.62 364 LEU A O 1
ATOM 2957 N N . LYS A 1 365 ? -31.135 -0.207 18.202 1.00 89.56 365 LYS A N 1
ATOM 2958 C CA . LYS A 1 365 ? -32.530 0.192 17.930 1.00 89.56 365 LYS A CA 1
ATOM 2959 C C . LYS A 1 365 ? -32.875 0.176 16.442 1.00 89.56 365 LYS A C 1
ATOM 2961 O O . LYS A 1 365 ? -34.045 0.247 16.093 1.00 89.56 365 LYS A O 1
ATOM 2966 N N . ASP A 1 366 ? -31.851 0.114 15.602 1.00 90.38 366 ASP A N 1
ATOM 2967 C CA . ASP A 1 366 ? -31.935 0.163 14.150 1.00 90.38 366 ASP A CA 1
ATOM 2968 C C . ASP A 1 366 ? -31.303 -1.111 13.593 1.00 90.38 366 ASP A C 1
ATOM 2970 O O . ASP A 1 366 ? -30.372 -1.656 14.190 1.00 90.38 366 ASP A O 1
ATOM 2974 N N . ASN A 1 367 ? -31.772 -1.560 12.433 1.00 90.62 367 ASN A N 1
ATOM 2975 C CA . ASN A 1 367 ? -31.337 -2.836 11.866 1.00 90.62 367 ASN A CA 1
ATOM 2976 C C . ASN A 1 367 ? -30.182 -2.691 10.869 1.00 90.62 367 ASN A C 1
ATOM 2978 O O . ASN A 1 367 ? -29.778 -3.684 10.284 1.00 90.62 367 ASN A O 1
ATOM 2982 N N . LEU A 1 368 ? -29.661 -1.484 10.639 1.00 93.38 368 LEU A N 1
ATOM 2983 C CA . LEU A 1 368 ? -28.625 -1.229 9.638 1.00 93.38 368 LEU A CA 1
ATOM 2984 C C . LEU A 1 368 ? -27.257 -0.999 10.287 1.00 93.38 368 LEU A C 1
ATOM 2986 O O . LEU A 1 368 ? -27.098 -0.100 11.118 1.00 93.38 368 LEU A O 1
ATOM 2990 N N . VAL A 1 369 ? -26.254 -1.755 9.842 1.00 95.31 369 VAL A N 1
ATOM 2991 C CA . VAL A 1 369 ? -24.839 -1.553 10.171 1.00 95.31 369 VAL A CA 1
ATOM 2992 C C . VAL A 1 369 ? -24.036 -1.392 8.883 1.00 95.31 369 VAL A C 1
ATOM 2994 O O . VAL A 1 369 ? -24.052 -2.257 8.014 1.00 95.31 369 VAL A O 1
ATOM 2997 N N . ILE A 1 370 ? -23.297 -0.294 8.779 1.00 95.06 370 ILE A N 1
ATOM 2998 C CA . ILE A 1 370 ? -22.410 0.016 7.661 1.00 95.06 370 ILE A CA 1
ATOM 2999 C C . ILE A 1 370 ? -20.980 -0.317 8.082 1.00 95.06 370 ILE A C 1
ATOM 3001 O O . ILE A 1 370 ? -20.501 0.145 9.122 1.00 95.06 370 ILE A O 1
ATOM 3005 N N . LEU A 1 371 ? -20.309 -1.133 7.278 1.00 96.25 371 LEU A N 1
ATOM 3006 C CA . LEU A 1 371 ? -18.927 -1.551 7.464 1.00 96.25 371 LEU A CA 1
ATOM 3007 C C . LEU A 1 371 ? -17.979 -0.706 6.600 1.00 96.25 371 LEU A C 1
ATOM 3009 O O . LEU A 1 371 ? -18.338 -0.360 5.476 1.00 96.25 371 LEU A O 1
ATOM 3013 N N . PRO A 1 372 ? -16.738 -0.447 7.050 1.00 93.12 372 PRO A N 1
ATOM 3014 C CA . PRO A 1 372 ? -15.709 0.140 6.197 1.00 93.12 372 PRO A CA 1
ATOM 3015 C C . PRO A 1 372 ? -15.424 -0.729 4.958 1.00 93.12 372 PRO A C 1
ATOM 3017 O O . PRO A 1 372 ? -15.336 -1.953 5.105 1.00 93.12 372 PRO A O 1
ATOM 3020 N N . PRO A 1 373 ? -15.167 -0.142 3.775 1.00 90.00 373 PRO A N 1
ATOM 3021 C CA . PRO A 1 373 ? -14.899 -0.895 2.541 1.00 90.00 373 PRO A CA 1
ATOM 3022 C C . PRO A 1 373 ? -13.716 -1.862 2.673 1.00 90.00 373 PRO A C 1
ATOM 3024 O O . PRO A 1 373 ? -13.724 -2.953 2.111 1.00 90.00 373 PRO A O 1
ATOM 3027 N N . ASN A 1 374 ? -12.701 -1.491 3.454 1.00 89.69 374 ASN A N 1
ATOM 3028 C CA . ASN A 1 374 ? -11.442 -2.226 3.561 1.00 89.69 374 ASN A CA 1
ATOM 3029 C C . ASN A 1 374 ? -11.408 -3.303 4.658 1.00 89.69 374 ASN A C 1
ATOM 3031 O O . ASN A 1 374 ? -10.391 -3.982 4.800 1.00 89.69 374 ASN A O 1
ATOM 3035 N N . CYS A 1 375 ? -12.471 -3.472 5.457 1.00 93.00 375 CYS A N 1
ATOM 3036 C CA . CYS A 1 375 ? -12.484 -4.502 6.507 1.00 93.00 375 CYS A CA 1
ATOM 3037 C C . CYS A 1 375 ? -12.781 -5.918 5.974 1.00 93.00 375 CYS A C 1
ATOM 3039 O O . CYS A 1 375 ? -12.501 -6.903 6.658 1.00 93.00 375 CYS A O 1
ATOM 3041 N N . LEU A 1 376 ? -13.277 -6.020 4.737 1.00 93.88 376 LEU A N 1
ATOM 3042 C CA . LEU A 1 376 ? -13.510 -7.268 4.008 1.00 93.88 376 LEU A CA 1
ATOM 3043 C C . LEU A 1 376 ? -12.500 -7.395 2.860 1.00 93.88 376 LEU A C 1
ATOM 3045 O O . LEU A 1 376 ? -12.122 -6.388 2.265 1.00 93.88 376 LEU A O 1
ATOM 3049 N N . ASN A 1 377 ? -12.048 -8.613 2.551 1.00 90.12 377 ASN A N 1
ATOM 3050 C CA . ASN A 1 377 ? -11.312 -8.869 1.304 1.00 90.12 377 ASN A CA 1
ATOM 3051 C C . ASN A 1 377 ? -12.277 -9.074 0.120 1.00 90.12 377 ASN A C 1
ATOM 3053 O O . ASN A 1 377 ? -13.496 -9.005 0.280 1.00 90.12 377 ASN A O 1
ATOM 3057 N N . ASP A 1 378 ? -11.720 -9.378 -1.051 1.00 86.75 378 ASP A N 1
ATOM 3058 C CA . ASP A 1 378 ? -12.484 -9.643 -2.279 1.00 86.75 378 ASP A CA 1
ATOM 3059 C C . ASP A 1 378 ? -13.411 -10.863 -2.168 1.00 86.75 378 ASP A C 1
ATOM 3061 O O . ASP A 1 378 ? -14.448 -10.909 -2.820 1.00 86.75 378 ASP A O 1
ATOM 3065 N N . ASP A 1 379 ? -13.087 -11.816 -1.285 1.00 88.75 379 ASP A N 1
ATOM 3066 C CA . ASP A 1 379 ? -13.942 -12.970 -0.974 1.00 88.75 379 ASP A CA 1
ATOM 3067 C C . ASP A 1 379 ? -15.054 -12.636 0.045 1.00 88.75 379 ASP A C 1
ATOM 3069 O O . ASP A 1 379 ? -15.790 -13.524 0.473 1.00 88.75 379 ASP A O 1
ATOM 3073 N N . GLY A 1 380 ? -15.165 -11.378 0.487 1.00 92.00 380 GLY A N 1
ATOM 3074 C CA . GLY A 1 380 ? -16.160 -10.953 1.474 1.00 92.00 380 GLY A CA 1
ATOM 3075 C C . GLY A 1 380 ? -15.864 -11.408 2.907 1.00 92.00 380 GLY A C 1
ATOM 3076 O O . GLY A 1 380 ? -16.779 -11.475 3.724 1.00 92.00 380 GLY A O 1
ATOM 3077 N N . LEU A 1 381 ? -14.606 -11.716 3.232 1.00 94.56 381 LEU A N 1
ATOM 3078 C CA . LEU A 1 381 ? -14.179 -12.210 4.543 1.00 94.56 381 LEU A CA 1
ATOM 3079 C C . LEU A 1 381 ? -13.474 -11.136 5.374 1.00 94.56 381 LEU A C 1
ATOM 3081 O O . LEU A 1 381 ? -12.567 -10.429 4.905 1.00 94.56 381 LEU A O 1
ATOM 3085 N N . PHE A 1 382 ? -13.815 -11.100 6.662 1.00 95.69 382 PHE A N 1
ATOM 3086 C CA . PHE A 1 382 ? -13.040 -10.395 7.676 1.00 95.69 382 PHE A CA 1
ATOM 3087 C C . PHE A 1 382 ? -11.664 -11.044 7.874 1.00 95.69 382 PHE A C 1
ATOM 3089 O O . PHE A 1 382 ? -11.362 -12.148 7.412 1.00 95.69 382 PHE A O 1
ATOM 3096 N N . ILE A 1 383 ? -10.797 -10.350 8.609 1.00 94.44 383 ILE A N 1
ATOM 3097 C CA . ILE A 1 383 ? -9.418 -10.786 8.846 1.00 94.44 383 ILE A CA 1
ATOM 3098 C C . ILE A 1 383 ? -9.310 -12.135 9.581 1.00 94.44 383 ILE A C 1
ATOM 3100 O O . ILE A 1 383 ? -8.337 -12.869 9.400 1.00 94.44 383 ILE A O 1
ATOM 3104 N N . ASP A 1 384 ? -10.325 -12.466 10.379 1.00 94.69 384 ASP A N 1
ATOM 3105 C CA . ASP A 1 384 ? -10.482 -13.671 11.192 1.00 94.69 384 ASP A CA 1
ATOM 3106 C C . ASP A 1 384 ? -11.374 -14.737 10.528 1.00 94.69 384 ASP A C 1
ATOM 3108 O O . ASP A 1 384 ? -11.869 -15.629 11.216 1.00 94.69 384 ASP A O 1
ATOM 3112 N N . ASN A 1 385 ? -11.541 -14.663 9.199 1.00 94.06 385 ASN A N 1
ATOM 3113 C CA . ASN A 1 385 ? -12.322 -15.579 8.354 1.00 94.06 385 ASN A CA 1
ATOM 3114 C C . ASN A 1 385 ? -13.835 -15.605 8.617 1.00 94.06 385 ASN A C 1
ATOM 3116 O O . ASN A 1 385 ? -14.524 -16.448 8.050 1.00 94.06 385 ASN A O 1
ATOM 3120 N N . LEU A 1 386 ? -14.363 -14.695 9.437 1.00 95.44 386 LEU A N 1
ATOM 3121 C CA . LEU A 1 386 ? -15.808 -14.514 9.530 1.00 95.44 386 LEU A CA 1
ATOM 3122 C C . LEU A 1 386 ? -16.355 -13.854 8.261 1.00 95.44 386 LEU A C 1
ATOM 3124 O O . LEU A 1 386 ? -15.669 -13.069 7.601 1.00 95.44 386 LEU A O 1
ATOM 3128 N N . THR A 1 387 ? -17.615 -14.138 7.974 1.00 96.00 387 THR A N 1
ATOM 3129 C CA . THR A 1 387 ? -18.430 -13.467 6.960 1.00 96.00 387 THR A CA 1
ATOM 3130 C C . THR A 1 387 ? -19.318 -12.401 7.616 1.00 96.00 387 THR A C 1
ATOM 3132 O O . THR A 1 387 ? -19.588 -12.473 8.820 1.00 96.00 387 THR A O 1
ATOM 3135 N N . PRO A 1 388 ? -19.824 -11.412 6.859 1.00 96.25 388 PRO A N 1
ATOM 3136 C CA . PRO A 1 388 ? -20.892 -10.532 7.329 1.00 96.25 388 PRO A CA 1
ATOM 3137 C C . PRO A 1 388 ? -22.093 -11.310 7.881 1.00 96.25 388 PRO A C 1
ATOM 3139 O O . PRO A 1 388 ? -22.560 -10.998 8.974 1.00 96.25 388 PRO A O 1
ATOM 3142 N N . SER A 1 389 ? -22.510 -12.383 7.202 1.00 96.31 389 SER A N 1
ATOM 3143 C CA . SER A 1 389 ? -23.658 -13.201 7.607 1.00 96.31 389 SER A CA 1
ATOM 3144 C C . SER A 1 389 ? -23.488 -13.872 8.972 1.00 96.31 389 SER A C 1
ATOM 3146 O O . SER A 1 389 ? -24.463 -14.006 9.709 1.00 96.31 389 SER A O 1
ATOM 3148 N N . ASP A 1 390 ? -22.261 -14.216 9.379 1.00 95.88 390 ASP A N 1
ATOM 3149 C CA . ASP A 1 390 ? -21.999 -14.739 10.730 1.00 95.88 390 ASP A CA 1
ATOM 3150 C C . ASP A 1 390 ? -22.356 -13.729 11.832 1.00 95.88 390 ASP A C 1
ATOM 3152 O O . ASP A 1 390 ? -22.760 -14.120 12.930 1.00 95.88 390 ASP A O 1
ATOM 3156 N N . ILE A 1 391 ? -22.195 -12.432 11.552 1.00 96.12 391 ILE A N 1
ATOM 3157 C CA . ILE A 1 391 ? -22.535 -11.340 12.471 1.00 96.12 391 ILE A CA 1
ATOM 3158 C C . ILE A 1 391 ? -24.029 -11.011 12.372 1.00 96.12 391 ILE A C 1
ATOM 3160 O O . ILE A 1 391 ? -24.676 -10.844 13.407 1.00 96.12 391 ILE A O 1
ATOM 3164 N N . GLU A 1 392 ? -24.583 -10.955 11.156 1.00 96.50 392 GLU A N 1
ATOM 3165 C CA . GLU A 1 392 ? -26.016 -10.716 10.915 1.00 96.50 392 GLU A CA 1
ATOM 3166 C C . GLU A 1 392 ? -26.883 -11.733 11.669 1.00 96.50 392 GLU A C 1
ATOM 3168 O O . GLU A 1 392 ? -27.772 -11.343 12.426 1.00 96.50 392 GLU A O 1
ATOM 3173 N N . ASN A 1 393 ? -26.553 -13.024 11.559 1.00 95.00 393 ASN A N 1
ATOM 3174 C CA . ASN A 1 393 ? -27.285 -14.115 12.211 1.00 95.00 393 ASN A CA 1
ATOM 3175 C C . ASN A 1 393 ? -27.260 -14.034 13.745 1.00 95.00 393 ASN A C 1
ATOM 3177 O O . ASN A 1 393 ? -28.205 -14.464 14.401 1.00 95.00 393 ASN A O 1
ATOM 3181 N N . GLN A 1 394 ? -26.191 -13.492 14.333 1.00 95.00 394 GLN A N 1
ATOM 3182 C CA . GLN A 1 394 ? -26.055 -13.385 15.790 1.00 95.00 394 GLN A CA 1
ATOM 3183 C C . GLN A 1 394 ? -26.733 -12.147 16.374 1.00 95.00 394 GLN A C 1
ATOM 3185 O O . GLN A 1 394 ? -27.127 -12.156 17.539 1.00 95.00 394 GLN A O 1
ATOM 3190 N N . LEU A 1 395 ? -26.821 -11.068 15.596 1.00 95.00 395 LEU A N 1
ATOM 3191 C CA . LEU A 1 395 ? -27.290 -9.769 16.077 1.00 95.00 395 LEU A CA 1
ATOM 3192 C C . LEU A 1 395 ? -28.669 -9.374 15.538 1.00 95.00 395 LEU A C 1
ATOM 3194 O O . LEU A 1 395 ? -29.250 -8.418 16.047 1.00 95.00 395 LEU A O 1
ATOM 3198 N N . GLY A 1 396 ? -29.185 -10.068 14.520 1.00 93.44 396 GLY A N 1
ATOM 3199 C CA . GLY A 1 396 ? -30.455 -9.722 13.878 1.00 93.44 396 GLY A CA 1
ATOM 3200 C C . GLY A 1 396 ? -30.413 -8.373 13.152 1.00 93.44 396 GLY A C 1
ATOM 3201 O O . GLY A 1 396 ? -31.414 -7.662 13.110 1.00 93.44 396 GLY A O 1
ATOM 3202 N N . VAL A 1 397 ? -29.252 -7.999 12.609 1.00 94.50 397 VAL A N 1
ATOM 3203 C CA . VAL A 1 397 ? -29.050 -6.762 11.836 1.00 94.50 397 VAL A CA 1
ATOM 3204 C C . VAL A 1 397 ? -28.629 -7.085 10.407 1.00 94.50 397 VAL A C 1
ATOM 3206 O O . VAL A 1 397 ? -28.132 -8.172 10.140 1.00 94.50 397 VAL A O 1
ATOM 3209 N N . LYS A 1 398 ? -28.786 -6.118 9.505 1.00 94.69 398 LYS A N 1
ATOM 3210 C CA . LYS A 1 398 ? -28.262 -6.120 8.141 1.00 94.69 398 LYS A CA 1
ATOM 3211 C C . LYS A 1 398 ? -26.912 -5.409 8.113 1.00 94.69 398 LYS A C 1
ATOM 3213 O O . LYS A 1 398 ? -26.817 -4.245 8.521 1.00 94.69 398 LYS A O 1
ATOM 3218 N N . LEU A 1 399 ? -25.887 -6.087 7.611 1.00 95.44 399 LEU A N 1
ATOM 3219 C CA . LEU A 1 399 ? -24.559 -5.526 7.393 1.00 95.44 399 LEU A CA 1
ATOM 3220 C C . LEU A 1 399 ? -24.409 -5.141 5.922 1.00 95.44 399 LEU A C 1
ATOM 3222 O O . LEU A 1 399 ? -24.642 -5.941 5.022 1.00 95.44 399 LEU A O 1
ATOM 3226 N N . ILE A 1 400 ? -23.981 -3.908 5.671 1.00 94.62 400 ILE A N 1
ATOM 3227 C CA . ILE A 1 400 ? -23.677 -3.419 4.326 1.00 94.62 400 ILE A CA 1
ATOM 3228 C C . ILE A 1 400 ? -22.222 -2.971 4.298 1.00 94.62 400 ILE A C 1
ATOM 3230 O O . ILE A 1 400 ? -21.782 -2.193 5.144 1.00 94.62 400 ILE A O 1
ATOM 3234 N N . LYS A 1 401 ? -21.463 -3.474 3.324 1.00 95.19 401 LYS A N 1
ATOM 3235 C CA . LYS A 1 401 ? -20.129 -2.962 3.007 1.00 95.19 401 LYS A CA 1
ATOM 3236 C C . LYS A 1 401 ? -20.296 -1.586 2.359 1.00 95.19 401 LYS A C 1
ATOM 3238 O O . LYS A 1 401 ? -20.927 -1.498 1.312 1.00 95.19 401 LYS A O 1
ATOM 3243 N N . GLY A 1 402 ? -19.777 -0.543 3.001 1.00 92.69 402 GLY A N 1
ATOM 3244 C CA . GLY A 1 402 ? -19.729 0.796 2.417 1.00 92.69 402 GLY A CA 1
ATOM 3245 C C . GLY A 1 402 ? -18.660 0.916 1.332 1.00 92.69 402 GLY A C 1
ATOM 3246 O O . GLY A 1 402 ? -17.882 -0.016 1.110 1.00 92.69 402 GLY A O 1
ATOM 3247 N N . ASP A 1 403 ? -18.611 2.084 0.707 1.00 92.19 403 ASP A N 1
ATOM 3248 C CA . ASP A 1 403 ? -17.623 2.468 -0.297 1.00 92.19 403 ASP A CA 1
ATOM 3249 C C . ASP A 1 403 ? -16.519 3.368 0.309 1.00 92.19 403 ASP A C 1
ATOM 3251 O O . ASP A 1 403 ? -16.610 3.826 1.456 1.00 92.19 403 ASP A O 1
ATOM 3255 N N . TYR A 1 404 ? -15.433 3.595 -0.435 1.00 89.31 404 TYR A N 1
ATOM 3256 C CA . TYR A 1 404 ? -14.439 4.624 -0.113 1.00 89.31 404 TYR A CA 1
ATOM 3257 C C . TYR A 1 404 ? -14.982 6.048 -0.306 1.00 89.31 404 TYR A C 1
ATOM 3259 O O . TYR A 1 404 ? -14.401 6.991 0.234 1.00 89.31 404 TYR A O 1
ATOM 3267 N N . SER A 1 405 ? -16.097 6.195 -1.017 1.00 89.75 405 SER A N 1
ATOM 3268 C CA . SER A 1 405 ? -16.911 7.397 -1.101 1.00 89.75 405 SER A CA 1
ATOM 3269 C C . SER A 1 405 ? -18.078 7.333 -0.115 1.00 89.75 405 SER A C 1
ATOM 3271 O O . SER A 1 405 ? -18.909 6.416 -0.105 1.00 89.75 405 SER A O 1
ATOM 3273 N N . PHE A 1 406 ? -18.159 8.343 0.748 1.00 86.62 406 PHE A N 1
ATOM 3274 C CA . PHE A 1 406 ? -19.272 8.497 1.671 1.00 86.62 406 PHE A CA 1
ATOM 3275 C C . PHE A 1 406 ? -20.584 8.739 0.917 1.00 86.62 406 PHE A C 1
ATOM 3277 O O . PHE A 1 406 ? -21.596 8.136 1.267 1.00 86.62 406 PHE A O 1
ATOM 3284 N N . ALA A 1 407 ? -20.564 9.566 -0.134 1.00 85.19 407 ALA A N 1
ATOM 3285 C CA . ALA A 1 407 ? -21.726 9.817 -0.983 1.00 85.19 407 ALA A CA 1
ATOM 3286 C C . ALA A 1 407 ? -22.247 8.530 -1.642 1.00 85.19 407 ALA A C 1
ATOM 3288 O O . ALA A 1 407 ? -23.426 8.213 -1.493 1.00 85.19 407 ALA A O 1
ATOM 3289 N N . GLU A 1 408 ? -21.368 7.738 -2.263 1.00 89.44 408 GLU A N 1
ATOM 3290 C CA . GLU A 1 408 ? -21.757 6.471 -2.905 1.00 89.44 408 GLU A CA 1
ATOM 3291 C C . GLU A 1 408 ? -22.321 5.480 -1.885 1.00 89.44 408 GLU A C 1
ATOM 3293 O O . GLU A 1 408 ? -23.339 4.834 -2.130 1.00 89.44 408 GLU A O 1
ATOM 3298 N N . THR A 1 409 ? -21.739 5.429 -0.680 1.00 89.50 409 THR A N 1
ATOM 3299 C CA . THR A 1 409 ? -22.287 4.602 0.404 1.00 89.50 409 THR A CA 1
ATOM 3300 C C . THR A 1 409 ? -23.736 4.973 0.728 1.00 89.50 409 THR A C 1
ATOM 3302 O O . THR A 1 409 ? -24.540 4.094 1.022 1.00 89.50 409 THR A O 1
ATOM 3305 N N . LEU A 1 410 ? -24.103 6.255 0.693 1.00 84.56 410 LEU A N 1
ATOM 3306 C CA . LEU A 1 410 ? -25.476 6.694 0.966 1.00 84.56 410 LEU A CA 1
ATOM 3307 C C . LEU A 1 410 ? -26.425 6.401 -0.198 1.00 84.56 410 LEU A C 1
ATOM 3309 O O . LEU A 1 410 ? -27.593 6.073 0.028 1.00 84.56 410 LEU A O 1
ATOM 3313 N N . GLU A 1 411 ? -25.938 6.500 -1.432 1.00 84.88 411 GLU A N 1
ATOM 3314 C CA . GLU A 1 411 ? -26.694 6.114 -2.624 1.00 84.88 411 GLU A CA 1
ATOM 3315 C C . GLU A 1 411 ? -27.017 4.617 -2.613 1.00 84.88 411 GLU A C 1
ATOM 3317 O O . GLU A 1 411 ? -28.146 4.245 -2.907 1.00 84.88 411 GLU A O 1
ATOM 3322 N N . MET A 1 412 ? -26.104 3.761 -2.145 1.00 85.94 412 MET A N 1
ATOM 3323 C CA . MET A 1 412 ? -26.358 2.319 -1.983 1.00 85.94 412 MET A CA 1
ATOM 3324 C C . MET A 1 412 ? -27.445 1.975 -0.949 1.00 85.94 412 MET A C 1
ATOM 3326 O O . MET A 1 412 ? -27.967 0.860 -0.942 1.00 85.94 412 MET A O 1
ATOM 3330 N N . LEU A 1 413 ? -27.746 2.893 -0.026 1.00 81.75 413 LEU A N 1
ATOM 3331 C CA . LEU A 1 413 ? -28.743 2.712 1.042 1.00 81.75 413 LEU A CA 1
ATOM 3332 C C . LEU A 1 413 ? -30.131 3.246 0.664 1.00 81.75 413 LEU A C 1
ATOM 3334 O O . LEU A 1 413 ? -31.055 3.189 1.480 1.00 81.75 413 LEU A O 1
ATOM 3338 N N . SER A 1 414 ? -30.234 3.811 -0.534 1.00 67.50 414 SER A N 1
ATOM 3339 C CA . SER A 1 414 ? -31.427 4.407 -1.127 1.00 67.50 414 SER A CA 1
ATOM 3340 C C . SER A 1 414 ? -32.273 3.379 -1.849 1.00 67.50 414 SER A C 1
ATOM 3342 O O . SER A 1 414 ? -33.504 3.600 -1.857 1.00 67.50 414 SER A O 1
#

Secondary structure (DSSP, 8-state):
-EEEEEE-TTSTT-SSSS-TT-EEEEETTEE--SHHHHHHHT-SSS-EEEEEETTEEEEEEPP--TTS---EEEPPPPPPBP----TT-TTTTPPTTS-GGGG--B--HHHHHHH---B-STT--HHHHHHHHHTT---EEEE---SSHHHHHHHHT-S----HHHHHHHHHHTT--EEEEEEE-TTTSSTHHHHHHHHHHHTTTTTEEEEEEEE----TTS-TTPPP--HHHHHHHHHHHHHHHHHH-BTTB--EEE-HHHHHHHTPPPPPGGGSTT-TTGGGTSSHHHHHHHT--SS-SS---EEEEEEHHHHHHHHHHHHHH----EEEEEEP-SSS-TT---GGG--HHHHHHHHTTS---SSEEEEPGGGS-TTS--TTS--HHHHHHHHT-EEEE--SSHHHHHHTT-

Nearest PDB structures (foldseek):
  8pty-assembly1_C  TM=6.937E-01  e=8.491E-03  Homo sapiens
  8asw-assembly1_C  TM=5.525E-01  e=1.056E-03  Saccharomyces cerevisiae
  9ccb-assembly1_A  TM=6.106E-01  e=8.491E-03  Methanothermobacter marburgensis
  6iaz-assembly1_A  TM=6.768E-01  e=1.667E-02  Methanocaldococcus infernus
  6qk7-assembly1_C  TM=5.956E-01  e=1.304E-02  Saccharomyces cerevisiae S288C

Foldseek 3Di:
DWFFQDFDPPALLNPVPDDHGKDWADWPPHGDPDVLNVVVRLQDQWIWTWIDDPRDTDIDTGHDDSPGDRRTDTDDDDADADPFPFLLQQLVLADPQWDPVSVGHGQHQVCQLPPVDEHACQSQDPVNLVVCLVSVRDDGEYAPQFQDQVLVCNRRVHPDGPRVLVSLVSCLVSLHAYEYEHADFPPRCDDPRVVNRLVSLLVSPPRNVAYEYEYRDAFPRRDPVTDTQALVNLVVVVVVQVVSQVPRNDVLGSRYFYAQLSCLRVVHDQDAPVVCRVVPPVVRNTCLLNLQVVLDDLEDPDQDAEEEEFFQSVVVVCVVPPVVRYPDNYHYQHFAAPSRHRSPGGQLQHAPVSVLVRLVPDPDPAQEYEGELNQADPVQAGRNRDHQVVSCVVRVHDYDYADSRPNVRVVVVD

pLDDT: mean 91.65, std 7.66, range [52.5, 98.81]

Radius of gyration: 23.76 Å; Cα contacts (8 Å, |Δi|>4): 763; chains: 1; bounding box: 57×55×60 Å

=== Feature glossary ===
Key to the feature types in this record:

Secondary structure (8-state, DSSP). Secondary structure is the local, repeating backbone conformation. DSSP classifies it into eight states by reading the hydrogen-bond network: three helix types (H, G, I), two β types (E, B), two non-regular types (T, S), and unstructured coil (-).

Backbone torsions (φ/ψ). Backbone dihedral angles. Every residue except chain termini has a φ (preceding-C → N → Cα → C) and a ψ (N → Cα → C → next-N). They are reported in degrees following the IUPAC sign convention. Secondary structure is essentially a statement about which (φ, ψ) basin each residue occupies.

Predicted aligned error. Predicted Aligned Error (PAE) is an AlphaFold confidence matrix: entry (i, j) is the expected error in the position of residue j, in ångströms, when the prediction is superimposed on the true structure at residue i. Low PAE within a block of residues means that block is internally rigid and well-predicted; high PAE between two blocks means their relative placement is uncertain even if each block individually is confident.

B-factor. B-factor (Debye–Waller factor) reflects atomic displacement in the crystal lattice. It is an experimental observable (units Å²), not a prediction; low values mean the atom is pinned down, high values mean it moves or is heterogeneous across the crystal.

Secondary structure (3-state, P-SEA). Three-state secondary structure (P-SEA) collapses the eight DSSP classes into helix (a), strand (b), and coil (c). P-SEA assigns these from Cα geometry alone — distances and angles — without requiring backbone oxygens, so it works on any Cα trace.

Sequence. Primary structure: the covalent order of the twenty standard amino acids along the backbone. Two proteins with the same sequence will (almost always) fold to the same structure; two with 30% identity often share a fold but not the details.

pLDDT. pLDDT is the predicted lDDT-Cα score: AlphaFold's confidence that the local environment of each residue (all inter-atomic distances within 15 Å) is correctly placed. It is a per-residue number between 0 and 100, with higher meaning more reliable.

InterPro / GO / CATH / organism. Functional annotations link the protein to curated databases. InterPro entries identify conserved domains and families by matching the sequence against member-database signatures (Pfam, PROSITE, CDD, …). Gene Ontology (GO) terms describe molecular function, biological process, and cellular component in a controlled vocabulary. CATH places the structure in a hierarchical fold classification (Class/Architecture/Topology/Homologous-superfamily). The organism is the source species.

Contact-map, Ramachandran, and PAE plots. Three diagnostic plots accompany the record. The Cα contact map visualizes the tertiary structure as a 2D adjacency matrix (8 Å cutoff, sequence-local contacts suppressed). The Ramachandran plot shows the distribution of backbone (φ, ψ) torsions, with points in the α and β basins reflecting secondary structure content. The PAE plot shows AlphaFold's inter-residue confidence as a color matrix.

mmCIF coordinates. The mmCIF table is the protein's shape written out atom by atom. For each backbone N, Cα, C, and carbonyl O, it records an (x, y, z) coordinate triple in Å plus the residue type, chain letter, and residue number.

Radius of gyration, Cα contacts, bounding box. Three whole-structure scalars: the radius of gyration (RMS distance of Cα from centroid, in Å), the count of Cα–Cα contacts (pairs closer than 8 Å and separated by more than four residues in sequence — i.e. tertiary, not local, contacts), and the bounding-box dimensions. Together they distinguish compact globular folds from extended fibres or disordered chains.

Foldseek 3Di. The Foldseek 3Di string encodes local tertiary geometry as a 20-letter alphabet — one character per residue — derived from the relative positions of nearby Cα atoms. Unlike the amino-acid sequence, 3Di is a direct function of the 3D structure, so two proteins with the same fold have similar 3Di strings even at low sequence identity.

Rendered structure images. Six rendered views show the 3D structure from the faces of a cube — i.e. along ±x, ±y, ±z. Rendering representation is drawn randomly per protein from cartoon (secondary-structure ribbons), sticks (backbone bonds), or molecular surface; coloring is either N→C rainbow (blue at the N-terminus through red at the C-terminus) or one color per chain.

Nearest PDB structures. The Foldseek neighbor list gives the closest experimentally determined structures in the PDB, ranked by structural alignment. TM-score near 1 means near-identical fold; near 0.3 means only rough topology match. This is how one finds what a novel AlphaFold prediction most resembles in the solved-structure universe.

Solvent-accessible surface area. SASA measures how much of the protein is reachable by solvent. It is computed by rolling a water-sized probe over the atomic surface and summing the exposed area (Å²). Per-residue SASA distinguishes core (buried, low SASA) from surface (exposed, high SASA) residues; total SASA is a whole-molecule size measure.